Protein AF-A0A5N7Y8S0-F1 (afdb_monomer_lite)

Sequence (623 aa):
MPSRNTWGLLIFDREQRQLYRCTTSNFWELDDVSYTTVLGRYSPLTSDAEQQASLATLKASAEIEPLHPLGDLWLPEHLWQRYHDQLLPRTLSAPDAPYVLLGQPCLPDSLLALADPLAPLHSPILALSLDGRDCGLFMPFGDDNLAWRAGDQALVVRAAPTAETEAQYWYWQEGDNWRRLGTPWQRLDQEPHCLRGELLTVDATHAHLGLGLAQPRLSNDAWGELNSYSYSSLELASQHGEDGRPKTHEAAQPQLELLLPLDGGTGRSACPLQSAPLANGQRAIWRWLHDDRDGTRGAYSITLGDWQLEGQWTLDHRVSDCGHYLALVSFAETPQVARLAIAHLAQRRLTWADTELADIQLQGFIDGQVHLIHLLGLRRERHFGEPGWNNLPYQLDQHLPEDPASWHSFARCHDGLRRVYAQARIGLDGMAWQRVPIRLATQPPAAWWQGEFTLPAPDGQDRAWAFGFERDRLEVGNEWREFARNGYLLTASGIGLTHLATPMIWSSDGRYLALLRHVDRIEDNSLEDDQWRLLLLDVQDRSLRRFADDMGLWPRFESFGGDLCYSNLGVDLRQAQRRVIRLKDLLRTPATPLRNQAGRWLEEQELQRAQDWAALPTPRLDQ

Radius of gyration: 33.63 Å; chains: 1; bounding box: 94×48×92 Å

pLDDT: mean 88.63, std 9.49, range [39.34, 98.5]

Secondary structure (DSSP, 8-state):
--BTTB---EEEETTTTEEEEES----SEEEEE-SSEEEEE--TTT---EEEEEHHHHHHTEEEEEEEEETTEEEEHHHHHHHGGGGS-EE-S-TT-SS-EEEEEE--S-STTSSSTTHHHHS-EEEEEETTEEEEEEEETT---EEEBTTSSEEEEEEBSSTTSPPEEEEEETTS--EEPPPPP---TTSPPBPPPEEEEE-SSEEEEEEEB-EEEETTBSEEEEEEEESS-EEEEEEE-TT--EEEEEEPPPEEEEEEETT---HHHH--EEESPPTTS--EEEEEEEE-TTSSSEEEEEEETTEEPSS-EEEEEEE-TTSSEEEEEEP--TTS---EEEEETTTTEEEEBSS--EEEEEEEEETTEEEEEEEEEEEE---TTSTTSSPPTT--SEEPPSSGGGHHHHTS--TTEEEEEEEEEEEEETTEEEEPPPEE-SSPPPTT--S-EEEE-TTSS-EEEEE-PEEEEEEETTEEEEEEESEEEEETT-BEEEEE-S-EEE-TTSSEEEEEEEE-TTT-TT-SS-EEEEEEEETTTTEEEEEEEE--SSEEEEEESSEEEEEE--SSTT--EEEEEEHHHHTTSPEEEPEEETTEEE-GGGGGGHHHHHHSPPPPPP-

Foldseek 3Di:
DDDPPAAWDWDQDPVQQKIWTFPDRQAPAWDDDDPFKTWGAGDPVVGRDIDMDTPVVRRVRTDIWHWDDDQPDTHTPVLCVVQVVVQDKDFLDDPPAPKTKIWHWDDPNDLVPDPHSCVCSVWIKTQIDINNHGLLWIDIRPLSQKAAAPVYQKIWHFTDSDPPDGTFIWMGGHPDHIDTAAAFADAFQLAFDWDWFRFDYDYPWWTKTKTFTWFFAAPQRFKHFRDDTDSFWDFDFPDADPLQFTDTDTFGGWMKIWTGTPVRDYYQQRIWIWTDAALVRWIKIWHWDDADPVNRFTWTWIDTPPQTDPATFGPQWEQAPNRQKIWTWGDDDAQDAIWIWIQGRVVRDIATAPDGFFPWHWRHHYPQKTKIKGWFEKDFDDDPPPVCPVPATSFYPGGDDPRNSCRVVRPDDDPRIGTMMGMWMWHDDPHHTYTDDAAEDPAFRWFNNDAWYKYAQLVLPKIKTKHDWHWDWDDAPNDIDIGTWFIWIAMLQFEIDTGFGRGWDAANNRQKIKTWHWDQCVNVVVDPGIAIWIWIAGSVQQWIFTGPDGPEAGWHWDHHHQKTWIWHCHSPNVDTDIDIHGVVNSVVGDIDHFDDDLSHTYDPVCNSVRVSSNPDDRDDRDD

Structure (mmCIF, N/CA/C/O backbone):
data_AF-A0A5N7Y8S0-F1
#
_entry.id   AF-A0A5N7Y8S0-F1
#
loop_
_atom_site.group_PDB
_atom_site.id
_atom_site.type_symbol
_atom_site.label_atom_id
_atom_site.label_alt_id
_atom_site.label_comp_id
_atom_site.label_asym_id
_atom_site.label_entity_id
_atom_site.label_seq_id
_atom_site.pdbx_PDB_ins_code
_atom_site.Cartn_x
_atom_site.Cartn_y
_atom_site.Cartn_z
_atom_site.occupancy
_atom_site.B_iso_or_equiv
_atom_site.auth_seq_id
_atom_site.auth_comp_id
_atom_site.auth_asym_id
_atom_site.auth_atom_id
_atom_site.pdbx_PDB_model_num
ATOM 1 N N . MET A 1 1 ? 43.385 16.128 0.112 1.00 41.09 1 MET A N 1
ATOM 2 C CA . MET A 1 1 ? 42.455 17.254 0.354 1.00 41.09 1 MET A CA 1
ATOM 3 C C . MET A 1 1 ? 41.938 17.163 1.778 1.00 41.09 1 MET A C 1
ATOM 5 O O . MET A 1 1 ? 41.680 16.045 2.213 1.00 41.09 1 MET A O 1
ATOM 9 N N . PRO A 1 2 ? 41.798 18.286 2.493 1.00 42.00 2 PRO A N 1
ATOM 10 C CA . PRO A 1 2 ? 41.292 18.265 3.855 1.00 42.00 2 PRO A CA 1
ATOM 11 C C . PRO A 1 2 ? 39.817 17.851 3.884 1.00 42.00 2 PRO A C 1
ATOM 13 O O . PRO A 1 2 ? 38.981 18.460 3.219 1.00 42.00 2 PRO A O 1
ATOM 16 N N . SER A 1 3 ? 39.504 16.823 4.671 1.00 42.84 3 SER A N 1
ATOM 17 C CA . SER A 1 3 ? 38.145 16.524 5.129 1.00 42.84 3 SER A CA 1
ATOM 18 C C . SER A 1 3 ? 38.107 16.687 6.648 1.00 42.84 3 SER A C 1
ATOM 20 O O . SER A 1 3 ? 39.145 16.599 7.302 1.00 42.84 3 SER A O 1
ATOM 22 N N . ARG A 1 4 ? 36.925 16.926 7.231 1.00 49.56 4 ARG A N 1
ATOM 23 C CA . ARG A 1 4 ? 36.783 17.309 8.650 1.00 49.56 4 ARG A CA 1
ATOM 24 C C . ARG A 1 4 ? 37.369 16.303 9.661 1.00 49.56 4 ARG A C 1
ATOM 26 O O . ARG A 1 4 ? 37.557 16.692 10.806 1.00 49.56 4 ARG A O 1
ATOM 33 N N . ASN A 1 5 ? 37.703 15.073 9.248 1.00 46.50 5 ASN A N 1
ATOM 34 C CA . ASN A 1 5 ? 38.134 14.004 10.157 1.00 46.50 5 ASN A CA 1
ATOM 35 C C . ASN A 1 5 ? 39.527 13.399 9.860 1.00 46.50 5 ASN A C 1
ATOM 37 O O . ASN A 1 5 ? 40.071 12.739 10.739 1.00 46.50 5 ASN A O 1
ATOM 41 N N . THR A 1 6 ? 40.129 13.607 8.678 1.00 56.59 6 THR A N 1
ATOM 42 C CA . THR A 1 6 ? 41.474 13.087 8.322 1.00 56.59 6 THR A CA 1
ATOM 43 C C . THR A 1 6 ? 42.186 13.986 7.294 1.00 56.59 6 THR A C 1
ATOM 45 O O . THR A 1 6 ? 41.564 14.477 6.347 1.00 56.59 6 THR A O 1
ATOM 48 N N . TRP A 1 7 ? 43.498 14.193 7.479 1.00 70.00 7 TRP A N 1
ATOM 49 C CA . TRP A 1 7 ? 44.372 15.056 6.666 1.00 70.00 7 TRP A CA 1
ATOM 50 C C . TRP A 1 7 ? 45.613 14.246 6.274 1.00 70.00 7 TRP A C 1
ATOM 52 O O . TRP A 1 7 ? 46.176 13.554 7.120 1.00 70.00 7 TRP A O 1
ATOM 62 N N . GLY A 1 8 ? 46.038 14.315 5.013 1.00 75.56 8 GLY A N 1
ATOM 63 C CA . GLY A 1 8 ? 47.183 13.545 4.524 1.00 75.56 8 GLY A CA 1
ATOM 64 C C . GLY A 1 8 ? 47.834 14.180 3.301 1.00 75.56 8 GLY A C 1
ATOM 65 O O . GLY A 1 8 ? 47.179 14.907 2.544 1.00 75.56 8 GLY A O 1
ATOM 66 N N . LEU A 1 9 ? 49.126 13.902 3.125 1.00 84.81 9 LEU A N 1
ATOM 67 C CA . LEU A 1 9 ? 49.932 14.380 2.004 1.00 84.81 9 LEU A CA 1
ATOM 68 C C . LEU A 1 9 ? 49.861 13.396 0.826 1.00 84.81 9 LEU A C 1
ATOM 70 O O . LEU A 1 9 ? 50.101 12.199 0.982 1.00 84.81 9 LEU A O 1
ATOM 74 N N . LEU A 1 10 ? 49.564 13.925 -0.362 1.00 88.25 10 LEU A N 1
ATOM 75 C CA . LEU A 1 10 ? 49.645 13.201 -1.627 1.00 88.25 10 LEU A CA 1
ATOM 76 C C . LEU A 1 10 ? 50.777 13.788 -2.465 1.00 88.25 10 LEU A C 1
ATOM 78 O O . LEU A 1 10 ? 50.829 15.003 -2.651 1.00 88.25 10 LEU A O 1
ATOM 82 N N . ILE A 1 11 ? 51.647 12.935 -2.999 1.00 89.38 11 ILE A N 1
ATOM 83 C CA . ILE A 1 11 ? 52.687 13.343 -3.949 1.00 89.38 11 ILE A CA 1
ATOM 84 C C . ILE A 1 11 ? 52.372 12.687 -5.282 1.00 89.38 11 ILE A C 1
ATOM 86 O O . ILE A 1 11 ? 52.335 11.464 -5.383 1.00 89.38 11 ILE A O 1
ATOM 90 N N . PHE A 1 12 ? 52.149 13.498 -6.310 1.00 89.94 12 PHE A N 1
ATOM 91 C CA . PHE A 1 12 ? 51.978 12.999 -7.666 1.00 89.94 12 PHE A CA 1
ATOM 92 C C . PHE A 1 12 ? 53.302 13.100 -8.431 1.00 89.94 12 PHE A C 1
ATOM 94 O O . PHE A 1 12 ? 53.751 14.191 -8.782 1.00 89.94 12 PHE A O 1
ATOM 101 N N . ASP A 1 13 ? 53.918 11.950 -8.701 1.00 89.38 13 ASP A N 1
ATOM 102 C CA . ASP A 1 13 ? 55.085 11.843 -9.568 1.00 89.38 13 ASP A CA 1
ATOM 103 C C . ASP A 1 13 ? 54.631 11.760 -11.030 1.00 89.38 13 ASP A C 1
ATOM 105 O O . ASP A 1 13 ? 54.100 10.747 -11.497 1.00 89.38 13 ASP A O 1
ATOM 109 N N . ARG A 1 14 ? 54.818 12.866 -11.753 1.00 87.25 14 ARG A N 1
ATOM 110 C CA . ARG A 1 14 ? 54.380 13.008 -13.146 1.00 87.25 14 ARG A CA 1
ATOM 111 C C . ARG A 1 14 ? 55.198 12.167 -14.120 1.00 87.25 14 ARG A C 1
ATOM 113 O O . ARG A 1 14 ? 54.646 11.749 -15.136 1.00 87.25 14 ARG A O 1
ATOM 120 N N . GLU A 1 15 ? 56.482 11.953 -13.844 1.00 87.81 15 GLU A N 1
ATOM 121 C CA . GLU A 1 15 ? 57.369 11.185 -14.722 1.00 87.81 15 GLU A CA 1
ATOM 122 C C . GLU A 1 15 ? 57.071 9.694 -14.598 1.00 87.81 15 GLU A C 1
ATOM 124 O O . GLU A 1 15 ? 56.938 9.000 -15.604 1.00 87.81 15 GLU A O 1
ATOM 129 N N . GLN A 1 16 ? 56.890 9.225 -13.362 1.00 89.06 16 GLN A N 1
ATOM 130 C CA . GLN A 1 16 ? 56.614 7.820 -13.064 1.00 89.06 16 GLN A CA 1
ATOM 131 C C . GLN A 1 16 ? 55.127 7.463 -13.153 1.00 89.06 16 GLN A C 1
ATOM 133 O O . GLN A 1 16 ? 54.791 6.283 -13.119 1.00 89.06 16 GLN A O 1
ATOM 138 N N . ARG A 1 17 ? 54.239 8.463 -13.272 1.00 90.88 17 ARG A N 1
ATOM 139 C CA . ARG A 1 17 ? 52.773 8.306 -13.281 1.00 90.88 17 ARG A CA 1
ATOM 140 C C . ARG A 1 17 ? 52.272 7.550 -12.051 1.00 90.88 17 ARG A C 1
ATOM 142 O O . ARG A 1 17 ? 51.482 6.618 -12.148 1.00 90.88 17 ARG A O 1
ATOM 149 N N . GLN A 1 18 ? 52.747 7.971 -10.885 1.00 93.25 18 GLN A N 1
ATOM 150 C CA . GLN A 1 18 ? 52.438 7.341 -9.604 1.00 93.25 18 GLN A CA 1
ATOM 151 C C . GLN A 1 18 ? 51.953 8.377 -8.598 1.00 93.25 18 GLN A C 1
ATOM 153 O O . GLN A 1 18 ? 52.507 9.474 -8.490 1.00 93.25 18 GLN A O 1
ATOM 158 N N . LEU A 1 19 ? 50.929 8.009 -7.842 1.00 92.50 19 LEU A N 1
ATOM 159 C CA . LEU A 1 19 ? 50.434 8.751 -6.699 1.00 92.50 19 LEU A CA 1
ATOM 160 C C . LEU A 1 19 ? 50.967 8.095 -5.424 1.00 92.50 19 LEU A C 1
ATOM 162 O O . LEU A 1 19 ? 50.741 6.919 -5.170 1.00 92.50 19 LEU A O 1
ATOM 166 N N . TYR A 1 20 ? 51.668 8.863 -4.606 1.00 91.44 20 TYR A N 1
ATOM 167 C CA . TYR A 1 20 ? 52.192 8.416 -3.323 1.00 91.44 20 TYR A CA 1
ATOM 168 C C . TYR A 1 20 ? 51.284 8.953 -2.222 1.00 91.44 20 TYR A C 1
ATOM 170 O O . TYR A 1 20 ? 51.167 10.169 -2.037 1.00 91.44 20 TYR A O 1
ATOM 178 N N . ARG A 1 21 ? 50.640 8.044 -1.491 1.00 89.75 21 ARG A N 1
ATOM 179 C CA . ARG A 1 21 ? 49.818 8.345 -0.318 1.00 89.75 21 ARG A CA 1
ATOM 180 C C . ARG A 1 21 ? 50.703 8.280 0.912 1.00 89.75 21 ARG A C 1
ATOM 182 O O . ARG A 1 21 ? 50.970 7.209 1.457 1.00 89.75 21 ARG A O 1
ATOM 189 N N . CYS A 1 22 ? 51.225 9.430 1.316 1.00 87.62 22 CYS A N 1
ATOM 190 C CA . CYS A 1 22 ? 52.126 9.488 2.451 1.00 87.62 22 CYS A CA 1
ATOM 191 C C . CYS A 1 22 ? 51.355 9.230 3.749 1.00 87.62 22 CYS A C 1
ATOM 193 O O . CYS A 1 22 ? 50.285 9.786 3.982 1.00 87.62 22 CYS A O 1
ATOM 195 N N . THR A 1 23 ? 51.956 8.445 4.636 1.00 81.38 23 THR A N 1
ATOM 196 C CA . THR A 1 23 ? 51.421 8.137 5.972 1.00 81.38 23 THR A CA 1
ATOM 197 C C . THR A 1 23 ? 51.501 9.318 6.948 1.00 81.38 23 THR A C 1
ATOM 199 O O . THR A 1 23 ? 50.996 9.238 8.064 1.00 81.38 23 THR A O 1
ATOM 202 N N . THR A 1 24 ? 52.126 10.430 6.542 1.00 76.50 24 THR A N 1
ATOM 203 C CA . THR A 1 24 ? 52.254 11.639 7.360 1.00 76.50 24 THR A CA 1
ATOM 204 C C . THR A 1 24 ? 51.015 12.530 7.266 1.00 76.50 24 THR A C 1
ATOM 206 O O . THR A 1 24 ? 50.552 12.870 6.175 1.00 76.50 24 THR A O 1
ATOM 209 N N . SER A 1 25 ? 50.522 12.962 8.426 1.00 73.69 25 SER A N 1
ATOM 210 C CA . SER A 1 25 ? 49.447 13.952 8.584 1.00 73.69 25 SER A CA 1
ATOM 211 C C . SER A 1 25 ? 49.966 15.292 9.119 1.00 73.69 25 SER A C 1
ATOM 213 O O . SER A 1 25 ? 49.195 16.117 9.600 1.00 73.69 25 SER A O 1
ATOM 215 N N . ASN A 1 26 ? 51.286 15.486 9.102 1.00 76.88 26 ASN A N 1
ATOM 216 C CA . ASN A 1 26 ? 51.946 16.589 9.800 1.00 76.88 26 ASN A CA 1
ATOM 217 C C . ASN A 1 26 ? 51.873 17.916 9.042 1.00 76.88 26 ASN A C 1
ATOM 219 O O . ASN A 1 26 ? 52.050 18.961 9.653 1.00 76.88 26 ASN A O 1
ATOM 223 N N . PHE A 1 27 ? 51.615 17.874 7.736 1.00 81.19 27 PHE A N 1
ATOM 224 C CA . PHE A 1 27 ? 51.458 19.063 6.907 1.00 81.19 27 PHE A CA 1
ATOM 225 C C . PHE A 1 27 ? 49.988 19.474 6.854 1.00 81.19 27 PHE A C 1
ATOM 227 O O . PHE A 1 27 ? 49.159 18.713 6.350 1.00 81.19 27 PHE A O 1
ATOM 234 N N . TRP A 1 28 ? 49.669 20.672 7.347 1.00 79.19 28 TRP A N 1
ATOM 235 C CA . TRP A 1 28 ? 48.345 21.277 7.135 1.00 79.19 28 TRP A CA 1
ATOM 236 C C . TRP A 1 28 ? 48.340 22.255 5.952 1.00 79.19 28 TRP A C 1
ATOM 238 O O . TRP A 1 28 ? 47.339 22.342 5.244 1.00 79.19 28 TRP A O 1
ATOM 248 N N . GLU A 1 29 ? 49.467 22.930 5.720 1.00 84.38 29 GLU A N 1
ATOM 249 C CA . GLU A 1 29 ? 49.725 23.847 4.609 1.00 84.38 29 GLU A CA 1
ATOM 250 C C . GLU A 1 29 ? 51.078 23.500 3.969 1.00 84.38 29 GLU A C 1
ATOM 252 O O . GLU A 1 29 ? 51.996 23.038 4.656 1.00 84.38 29 GLU A O 1
ATOM 257 N N . LEU A 1 30 ? 51.175 23.678 2.648 1.00 88.00 30 LEU A N 1
ATOM 258 C CA . LEU A 1 30 ? 52.399 23.494 1.867 1.00 88.00 30 LEU A CA 1
ATOM 259 C C . LEU A 1 30 ? 52.872 24.858 1.366 1.00 88.00 30 LEU A C 1
ATOM 261 O O . LEU A 1 30 ? 52.133 25.526 0.646 1.00 88.00 30 LEU A O 1
ATOM 265 N N . ASP A 1 31 ? 54.100 25.225 1.722 1.00 88.88 31 ASP A N 1
ATOM 266 C CA . ASP A 1 31 ? 54.704 26.514 1.376 1.00 88.88 31 ASP A CA 1
ATOM 267 C C . ASP A 1 31 ? 55.481 26.428 0.051 1.00 88.88 31 ASP A C 1
ATOM 269 O O . ASP A 1 31 ? 55.377 27.317 -0.792 1.00 88.88 31 ASP A O 1
ATOM 273 N N . ASP A 1 32 ? 56.260 25.354 -0.147 1.00 89.88 32 ASP A N 1
ATOM 274 C CA . ASP A 1 32 ? 57.071 25.143 -1.354 1.00 89.88 32 ASP A CA 1
ATOM 275 C C . ASP A 1 32 ? 57.403 23.654 -1.581 1.00 89.88 32 ASP A C 1
ATOM 277 O O . ASP A 1 32 ? 57.478 22.852 -0.643 1.00 89.88 32 ASP A O 1
ATOM 281 N N . VAL A 1 33 ? 57.634 23.270 -2.839 1.00 88.06 33 VAL A N 1
ATOM 282 C CA . VAL A 1 33 ? 58.040 21.911 -3.228 1.00 88.06 33 VAL A CA 1
ATOM 283 C C . VAL A 1 33 ? 59.172 21.980 -4.251 1.00 88.06 33 VAL A C 1
ATOM 285 O 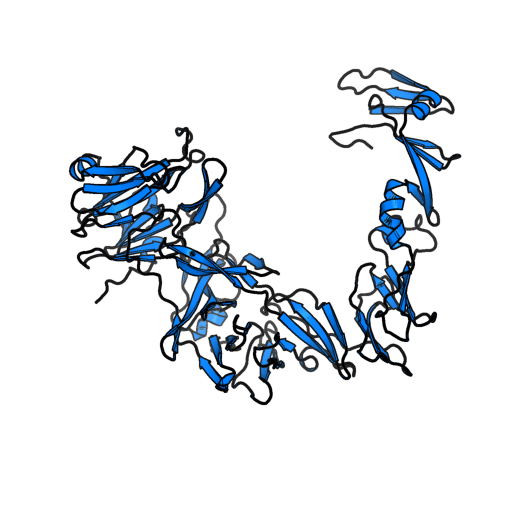O . VAL A 1 33 ? 59.003 22.481 -5.361 1.00 88.06 33 VAL A O 1
ATOM 288 N N . SER A 1 34 ? 60.321 21.400 -3.900 1.00 88.38 34 SER A N 1
ATOM 289 C CA . SER A 1 34 ? 61.485 21.258 -4.778 1.00 88.38 34 SER A CA 1
ATOM 290 C C . SER A 1 34 ? 61.642 19.816 -5.279 1.00 88.38 34 SER A C 1
ATOM 292 O O . SER A 1 34 ? 60.923 18.907 -4.863 1.00 88.38 34 SER A O 1
ATOM 294 N N . TYR A 1 35 ? 62.645 19.568 -6.129 1.00 83.94 35 TYR A N 1
ATOM 295 C CA . TYR A 1 35 ? 62.992 18.214 -6.586 1.00 83.94 35 TYR A CA 1
ATOM 296 C C . TYR A 1 35 ? 63.359 17.243 -5.450 1.00 83.94 35 TYR A C 1
ATOM 298 O O . TYR A 1 35 ? 63.339 16.030 -5.655 1.00 83.94 35 TYR A O 1
ATOM 306 N N . THR A 1 36 ? 63.725 17.742 -4.265 1.00 88.94 36 THR A N 1
ATOM 307 C CA . THR A 1 36 ? 64.207 16.908 -3.152 1.00 88.94 36 THR A CA 1
ATOM 308 C C . THR A 1 36 ? 63.466 17.129 -1.839 1.00 88.94 36 THR A C 1
ATOM 310 O O . THR A 1 36 ? 63.589 16.292 -0.942 1.00 88.94 36 THR A O 1
ATOM 313 N N . THR A 1 37 ? 62.687 18.204 -1.692 1.00 91.38 37 THR A N 1
ATOM 314 C CA . THR A 1 37 ? 62.096 18.602 -0.405 1.00 91.38 37 THR A CA 1
ATOM 315 C C . THR A 1 37 ? 60.676 19.133 -0.540 1.00 91.38 37 THR A C 1
ATOM 317 O O . THR A 1 37 ? 60.361 19.843 -1.489 1.00 91.38 37 THR A O 1
ATOM 320 N N . VAL A 1 38 ? 59.855 18.849 0.471 1.00 90.12 38 VAL A N 1
ATOM 321 C CA . VAL A 1 38 ? 58.549 19.475 0.705 1.00 90.12 38 VAL A CA 1
ATOM 322 C C . VAL A 1 38 ? 58.673 20.363 1.942 1.00 90.12 38 VAL A C 1
ATOM 324 O O . VAL A 1 38 ? 59.115 19.889 2.996 1.00 90.12 38 VAL A O 1
ATOM 327 N N . LEU A 1 39 ? 58.319 21.637 1.795 1.00 90.81 39 LEU A N 1
ATOM 328 C CA . LEU A 1 39 ? 58.272 22.643 2.853 1.00 90.81 39 LEU A CA 1
ATOM 329 C C . LEU A 1 39 ? 56.817 23.025 3.117 1.00 90.81 39 LEU A C 1
ATOM 331 O O . LEU A 1 39 ? 56.011 23.143 2.195 1.00 90.81 39 LEU A O 1
ATOM 335 N N . GLY A 1 40 ? 56.475 23.207 4.382 1.00 89.31 40 GLY A N 1
ATOM 336 C CA . GLY A 1 40 ? 55.135 23.583 4.804 1.00 89.31 40 GLY A CA 1
ATOM 337 C C . GLY A 1 40 ? 55.090 23.786 6.306 1.00 89.31 40 GLY A C 1
ATOM 338 O O . GLY A 1 40 ? 56.121 24.010 6.939 1.00 89.31 40 GLY A O 1
ATOM 339 N N . ARG A 1 41 ? 53.908 23.649 6.901 1.00 85.31 41 ARG A N 1
ATOM 340 C CA . ARG A 1 41 ? 53.702 23.926 8.330 1.00 85.31 41 ARG A CA 1
ATOM 341 C C . ARG A 1 41 ? 52.974 22.804 9.052 1.00 85.31 41 ARG A C 1
ATOM 343 O O . ARG A 1 41 ? 52.224 22.040 8.436 1.00 85.31 41 ARG A O 1
ATOM 350 N N . TYR A 1 42 ? 53.172 22.737 10.369 1.00 81.00 42 TYR A N 1
ATOM 351 C CA . TYR A 1 42 ? 52.375 21.913 11.285 1.00 81.00 42 TYR A CA 1
ATOM 352 C C . TYR A 1 42 ? 51.045 22.564 11.650 1.00 81.00 42 TYR A C 1
ATOM 354 O O . TYR A 1 42 ? 50.919 23.783 11.621 1.00 81.00 42 TYR A O 1
ATOM 362 N N . SER A 1 43 ? 50.039 21.736 11.964 1.00 70.75 43 SER A N 1
ATOM 363 C CA . SER A 1 43 ? 48.687 22.215 12.276 1.00 70.75 43 SER A CA 1
ATOM 364 C C . SER A 1 43 ? 48.724 23.348 13.311 1.00 70.75 43 SER A C 1
ATOM 366 O O . SER A 1 43 ? 49.281 23.146 14.400 1.00 70.75 43 SER A O 1
ATOM 368 N N . PRO A 1 44 ? 48.070 24.496 13.046 1.00 63.56 44 PRO A N 1
ATOM 369 C CA . PRO A 1 44 ? 48.110 25.660 13.928 1.00 63.56 44 PRO A CA 1
ATOM 370 C C . PRO A 1 44 ? 47.407 25.399 15.268 1.00 63.56 44 PRO A C 1
ATOM 372 O O . PRO A 1 44 ? 47.575 26.156 16.218 1.00 63.56 44 PRO A O 1
ATOM 375 N N . LEU A 1 45 ? 46.650 24.299 15.372 1.00 68.25 45 LEU A N 1
ATOM 376 C CA . LEU A 1 45 ? 46.048 23.828 16.621 1.00 68.25 45 LEU A CA 1
ATOM 377 C C . LEU A 1 45 ? 47.075 23.230 17.596 1.00 68.25 45 LEU A C 1
ATOM 379 O O . LEU A 1 45 ? 46.801 23.150 18.790 1.00 68.25 45 LEU A O 1
ATOM 383 N N . THR A 1 46 ? 48.237 22.799 17.100 1.00 67.69 46 THR A N 1
ATOM 384 C CA . THR A 1 46 ? 49.295 22.165 17.905 1.00 67.69 46 THR A CA 1
ATOM 385 C C . THR A 1 46 ? 50.618 22.922 17.857 1.00 67.69 46 THR A C 1
ATOM 387 O O . THR A 1 46 ? 51.277 23.054 18.883 1.00 67.69 46 THR A O 1
ATOM 390 N N . SER A 1 47 ? 51.026 23.411 16.685 1.00 66.00 47 SER A N 1
ATOM 391 C CA . SER A 1 47 ? 52.271 24.151 16.469 1.00 66.00 47 SER A CA 1
ATOM 392 C C . SER A 1 47 ? 52.245 24.698 15.043 1.00 66.00 47 SER A C 1
ATOM 394 O O . SER A 1 47 ? 52.268 23.895 14.127 1.00 66.00 47 SER A O 1
ATOM 396 N N . ASP A 1 48 ? 52.228 26.015 14.823 1.00 77.75 48 ASP A N 1
ATOM 397 C CA . ASP A 1 48 ? 52.347 26.609 13.469 1.00 77.75 48 ASP A CA 1
ATOM 398 C C . ASP A 1 48 ? 53.817 26.676 12.994 1.00 77.75 48 ASP A C 1
ATOM 400 O O . ASP A 1 48 ? 54.250 27.612 12.326 1.00 77.75 48 ASP A O 1
ATOM 404 N N . ALA A 1 49 ? 54.639 25.722 13.433 1.00 83.81 49 ALA A N 1
ATOM 405 C CA . ALA A 1 49 ? 56.058 25.697 13.110 1.00 83.81 49 ALA A CA 1
ATOM 406 C C . ALA A 1 49 ? 56.293 25.246 11.665 1.00 83.81 49 ALA A C 1
ATOM 408 O O . ALA A 1 49 ? 55.581 24.380 11.144 1.00 83.81 49 ALA A O 1
ATOM 409 N N . GLU A 1 50 ? 57.353 25.788 11.065 1.00 86.50 50 GLU A N 1
ATOM 410 C CA . GLU A 1 50 ? 57.880 25.320 9.787 1.00 86.50 50 GLU A CA 1
ATOM 411 C C . GLU A 1 50 ? 58.259 23.838 9.879 1.00 86.50 50 GLU A C 1
ATOM 413 O O . GLU A 1 50 ? 58.877 23.375 10.844 1.00 86.50 50 GLU A O 1
ATOM 418 N N . GLN A 1 51 ? 57.881 23.095 8.849 1.00 85.69 51 GLN A N 1
ATOM 419 C CA . GLN A 1 51 ? 58.120 21.676 8.705 1.00 85.69 51 GLN A CA 1
ATOM 420 C C . GLN A 1 51 ? 58.771 21.420 7.350 1.00 85.69 51 GLN A C 1
ATOM 422 O O . GLN A 1 51 ? 58.282 21.837 6.300 1.00 85.69 51 GLN A O 1
ATOM 427 N N . GLN A 1 52 ? 59.870 20.674 7.378 1.00 89.62 52 GLN A N 1
ATOM 428 C CA . GLN A 1 52 ? 60.595 20.258 6.187 1.00 89.62 52 GLN A CA 1
ATOM 429 C C . GLN A 1 52 ? 60.696 18.739 6.152 1.00 89.62 52 GLN A C 1
ATOM 431 O O . GLN A 1 52 ? 61.082 18.103 7.134 1.00 89.62 52 GLN A O 1
ATOM 436 N N . ALA A 1 53 ? 60.391 18.149 4.999 1.00 89.44 53 ALA A N 1
ATOM 437 C CA . ALA A 1 53 ? 60.546 16.720 4.776 1.00 89.44 53 ALA A CA 1
ATOM 438 C C . ALA A 1 53 ? 61.246 16.434 3.442 1.00 89.44 53 ALA A C 1
ATOM 440 O O . ALA A 1 53 ? 61.025 17.108 2.436 1.00 89.44 53 ALA A O 1
ATOM 441 N N . SER A 1 54 ? 62.100 15.410 3.437 1.00 91.88 54 SER A N 1
ATOM 442 C CA . SER A 1 54 ? 62.737 14.898 2.219 1.00 91.88 54 SER A CA 1
ATOM 443 C C . SER A 1 54 ? 61.714 14.154 1.364 1.00 91.88 54 SER A C 1
ATOM 445 O O . SER A 1 54 ? 61.030 13.255 1.860 1.00 91.88 54 SER A O 1
ATOM 447 N N . LEU A 1 55 ? 61.653 14.474 0.070 1.00 89.75 55 LEU A N 1
ATOM 448 C CA . LEU A 1 55 ? 60.776 13.808 -0.892 1.00 89.75 55 LEU A CA 1
ATOM 449 C C . LEU A 1 55 ? 61.083 12.306 -0.970 1.00 89.75 55 LEU A C 1
ATOM 451 O O . LEU A 1 55 ? 60.170 11.489 -1.002 1.00 89.75 55 LEU A O 1
ATOM 455 N N . ALA A 1 56 ? 62.365 11.928 -0.921 1.00 90.69 56 ALA A N 1
ATOM 456 C CA . ALA A 1 56 ? 62.779 10.526 -0.931 1.00 90.69 56 ALA A CA 1
ATOM 457 C C . ALA A 1 56 ? 62.270 9.771 0.308 1.00 90.69 56 ALA A C 1
ATOM 459 O O . ALA A 1 56 ? 61.766 8.657 0.186 1.00 90.69 56 ALA A O 1
ATOM 460 N N . THR A 1 57 ? 62.348 10.394 1.489 1.00 89.88 57 THR A N 1
ATOM 461 C CA . THR A 1 57 ? 61.835 9.810 2.736 1.00 89.88 57 THR A CA 1
ATOM 462 C C . THR A 1 57 ? 60.315 9.675 2.699 1.00 89.88 57 THR A C 1
ATOM 464 O O . THR A 1 57 ? 59.793 8.633 3.081 1.00 89.88 57 THR A O 1
ATOM 467 N N . LEU A 1 58 ? 59.613 10.698 2.199 1.00 89.75 58 LEU A N 1
ATOM 468 C CA . LEU A 1 58 ? 58.156 10.686 2.063 1.00 89.75 58 LEU A CA 1
ATOM 469 C C . LEU A 1 58 ? 57.667 9.624 1.070 1.00 89.75 58 LEU A C 1
ATOM 471 O O . LEU A 1 58 ? 56.679 8.954 1.351 1.00 89.75 58 LEU A O 1
ATOM 475 N N . LYS A 1 59 ? 58.356 9.448 -0.067 1.00 89.75 59 LYS A N 1
ATOM 476 C CA . LYS A 1 59 ? 58.041 8.404 -1.056 1.00 89.75 59 LYS A CA 1
ATOM 477 C C . LYS A 1 59 ? 58.315 6.999 -0.506 1.00 89.75 59 LYS A C 1
ATOM 479 O O . LYS A 1 59 ? 57.538 6.092 -0.775 1.00 89.75 59 LYS A O 1
ATOM 484 N N . ALA A 1 60 ? 59.386 6.816 0.272 1.00 89.12 60 ALA A N 1
ATOM 485 C CA . ALA A 1 60 ? 59.775 5.510 0.814 1.00 89.12 60 ALA A CA 1
ATOM 486 C C . ALA A 1 60 ? 58.795 4.950 1.862 1.00 89.12 60 ALA A C 1
ATOM 488 O O . ALA A 1 60 ? 58.713 3.735 2.020 1.00 89.12 60 ALA A O 1
ATOM 489 N N . SER A 1 61 ? 58.070 5.813 2.580 1.00 85.62 61 SER A N 1
ATOM 490 C CA . SER A 1 61 ? 57.073 5.419 3.590 1.00 85.62 61 SER A CA 1
ATOM 491 C C . SER A 1 61 ? 55.620 5.574 3.127 1.00 85.62 61 SER A C 1
ATOM 493 O O . SER A 1 61 ? 54.700 5.434 3.939 1.00 85.62 61 SER A O 1
ATOM 495 N N . ALA A 1 62 ? 55.408 5.905 1.852 1.00 90.00 62 ALA A N 1
ATOM 496 C CA . ALA A 1 62 ? 54.090 6.069 1.260 1.00 90.00 62 ALA A CA 1
ATOM 497 C C . ALA A 1 62 ? 53.562 4.755 0.682 1.00 90.00 62 ALA A C 1
ATOM 499 O O . ALA A 1 62 ? 54.317 3.922 0.181 1.00 90.00 62 ALA A O 1
ATOM 500 N N . GLU A 1 63 ? 52.241 4.615 0.686 1.00 91.31 63 GLU A N 1
ATOM 501 C CA . GLU A 1 63 ? 51.571 3.653 -0.178 1.00 91.31 63 GLU A CA 1
ATOM 502 C C . GLU A 1 63 ? 51.621 4.181 -1.617 1.00 91.31 63 GLU A C 1
ATOM 504 O O . GLU A 1 63 ? 51.266 5.333 -1.882 1.00 91.31 63 GLU A O 1
ATOM 509 N N . ILE A 1 64 ? 52.122 3.358 -2.536 1.00 93.31 64 ILE A N 1
ATOM 510 C CA . ILE A 1 64 ? 52.298 3.730 -3.940 1.00 93.31 64 ILE A CA 1
ATOM 511 C C . ILE A 1 64 ? 51.098 3.230 -4.724 1.00 93.31 64 ILE A C 1
ATOM 513 O O . ILE A 1 64 ? 50.798 2.039 -4.729 1.00 93.31 64 ILE A O 1
ATOM 517 N N . GLU A 1 65 ? 50.466 4.144 -5.442 1.00 93.62 65 GLU A N 1
ATOM 518 C CA . GLU A 1 65 ? 49.331 3.868 -6.296 1.00 93.62 65 GLU A CA 1
ATOM 519 C C . GLU A 1 65 ? 49.675 4.231 -7.752 1.00 93.62 65 GLU A C 1
ATOM 521 O O . GLU A 1 65 ? 49.960 5.398 -8.041 1.00 93.62 65 GLU A O 1
ATOM 526 N N . PRO A 1 66 ? 49.687 3.272 -8.694 1.00 93.69 66 PRO A N 1
ATOM 527 C CA . PRO A 1 66 ? 49.922 3.583 -10.099 1.00 93.69 66 PRO A CA 1
ATOM 528 C C . PRO A 1 66 ? 48.737 4.352 -10.701 1.00 93.69 66 PRO A C 1
ATOM 530 O O . PRO A 1 66 ? 47.589 4.190 -10.282 1.00 93.69 66 PRO A O 1
ATOM 533 N N . LEU A 1 67 ? 49.018 5.190 -11.700 1.00 94.19 67 LEU A N 1
ATOM 534 C CA . LEU A 1 67 ? 47.993 5.809 -12.534 1.00 94.19 67 LEU A CA 1
ATOM 535 C C . LEU A 1 67 ? 47.866 5.063 -13.865 1.00 94.19 67 LEU A C 1
ATOM 537 O O . LEU A 1 67 ? 48.859 4.837 -14.558 1.00 94.19 67 LEU A O 1
ATOM 541 N N . HIS A 1 68 ? 46.633 4.775 -14.261 1.00 92.69 68 HIS A N 1
ATOM 542 C CA . HIS A 1 68 ? 46.283 4.142 -15.528 1.00 92.69 68 HIS A CA 1
ATOM 543 C C . HIS A 1 68 ? 45.841 5.186 -16.551 1.00 92.69 68 HIS A C 1
ATOM 545 O O . HIS A 1 68 ? 45.056 6.076 -16.206 1.00 92.69 68 HIS A O 1
ATOM 551 N N . PRO A 1 69 ? 46.323 5.111 -17.801 1.00 91.81 69 PRO A N 1
ATOM 552 C CA . PRO A 1 69 ? 45.881 6.015 -18.850 1.00 91.81 69 PRO A CA 1
ATOM 553 C C . PRO A 1 69 ? 44.458 5.666 -19.305 1.00 91.81 69 PRO A C 1
ATOM 555 O O . PRO A 1 69 ? 44.149 4.503 -19.559 1.00 91.81 69 PRO A O 1
ATOM 558 N N . LEU A 1 70 ? 43.618 6.686 -19.477 1.00 91.12 70 LEU A N 1
ATOM 559 C CA . LEU A 1 70 ? 42.303 6.572 -20.103 1.00 91.12 70 LEU A CA 1
ATOM 560 C C . LEU A 1 70 ? 42.051 7.790 -20.995 1.00 91.12 70 LEU A C 1
ATOM 562 O O . LEU A 1 70 ? 41.764 8.877 -20.498 1.00 91.12 70 LEU A O 1
ATOM 566 N N . GLY A 1 71 ? 42.182 7.616 -22.312 1.00 88.31 71 GLY A N 1
ATOM 567 C CA . GLY A 1 71 ? 42.157 8.741 -23.250 1.00 88.31 71 GLY A CA 1
ATOM 568 C C . GLY A 1 71 ? 43.258 9.754 -22.918 1.00 88.31 71 GLY A C 1
ATOM 569 O O . GLY A 1 71 ? 44.443 9.417 -22.923 1.00 88.31 71 GLY A O 1
ATOM 570 N N . ASP A 1 72 ? 42.863 10.984 -22.596 1.00 92.88 72 ASP A N 1
ATOM 571 C CA . ASP A 1 72 ? 43.730 12.077 -22.144 1.00 92.88 72 ASP A CA 1
ATOM 572 C C . ASP A 1 72 ? 43.784 12.250 -20.608 1.00 92.88 72 ASP A C 1
ATOM 574 O O . ASP A 1 72 ? 44.466 13.152 -20.109 1.00 92.88 72 ASP A O 1
ATOM 578 N N . LEU A 1 73 ? 43.137 11.359 -19.846 1.00 91.81 73 LEU A N 1
ATOM 579 C CA . LEU A 1 73 ? 43.195 11.299 -18.383 1.00 91.81 73 LEU A CA 1
ATOM 580 C C . LEU A 1 73 ? 44.159 10.231 -17.858 1.00 91.81 73 LEU A C 1
ATOM 582 O O . LEU A 1 73 ? 44.518 9.268 -18.533 1.00 91.81 73 LEU A O 1
ATOM 586 N N . TRP A 1 74 ? 44.543 10.408 -16.592 1.00 91.75 74 TRP A N 1
ATOM 587 C CA . TRP A 1 74 ? 45.303 9.442 -15.801 1.00 91.75 74 TRP A CA 1
ATOM 588 C C . TRP A 1 74 ? 44.560 9.186 -14.491 1.00 91.75 74 TRP A C 1
ATOM 590 O O . TRP A 1 74 ? 44.426 10.095 -13.670 1.00 91.75 74 TRP A O 1
ATOM 600 N N . LEU A 1 75 ? 44.066 7.964 -14.305 1.00 92.12 75 LEU A N 1
ATOM 601 C CA . LEU A 1 75 ? 43.245 7.580 -13.159 1.00 92.12 75 LEU A CA 1
ATOM 602 C C . LEU A 1 75 ? 44.065 6.771 -12.151 1.00 92.12 75 LEU A C 1
ATOM 604 O O . LEU A 1 75 ? 44.721 5.815 -12.553 1.00 92.12 75 LEU A O 1
ATOM 608 N N . PRO A 1 76 ? 44.017 7.088 -10.849 1.00 91.69 76 PRO A N 1
ATOM 609 C CA . PRO A 1 76 ? 44.582 6.217 -9.822 1.00 91.69 76 PRO A CA 1
ATOM 610 C C . PRO A 1 76 ? 43.969 4.815 -9.848 1.00 91.69 76 PRO A C 1
ATOM 612 O O . PRO A 1 76 ? 42.779 4.679 -10.138 1.00 91.69 76 PRO A O 1
ATOM 615 N N . GLU A 1 77 ? 44.770 3.795 -9.526 1.00 91.38 77 GLU A N 1
ATOM 616 C CA . GLU A 1 77 ? 44.379 2.378 -9.455 1.00 91.38 77 GLU A CA 1
ATOM 617 C C . GLU A 1 77 ? 42.997 2.157 -8.828 1.00 91.38 77 GLU A C 1
ATOM 619 O O . GLU A 1 77 ? 42.177 1.470 -9.421 1.00 91.38 77 GLU A O 1
ATOM 624 N N . HIS A 1 78 ? 42.679 2.768 -7.684 1.00 88.31 78 HIS A N 1
ATOM 625 C CA . HIS A 1 78 ? 41.383 2.567 -7.023 1.00 88.31 78 HIS A CA 1
ATOM 626 C C . HIS A 1 78 ? 40.191 3.071 -7.856 1.00 88.31 78 HIS A C 1
ATOM 628 O O . HIS A 1 78 ? 39.107 2.492 -7.795 1.00 88.31 78 HIS A O 1
ATOM 634 N N . LEU A 1 79 ? 40.366 4.145 -8.638 1.00 90.06 79 LEU A N 1
ATOM 635 C CA . LEU A 1 79 ? 39.342 4.614 -9.577 1.00 90.06 79 LEU A CA 1
ATOM 636 C C . LEU A 1 79 ? 39.324 3.753 -10.838 1.00 90.06 79 LEU A C 1
ATOM 638 O O . LEU A 1 79 ? 38.247 3.438 -11.335 1.00 90.06 79 LEU A O 1
ATOM 642 N N . TRP A 1 80 ? 40.490 3.340 -11.333 1.00 91.25 80 TRP A N 1
ATOM 643 C CA . TRP A 1 80 ? 40.584 2.425 -12.466 1.00 91.25 80 TRP A CA 1
ATOM 644 C C . TRP A 1 80 ? 39.866 1.102 -12.174 1.00 91.25 80 TRP A C 1
ATOM 646 O O . TRP A 1 80 ? 38.946 0.737 -12.897 1.00 91.25 80 TRP A O 1
ATOM 656 N N . GLN A 1 81 ? 40.178 0.450 -11.053 1.00 90.88 81 GLN A N 1
ATOM 657 C CA . GLN A 1 81 ? 39.518 -0.778 -10.601 1.00 90.88 81 GLN A CA 1
ATOM 658 C C . GLN A 1 81 ? 38.002 -0.611 -10.472 1.00 90.88 81 GLN A C 1
ATOM 660 O O . GLN A 1 81 ? 37.255 -1.531 -10.787 1.00 90.88 81 GLN A O 1
ATOM 665 N N . ARG A 1 82 ? 37.525 0.573 -10.080 1.00 90.62 82 ARG A N 1
ATOM 666 C CA . ARG A 1 82 ? 36.089 0.856 -9.982 1.00 90.62 82 ARG A CA 1
ATOM 667 C C . ARG A 1 82 ? 35.378 0.926 -11.340 1.00 90.62 82 ARG A C 1
ATOM 669 O O . ARG A 1 82 ? 34.208 0.550 -11.412 1.00 90.62 82 ARG A O 1
ATOM 676 N N . TYR A 1 83 ? 36.036 1.435 -12.384 1.00 89.81 83 TYR A N 1
ATOM 677 C CA . TYR A 1 83 ? 35.385 1.735 -13.670 1.00 89.81 83 TYR A CA 1
ATOM 678 C C . TYR A 1 83 ? 35.801 0.824 -14.829 1.00 89.81 83 TYR A C 1
ATOM 680 O O . TYR A 1 83 ? 35.061 0.747 -15.803 1.00 89.81 83 TYR A O 1
ATOM 688 N N . HIS A 1 84 ? 36.939 0.128 -14.749 1.00 88.38 84 HIS A N 1
ATOM 689 C CA . HIS A 1 84 ? 37.515 -0.609 -15.881 1.00 88.38 84 HIS A CA 1
ATOM 690 C C . HIS A 1 84 ? 36.554 -1.634 -16.503 1.00 88.38 84 HIS A C 1
ATOM 692 O O . HIS A 1 84 ? 36.424 -1.669 -17.724 1.00 88.38 84 HIS A O 1
ATOM 698 N N . ASP A 1 85 ? 35.819 -2.395 -15.687 1.00 87.69 85 ASP A N 1
ATOM 699 C CA . ASP A 1 85 ? 34.833 -3.374 -16.164 1.00 87.69 85 ASP A CA 1
ATOM 700 C C . ASP A 1 85 ? 33.703 -2.726 -16.977 1.00 87.69 85 ASP A C 1
ATOM 702 O O . ASP A 1 85 ? 33.174 -3.327 -17.911 1.00 87.69 85 ASP A O 1
ATOM 706 N N . GLN A 1 86 ? 33.353 -1.477 -16.660 1.00 87.19 86 GLN A N 1
ATOM 707 C CA . GLN A 1 86 ? 32.301 -0.729 -17.354 1.00 87.19 86 GLN A CA 1
ATOM 708 C C . GLN A 1 86 ? 32.753 -0.221 -18.731 1.00 87.19 86 GLN A C 1
ATOM 710 O O . GLN A 1 86 ? 31.927 0.166 -19.555 1.00 87.19 86 GLN A O 1
ATOM 715 N N . LEU A 1 87 ? 34.066 -0.238 -18.986 1.00 87.19 87 LEU A N 1
ATOM 716 C CA . LEU A 1 87 ? 34.700 0.200 -20.230 1.00 87.19 87 LEU A CA 1
ATOM 717 C C . LEU A 1 87 ? 35.034 -0.964 -21.174 1.00 87.19 87 LEU A C 1
ATOM 719 O O . LEU A 1 87 ? 35.551 -0.738 -22.269 1.00 87.19 87 LEU A O 1
ATOM 723 N N . LEU A 1 88 ? 34.709 -2.201 -20.793 1.00 89.75 88 LEU A N 1
ATOM 724 C CA . LEU A 1 88 ? 34.841 -3.365 -21.663 1.00 89.75 88 LEU A CA 1
ATOM 725 C C . LEU A 1 88 ? 33.579 -3.562 -22.524 1.00 89.75 88 LEU A C 1
ATOM 727 O O . LEU A 1 88 ? 32.463 -3.353 -22.039 1.00 89.75 88 LEU A O 1
ATOM 731 N N . PRO A 1 89 ? 33.716 -4.002 -23.792 1.00 90.69 89 PRO A N 1
ATOM 732 C CA . PRO A 1 89 ? 32.571 -4.393 -24.608 1.00 90.69 89 PRO A CA 1
ATOM 733 C C . PRO A 1 89 ? 31.735 -5.481 -23.931 1.00 90.69 89 PRO A C 1
ATOM 735 O O . PRO A 1 89 ? 32.276 -6.455 -23.403 1.00 90.69 89 PRO A O 1
ATOM 738 N N . ARG A 1 90 ? 30.408 -5.348 -23.991 1.00 90.44 90 ARG A N 1
ATOM 739 C CA . ARG A 1 90 ? 29.466 -6.316 -23.414 1.00 90.44 90 ARG A CA 1
ATOM 740 C C . ARG A 1 90 ? 28.675 -7.020 -24.504 1.00 90.44 90 ARG A C 1
ATOM 742 O O . ARG A 1 90 ? 28.157 -6.382 -25.416 1.00 90.44 90 ARG A O 1
ATOM 749 N N . THR A 1 91 ? 28.550 -8.338 -24.377 1.00 90.44 91 THR A N 1
ATOM 750 C CA . THR A 1 91 ? 27.598 -9.113 -25.181 1.00 90.44 91 THR A CA 1
ATOM 751 C C . THR A 1 91 ? 26.236 -9.058 -24.505 1.00 90.44 91 THR A C 1
ATOM 753 O O . THR A 1 91 ? 26.115 -9.409 -23.335 1.00 90.44 91 THR A O 1
ATOM 756 N N . LEU A 1 92 ? 25.234 -8.591 -25.244 1.00 87.75 92 LEU A N 1
ATOM 757 C CA . LEU A 1 92 ? 23.868 -8.322 -24.782 1.00 87.75 92 LEU A CA 1
ATOM 758 C C . LEU A 1 92 ? 22.848 -9.275 -25.440 1.00 87.75 92 LEU A C 1
ATOM 760 O O . LEU A 1 92 ? 21.670 -8.964 -25.586 1.00 87.75 92 LEU A O 1
ATOM 764 N N . SER A 1 93 ? 23.321 -10.420 -25.929 1.00 80.44 93 SER A N 1
ATOM 765 C CA . SER A 1 93 ? 22.512 -11.387 -26.682 1.00 80.44 93 SER A CA 1
ATOM 766 C C . SER A 1 93 ? 21.961 -12.465 -25.762 1.00 80.44 93 SER A C 1
ATOM 768 O O . SER A 1 93 ? 22.607 -12.806 -24.769 1.00 80.44 93 SER A O 1
ATOM 770 N N . ALA A 1 94 ? 20.795 -13.025 -26.093 1.00 74.44 94 ALA A N 1
ATOM 771 C CA . ALA A 1 94 ? 20.340 -14.233 -25.416 1.00 74.44 94 ALA A CA 1
ATOM 772 C C . ALA A 1 94 ? 21.346 -15.381 -25.666 1.00 74.44 94 ALA A C 1
ATOM 774 O O . ALA A 1 94 ? 21.941 -15.425 -26.744 1.00 74.44 94 ALA A O 1
ATOM 775 N N . PRO A 1 95 ? 21.549 -16.308 -24.707 1.00 68.81 95 PRO A N 1
ATOM 776 C CA . PRO A 1 95 ? 22.561 -17.365 -24.823 1.00 68.81 95 PRO A CA 1
ATOM 777 C C . PRO A 1 95 ? 22.452 -18.225 -26.089 1.00 68.81 95 PRO A C 1
ATOM 779 O O . PRO A 1 95 ? 23.472 -18.677 -26.602 1.00 68.81 95 PRO A O 1
ATOM 782 N N . ASP A 1 96 ? 21.231 -18.413 -26.593 1.00 71.94 96 ASP A N 1
ATOM 783 C CA . ASP A 1 96 ? 20.930 -19.254 -27.755 1.00 71.94 96 ASP A CA 1
ATOM 784 C C . ASP A 1 96 ? 20.620 -18.442 -29.029 1.00 71.94 96 ASP A C 1
ATOM 786 O O . ASP A 1 96 ? 20.237 -19.021 -30.048 1.00 71.94 96 ASP A O 1
ATOM 790 N N . ALA A 1 97 ? 20.803 -17.114 -28.997 1.00 70.19 97 ALA A N 1
ATOM 791 C CA . ALA A 1 97 ? 20.506 -16.264 -30.143 1.00 70.19 97 ALA A CA 1
ATOM 792 C C . ALA A 1 97 ? 21.529 -16.453 -31.280 1.00 70.19 97 ALA A C 1
ATOM 794 O O . ALA A 1 97 ? 22.738 -16.432 -31.040 1.00 70.19 97 ALA A O 1
ATOM 795 N N . PRO A 1 98 ? 21.077 -16.575 -32.544 1.00 79.88 98 PRO A N 1
ATOM 796 C CA . PRO A 1 98 ? 21.943 -16.646 -33.715 1.00 79.88 98 PRO A CA 1
ATOM 797 C C . PRO A 1 98 ? 22.603 -15.299 -34.045 1.00 79.88 98 PRO A C 1
ATOM 799 O O . PRO A 1 98 ? 23.573 -15.276 -34.799 1.00 79.88 98 PRO A O 1
ATOM 802 N N . TYR A 1 99 ? 22.089 -14.199 -33.486 1.00 85.88 99 TYR A N 1
ATOM 803 C CA . TYR A 1 99 ? 22.591 -12.840 -33.667 1.00 85.88 99 TYR A CA 1
ATOM 804 C C . TYR A 1 99 ? 23.338 -12.363 -32.425 1.00 85.88 99 TYR A C 1
ATOM 806 O O . TYR A 1 99 ? 22.913 -12.622 -31.298 1.00 85.88 99 TYR A O 1
ATOM 814 N N . VAL A 1 100 ? 24.412 -11.600 -32.633 1.00 89.62 100 VAL A N 1
ATOM 815 C CA . VAL A 1 100 ? 25.233 -11.047 -31.555 1.00 89.62 100 VAL A CA 1
ATOM 816 C C . VAL A 1 100 ? 25.061 -9.531 -31.484 1.00 89.62 100 VAL A C 1
ATOM 818 O O . VAL A 1 100 ? 25.635 -8.780 -32.271 1.00 89.62 100 VAL A O 1
ATOM 821 N N . LEU A 1 101 ? 24.293 -9.072 -30.498 1.00 92.00 101 LEU A N 1
ATOM 822 C CA . LEU A 1 101 ? 24.262 -7.683 -30.053 1.00 92.00 101 LEU A CA 1
ATOM 823 C C . LEU A 1 101 ? 25.438 -7.405 -29.106 1.00 92.00 101 LEU A C 1
ATOM 825 O O . LEU A 1 101 ? 25.539 -7.990 -28.022 1.00 92.00 101 LEU A O 1
ATOM 829 N N . LEU A 1 102 ? 26.303 -6.479 -29.511 1.00 93.81 102 LEU A N 1
ATOM 830 C CA . LEU A 1 102 ? 27.440 -5.981 -28.743 1.00 93.81 102 LEU A CA 1
ATOM 831 C C . LEU A 1 102 ? 27.212 -4.518 -28.361 1.00 93.81 102 LEU A C 1
ATOM 833 O O . LEU A 1 102 ? 26.966 -3.680 -29.228 1.00 93.81 102 LEU A O 1
ATOM 837 N N . GLY A 1 103 ? 27.351 -4.210 -27.073 1.00 94.50 103 GLY A N 1
ATOM 838 C CA . GLY A 1 103 ? 27.443 -2.847 -26.561 1.00 94.50 103 GLY A CA 1
ATOM 839 C C . GLY A 1 103 ? 28.904 -2.444 -26.384 1.00 94.50 103 GLY A C 1
ATOM 840 O O . GLY A 1 103 ? 29.612 -3.034 -25.566 1.00 94.50 103 GLY A O 1
ATOM 841 N N . GLN A 1 104 ? 29.359 -1.447 -27.139 1.00 93.50 104 GLN A N 1
ATOM 842 C CA . GLN A 1 104 ? 30.701 -0.877 -27.038 1.00 93.50 104 GLN A CA 1
ATOM 843 C C . GLN A 1 104 ? 30.659 0.422 -26.226 1.00 93.50 104 GLN A C 1
ATOM 845 O O . GLN A 1 104 ? 29.973 1.356 -26.640 1.00 93.50 104 GLN A O 1
ATOM 850 N N . PRO A 1 105 ? 31.371 0.518 -25.092 1.00 92.19 105 PRO A N 1
ATOM 851 C CA . PRO A 1 105 ? 31.453 1.756 -24.325 1.00 92.19 105 PRO A CA 1
ATOM 852 C C . PRO A 1 105 ? 31.978 2.917 -25.169 1.00 92.19 105 PRO A C 1
ATOM 854 O O . PRO A 1 105 ? 33.033 2.824 -25.798 1.00 92.19 105 PRO A O 1
ATOM 857 N N . CYS A 1 106 ? 31.232 4.017 -25.177 1.00 89.12 106 CYS A N 1
ATOM 858 C CA . CYS A 1 106 ? 31.599 5.237 -25.875 1.00 89.12 106 CYS A CA 1
ATOM 859 C C . CYS A 1 106 ? 32.287 6.199 -24.916 1.00 89.12 106 CYS A C 1
ATOM 861 O O . CYS A 1 106 ? 31.712 6.603 -23.906 1.00 89.12 106 CYS A O 1
ATOM 863 N N . LEU A 1 107 ? 33.494 6.621 -25.280 1.00 88.44 107 LEU A N 1
ATOM 864 C CA . LEU A 1 107 ? 34.171 7.749 -24.657 1.00 88.44 107 LEU A CA 1
ATOM 865 C C . LEU A 1 107 ? 34.320 8.864 -25.695 1.00 88.44 107 LEU A C 1
ATOM 867 O O . LEU A 1 107 ? 34.555 8.563 -26.867 1.00 88.44 107 LEU A O 1
ATOM 871 N N . PRO A 1 108 ? 34.173 10.138 -25.298 1.00 87.75 108 PRO A N 1
ATOM 872 C CA . PRO A 1 108 ? 34.478 11.249 -26.186 1.00 87.75 108 PRO A CA 1
ATOM 873 C C . PRO A 1 108 ? 35.980 11.295 -26.490 1.00 87.75 108 PRO A C 1
ATOM 875 O O . PRO A 1 108 ? 36.797 10.784 -25.723 1.00 87.75 108 PRO A O 1
ATOM 878 N N . ASP A 1 109 ? 36.343 11.978 -27.575 1.00 88.62 109 ASP A N 1
ATOM 879 C CA . ASP A 1 109 ? 37.737 12.102 -28.025 1.00 88.62 109 ASP A CA 1
ATOM 880 C C . ASP A 1 109 ? 38.665 12.745 -26.976 1.00 88.62 109 ASP A C 1
ATOM 882 O O . ASP A 1 109 ? 39.866 12.478 -26.954 1.00 88.62 109 ASP A O 1
ATOM 886 N N . SER A 1 110 ? 38.118 13.598 -26.103 1.00 93.19 110 SER A N 1
ATOM 887 C CA . SER A 1 110 ? 38.831 14.231 -24.990 1.00 93.19 110 SER A CA 1
ATOM 888 C C . SER A 1 110 ? 37.919 14.317 -23.770 1.00 93.19 110 SER A C 1
ATOM 890 O O . SER A 1 110 ? 36.869 14.962 -23.808 1.00 93.19 110 SER A O 1
ATOM 892 N N . LEU A 1 111 ? 38.333 13.687 -22.672 1.00 92.56 111 LEU A N 1
ATOM 893 C CA . LEU A 1 111 ? 37.644 13.768 -21.386 1.00 92.56 111 LEU A CA 1
ATOM 894 C C . LEU A 1 111 ? 37.989 15.083 -20.675 1.00 92.56 111 LEU A C 1
ATOM 896 O O . LEU A 1 111 ? 37.132 15.659 -20.010 1.00 92.56 111 LEU A O 1
ATOM 900 N N . LEU A 1 112 ? 39.207 15.615 -20.860 1.00 93.31 112 LEU A N 1
ATOM 901 C CA . LEU A 1 112 ? 39.612 16.913 -20.297 1.00 93.31 112 LEU A CA 1
ATOM 902 C C . LEU A 1 112 ? 38.810 18.100 -20.846 1.00 93.31 112 LEU A C 1
ATOM 904 O O . LEU A 1 112 ? 38.739 19.135 -20.187 1.00 93.31 112 LEU A O 1
ATOM 908 N N . ALA A 1 113 ? 38.232 17.973 -22.043 1.00 94.12 113 ALA A N 1
ATOM 909 C CA . ALA A 1 113 ? 37.407 19.014 -22.650 1.00 94.12 113 ALA A CA 1
ATOM 910 C C . ALA A 1 113 ? 36.001 19.126 -22.025 1.00 94.12 113 ALA A C 1
ATOM 912 O O . ALA A 1 113 ? 35.292 20.099 -22.293 1.00 94.12 113 ALA A O 1
ATOM 913 N N . LEU A 1 114 ? 35.585 18.151 -21.210 1.00 91.12 114 LEU A N 1
ATOM 914 C CA . LEU A 1 114 ? 34.283 18.149 -20.546 1.00 91.12 114 LEU A CA 1
ATOM 915 C C . LEU A 1 114 ? 34.283 19.046 -19.304 1.00 91.12 114 LEU A C 1
ATOM 917 O O . LEU A 1 114 ? 35.290 19.191 -18.615 1.00 91.12 114 LEU A O 1
ATOM 921 N N . ALA A 1 115 ? 33.111 19.589 -18.965 1.00 93.25 115 ALA A N 1
ATOM 922 C CA . ALA A 1 115 ? 32.918 20.308 -17.703 1.00 93.25 115 ALA A CA 1
ATOM 923 C C . ALA A 1 115 ? 33.155 19.403 -16.477 1.00 93.25 115 ALA A C 1
ATOM 925 O O . ALA A 1 115 ? 33.687 19.858 -15.467 1.00 93.25 115 ALA A O 1
ATOM 926 N N . ASP A 1 116 ? 32.790 18.124 -16.593 1.00 92.56 116 ASP A N 1
ATOM 927 C CA . ASP A 1 116 ? 33.158 17.061 -15.661 1.00 92.56 116 ASP A CA 1
ATOM 928 C C . ASP A 1 116 ? 33.863 15.929 -16.436 1.00 92.56 116 ASP A C 1
ATOM 930 O O . ASP A 1 116 ? 33.194 15.151 -17.125 1.00 92.56 116 ASP A O 1
ATOM 934 N N . PRO A 1 117 ? 35.203 15.818 -16.336 1.00 92.38 117 PRO A N 1
ATOM 935 C CA . PRO A 1 117 ? 35.974 14.785 -17.026 1.00 92.38 117 PRO A CA 1
ATOM 936 C C . PRO A 1 117 ? 35.645 13.345 -16.610 1.00 92.38 117 PRO A C 1
ATOM 938 O O . PRO A 1 117 ? 35.988 12.413 -17.336 1.00 92.38 117 PRO A O 1
ATOM 941 N N . LEU A 1 118 ? 35.007 13.139 -15.451 1.00 91.75 118 LEU A N 1
ATOM 942 C CA . LEU A 1 118 ? 34.654 11.808 -14.944 1.00 91.75 118 LEU A CA 1
ATOM 943 C C . LEU A 1 118 ? 33.197 11.423 -15.232 1.00 91.75 118 LEU A C 1
ATOM 945 O O . LEU A 1 118 ? 32.842 10.257 -15.048 1.00 91.75 118 LEU A O 1
ATOM 949 N N . ALA A 1 119 ? 32.359 12.345 -15.719 1.00 90.19 119 ALA A N 1
ATOM 950 C CA . ALA A 1 119 ? 30.945 12.076 -15.989 1.00 90.19 119 ALA A CA 1
ATOM 951 C C . ALA A 1 119 ? 30.703 10.838 -16.886 1.00 90.19 119 ALA A C 1
ATOM 953 O O . ALA A 1 119 ? 29.869 10.009 -16.510 1.00 90.19 119 ALA A O 1
ATOM 954 N N . PRO A 1 120 ? 31.458 10.608 -17.985 1.00 90.00 120 PRO A N 1
ATOM 955 C CA . PRO A 1 120 ? 31.291 9.404 -18.811 1.00 90.00 120 PRO A CA 1
ATOM 956 C C . PRO A 1 120 ? 31.640 8.088 -18.103 1.00 90.00 120 PRO A C 1
ATOM 958 O O . PRO A 1 120 ? 31.236 7.025 -18.559 1.00 90.00 120 PRO A O 1
ATOM 961 N N . LEU A 1 121 ? 32.385 8.135 -16.994 1.00 89.94 121 LEU A N 1
ATOM 962 C CA . LEU A 1 121 ? 32.715 6.955 -16.183 1.00 89.94 121 LEU A CA 1
ATOM 963 C C . LEU A 1 121 ? 31.656 6.695 -15.111 1.00 89.94 121 LEU A C 1
ATOM 965 O O . LEU A 1 121 ? 31.436 5.556 -14.712 1.00 89.94 121 LEU A O 1
ATOM 969 N N . HIS A 1 122 ? 31.002 7.755 -14.633 1.00 88.56 122 HIS A N 1
ATOM 970 C CA . HIS A 1 122 ? 29.902 7.665 -13.677 1.00 88.56 122 HIS A CA 1
ATOM 971 C C . HIS A 1 122 ? 28.593 7.208 -14.323 1.00 88.56 122 HIS A C 1
ATOM 973 O O . HIS A 1 122 ? 27.763 6.585 -13.661 1.00 88.56 122 HIS A O 1
ATOM 979 N N . SER A 1 123 ? 28.381 7.538 -15.594 1.00 87.81 123 SER A N 1
ATOM 980 C CA . SER A 1 123 ? 27.201 7.139 -16.366 1.00 87.81 123 SER A CA 1
ATOM 981 C C . SER A 1 123 ? 27.624 6.758 -17.787 1.00 87.81 123 SER A C 1
ATOM 983 O O . SER A 1 123 ? 27.421 7.544 -18.715 1.00 87.81 123 SER A O 1
ATOM 985 N N . PRO A 1 124 ? 28.256 5.581 -17.963 1.00 89.56 124 PRO A N 1
ATOM 986 C CA . PRO A 1 124 ? 28.738 5.153 -19.267 1.00 89.56 124 PRO A CA 1
ATOM 987 C C . PRO A 1 124 ? 27.581 4.897 -20.229 1.00 89.56 124 PRO A C 1
ATOM 989 O O . PRO A 1 124 ? 26.474 4.535 -19.826 1.00 89.56 124 PRO A O 1
ATOM 992 N N . ILE A 1 125 ? 27.849 5.061 -21.520 1.00 92.19 125 ILE A N 1
ATOM 993 C CA . ILE A 1 125 ? 26.889 4.829 -22.601 1.00 92.19 125 ILE A CA 1
ATOM 994 C C . ILE A 1 125 ? 27.506 3.829 -23.577 1.00 92.19 125 ILE A C 1
ATOM 996 O O . ILE A 1 125 ? 28.690 3.911 -23.896 1.00 92.19 125 ILE A O 1
ATOM 1000 N N . LEU A 1 126 ? 26.704 2.876 -24.036 1.00 93.44 126 LEU A N 1
ATOM 1001 C CA . LEU A 1 126 ? 27.076 1.820 -24.967 1.00 93.44 126 LEU A CA 1
ATOM 1002 C C . LEU A 1 126 ? 26.544 2.147 -26.365 1.00 93.44 126 LEU A C 1
ATOM 1004 O O . LEU A 1 126 ? 25.332 2.268 -26.526 1.00 93.44 126 LEU A O 1
ATOM 1008 N N . ALA A 1 127 ? 27.409 2.224 -27.377 1.00 94.50 127 ALA A N 1
ATOM 1009 C CA . ALA A 1 127 ? 26.995 2.128 -28.777 1.00 94.50 127 ALA A CA 1
ATOM 1010 C C . ALA A 1 127 ? 26.675 0.672 -29.115 1.00 94.50 127 ALA A C 1
ATOM 1012 O O . ALA A 1 127 ? 27.468 -0.235 -28.847 1.00 94.50 127 ALA A O 1
ATOM 1013 N N . LEU A 1 128 ? 25.506 0.449 -29.700 1.00 94.75 128 LEU A N 1
ATOM 1014 C CA . LEU A 1 128 ? 25.019 -0.877 -30.039 1.00 94.75 128 LEU A CA 1
ATOM 1015 C C . LEU A 1 128 ? 25.432 -1.254 -31.461 1.00 94.75 128 LEU A C 1
ATOM 1017 O O . LEU A 1 128 ? 25.222 -0.498 -32.409 1.00 94.75 128 LEU A O 1
ATOM 1021 N N . SER A 1 129 ? 25.955 -2.467 -31.611 1.00 94.38 129 SER A N 1
ATOM 1022 C CA . SER A 1 129 ? 26.211 -3.091 -32.908 1.00 94.38 129 SER A CA 1
ATOM 1023 C C . SER A 1 129 ? 25.616 -4.494 -32.949 1.00 94.38 129 SER A C 1
ATOM 1025 O O . SER A 1 129 ? 25.693 -5.231 -31.967 1.00 94.38 129 SER A O 1
ATOM 1027 N N . LEU A 1 130 ? 25.015 -4.860 -34.077 1.00 92.75 130 LEU A N 1
ATOM 1028 C CA . LEU A 1 130 ? 24.399 -6.162 -34.312 1.00 92.75 130 LEU A CA 1
ATOM 1029 C C . LEU A 1 130 ? 25.185 -6.892 -35.402 1.00 92.75 130 LEU A C 1
ATOM 1031 O O . LEU A 1 130 ? 25.327 -6.374 -36.511 1.00 92.75 130 LEU A O 1
ATOM 1035 N N . ASP A 1 131 ? 25.748 -8.055 -35.075 1.00 90.88 131 ASP A N 1
ATOM 1036 C CA . ASP A 1 131 ? 26.664 -8.818 -35.941 1.00 90.88 131 ASP A CA 1
ATOM 1037 C C . ASP A 1 131 ? 27.806 -7.959 -36.512 1.00 90.88 131 ASP A C 1
ATOM 1039 O O . ASP A 1 131 ? 28.186 -8.046 -37.684 1.00 90.88 131 ASP A O 1
ATOM 1043 N N . GLY A 1 132 ? 28.338 -7.064 -35.676 1.00 90.44 132 GLY A N 1
ATOM 1044 C CA . GLY A 1 132 ? 29.416 -6.142 -36.038 1.00 90.44 132 GLY A CA 1
ATOM 1045 C C . GLY A 1 132 ? 28.995 -4.964 -36.923 1.00 90.44 132 GLY A C 1
ATOM 1046 O O . GLY A 1 132 ? 29.857 -4.183 -37.326 1.00 90.44 132 GLY A O 1
ATOM 1047 N N . ARG A 1 133 ? 27.701 -4.800 -37.228 1.00 91.75 133 ARG A N 1
ATOM 1048 C CA . ARG A 1 133 ? 27.170 -3.613 -37.914 1.00 91.75 133 ARG A CA 1
ATOM 1049 C C . ARG A 1 133 ? 26.652 -2.608 -36.897 1.00 91.75 133 ARG A C 1
ATOM 1051 O O . ARG A 1 133 ? 25.896 -2.978 -36.007 1.00 91.75 133 ARG A O 1
ATOM 1058 N N . ASP A 1 134 ? 27.036 -1.347 -37.052 1.00 92.44 134 ASP A N 1
ATOM 1059 C CA . ASP A 1 134 ? 26.536 -0.253 -36.218 1.00 92.44 134 ASP A CA 1
ATOM 1060 C C . ASP A 1 134 ? 25.013 -0.101 -36.364 1.00 92.44 134 ASP A C 1
ATOM 1062 O O . ASP A 1 134 ? 24.481 -0.066 -37.478 1.00 92.44 134 ASP A O 1
ATOM 1066 N N . CYS A 1 135 ? 24.317 -0.029 -35.229 1.00 92.50 135 CYS A N 1
ATOM 1067 C CA . CYS A 1 135 ? 22.876 0.186 -35.175 1.00 92.50 135 CYS A CA 1
ATOM 1068 C C . CYS A 1 135 ? 22.510 1.679 -35.164 1.00 92.50 135 CYS A C 1
ATOM 1070 O O . CYS A 1 135 ? 21.343 2.007 -35.376 1.00 92.50 135 CYS A O 1
ATOM 1072 N N . GLY A 1 136 ? 23.464 2.577 -34.883 1.00 93.12 136 GLY A N 1
ATOM 1073 C CA . GLY A 1 136 ? 23.194 3.998 -34.640 1.00 93.12 136 GLY A CA 1
ATOM 1074 C C . GLY A 1 136 ? 22.372 4.239 -33.368 1.00 93.12 136 GLY A C 1
ATOM 1075 O O . GLY A 1 136 ? 21.637 5.222 -33.281 1.00 93.12 136 GLY A O 1
ATOM 1076 N N . LEU A 1 137 ? 22.446 3.310 -32.411 1.00 95.06 137 LEU A N 1
ATOM 1077 C CA . LEU A 1 137 ? 21.683 3.322 -31.166 1.00 95.06 137 LEU A CA 1
ATOM 1078 C C . LEU A 1 137 ? 22.625 3.274 -29.966 1.00 95.06 137 LEU A C 1
ATOM 1080 O O . LEU A 1 137 ? 23.612 2.542 -29.964 1.00 95.06 137 LEU A O 1
ATOM 1084 N N . PHE A 1 138 ? 22.270 4.027 -28.933 1.00 94.38 138 PHE A N 1
ATOM 1085 C CA . PHE A 1 138 ? 23.028 4.197 -27.705 1.00 94.38 138 PHE A CA 1
ATOM 1086 C C . PHE A 1 138 ? 22.180 3.796 -26.499 1.00 94.38 138 PHE A C 1
ATOM 1088 O O . PHE A 1 138 ? 21.014 4.182 -26.394 1.00 94.38 138 PHE A O 1
ATOM 1095 N N . MET A 1 139 ? 22.759 3.042 -25.572 1.00 93.31 139 MET A N 1
ATOM 1096 C CA . MET A 1 139 ? 22.078 2.528 -24.384 1.00 93.31 139 MET A CA 1
ATOM 1097 C C . MET A 1 139 ? 22.890 2.865 -23.130 1.00 93.31 139 MET A C 1
ATOM 1099 O O . MET A 1 139 ? 24.103 2.653 -23.138 1.00 93.31 139 MET A O 1
ATOM 1103 N N . PRO A 1 140 ? 22.283 3.383 -22.049 1.00 90.38 140 PRO A N 1
ATOM 1104 C CA . PRO A 1 140 ? 23.000 3.580 -20.795 1.00 90.38 140 PRO A CA 1
ATOM 1105 C C . PRO A 1 140 ? 23.581 2.261 -20.270 1.00 90.38 140 PRO A C 1
ATOM 1107 O O . PRO A 1 140 ? 22.952 1.206 -20.351 1.00 90.38 140 PRO A O 1
ATOM 1110 N N . PHE A 1 141 ? 24.786 2.311 -19.712 1.00 86.75 141 PHE A N 1
ATOM 1111 C CA . PHE A 1 141 ? 25.404 1.148 -19.092 1.00 86.75 141 PHE A CA 1
ATOM 1112 C C . PHE A 1 141 ? 24.595 0.706 -17.866 1.00 86.75 141 PHE A C 1
ATOM 1114 O O . PHE A 1 141 ? 24.296 1.512 -16.987 1.00 86.75 141 PHE A O 1
ATOM 1121 N N . GLY A 1 142 ? 24.258 -0.583 -17.806 1.00 83.25 142 GLY A N 1
ATOM 1122 C CA . GLY A 1 142 ? 23.408 -1.149 -16.753 1.00 83.25 142 GLY A CA 1
ATOM 1123 C C . GLY A 1 142 ? 21.905 -0.978 -16.996 1.00 83.25 142 GLY A C 1
ATOM 1124 O O . GLY A 1 142 ? 21.117 -1.445 -16.178 1.00 83.25 142 GLY A O 1
ATOM 1125 N N . ASP A 1 143 ? 21.493 -0.339 -18.099 1.00 84.38 143 ASP A N 1
ATOM 1126 C CA . ASP A 1 143 ? 20.112 -0.425 -18.578 1.00 84.38 143 ASP A CA 1
ATOM 1127 C C . ASP A 1 143 ? 19.950 -1.747 -19.343 1.00 84.38 143 ASP A C 1
ATOM 1129 O O . ASP A 1 143 ? 20.284 -1.844 -20.520 1.00 84.38 143 ASP A O 1
ATOM 1133 N N . ASP A 1 144 ? 19.470 -2.782 -18.656 1.00 80.56 144 ASP A N 1
ATOM 1134 C CA . ASP A 1 144 ? 19.258 -4.112 -19.237 1.00 80.56 144 ASP A CA 1
ATOM 1135 C C . ASP A 1 144 ? 17.857 -4.243 -19.893 1.00 80.56 144 ASP A C 1
ATOM 1137 O O . ASP A 1 144 ? 17.338 -5.344 -20.059 1.00 80.56 144 ASP A O 1
ATOM 1141 N N . ASN A 1 145 ? 17.223 -3.128 -20.302 1.00 90.19 145 ASN A N 1
ATOM 1142 C CA . ASN A 1 145 ? 15.926 -3.122 -21.002 1.00 90.19 145 ASN A CA 1
ATOM 1143 C C . ASN A 1 145 ? 16.044 -3.560 -22.473 1.00 90.19 145 ASN A C 1
ATOM 1145 O O . ASN A 1 145 ? 15.871 -2.770 -23.411 1.00 90.19 145 ASN A O 1
ATOM 1149 N N . LEU A 1 146 ? 16.302 -4.849 -22.671 1.00 92.88 146 LEU A N 1
ATOM 1150 C CA . LEU A 1 146 ? 16.327 -5.519 -23.966 1.00 92.88 146 LEU A CA 1
ATOM 1151 C C . LEU A 1 146 ? 15.692 -6.909 -23.855 1.00 92.88 146 LEU A C 1
ATOM 1153 O O . LEU A 1 146 ? 15.844 -7.585 -22.844 1.00 92.88 146 LEU A O 1
ATOM 1157 N N . ALA A 1 147 ? 15.013 -7.361 -24.906 1.00 92.38 147 ALA A N 1
ATOM 1158 C CA . ALA A 1 147 ? 14.463 -8.710 -24.955 1.00 92.38 147 ALA A CA 1
ATOM 1159 C C . ALA A 1 147 ? 14.471 -9.277 -26.375 1.00 92.38 147 ALA A C 1
ATOM 1161 O O . ALA A 1 147 ? 14.023 -8.642 -27.334 1.00 92.38 147 ALA A O 1
ATOM 1162 N N . TRP A 1 148 ? 14.953 -10.512 -26.478 1.00 90.75 148 TRP A N 1
ATOM 1163 C CA . TRP A 1 148 ? 14.926 -11.318 -27.693 1.00 90.75 148 TRP A CA 1
ATOM 1164 C C . TRP A 1 148 ? 13.627 -12.123 -27.777 1.00 90.75 148 TRP A C 1
ATOM 1166 O O . TRP A 1 148 ? 13.093 -12.577 -26.760 1.00 90.75 148 TRP A O 1
ATOM 1176 N N . ARG A 1 149 ? 13.099 -12.303 -28.991 1.00 89.81 149 ARG A N 1
ATOM 1177 C CA . ARG A 1 149 ? 11.931 -13.163 -29.228 1.00 89.81 149 ARG A CA 1
ATOM 1178 C C . ARG A 1 149 ? 12.360 -14.626 -29.302 1.00 89.81 149 ARG A C 1
ATOM 1180 O O . ARG A 1 149 ? 13.159 -14.968 -30.160 1.00 89.81 149 ARG A O 1
ATOM 1187 N N . ALA A 1 150 ? 11.726 -15.504 -28.522 1.00 78.94 150 ALA A N 1
ATOM 1188 C CA . ALA A 1 150 ? 12.009 -16.944 -28.534 1.00 78.94 150 ALA A CA 1
ATOM 1189 C C . ALA A 1 150 ? 11.988 -17.554 -29.958 1.00 78.94 150 ALA A C 1
ATOM 1191 O O . ALA A 1 150 ? 11.013 -17.387 -30.696 1.00 78.94 150 ALA A O 1
ATOM 1192 N N . GLY A 1 151 ? 13.057 -18.268 -30.336 1.00 72.81 151 GLY A N 1
ATOM 1193 C CA . GLY A 1 151 ? 13.265 -18.805 -31.695 1.00 72.81 151 GLY A CA 1
ATOM 1194 C C . GLY A 1 151 ? 13.975 -17.846 -32.669 1.00 72.81 151 GLY A C 1
ATOM 1195 O O . GLY A 1 151 ? 14.169 -18.199 -33.827 1.00 72.81 151 GLY A O 1
ATOM 1196 N N . ASP A 1 152 ? 14.325 -16.652 -32.182 1.00 68.44 152 ASP A N 1
ATOM 1197 C CA . ASP A 1 152 ? 15.283 -15.642 -32.646 1.00 68.44 152 ASP A CA 1
ATOM 1198 C C . ASP A 1 152 ? 15.327 -15.246 -34.125 1.00 68.44 152 ASP A C 1
ATOM 1200 O O . ASP A 1 152 ? 16.254 -15.542 -34.874 1.00 68.44 152 ASP A O 1
ATOM 1204 N N . GLN A 1 153 ? 14.387 -14.372 -34.482 1.00 79.81 153 GLN A N 1
ATOM 1205 C CA . GLN A 1 153 ? 14.519 -13.467 -35.629 1.00 79.81 153 GLN A CA 1
ATOM 1206 C C . GLN A 1 153 ? 14.163 -12.020 -35.261 1.00 79.81 153 GLN A C 1
ATOM 1208 O O . GLN A 1 153 ? 13.873 -11.239 -36.158 1.00 79.81 153 GLN A O 1
ATOM 1213 N N . ALA A 1 154 ? 14.080 -11.655 -33.974 1.00 90.19 154 ALA A N 1
ATOM 1214 C CA . ALA A 1 154 ? 13.672 -10.308 -33.572 1.00 90.19 154 ALA A CA 1
ATOM 1215 C C . ALA A 1 154 ? 14.147 -9.903 -32.168 1.00 90.19 154 ALA A C 1
ATOM 1217 O O . ALA A 1 154 ? 14.275 -10.747 -31.281 1.00 90.19 154 ALA A O 1
ATOM 1218 N N . LEU A 1 155 ? 14.331 -8.596 -31.973 1.00 92.31 155 LEU A N 1
ATOM 1219 C CA . LEU A 1 155 ? 14.826 -7.960 -30.753 1.00 92.31 155 LEU A CA 1
ATOM 1220 C C . LEU A 1 155 ? 14.066 -6.655 -30.496 1.00 92.31 155 LEU A C 1
ATOM 1222 O O . LEU A 1 155 ? 13.820 -5.880 -31.422 1.00 92.31 155 LEU A O 1
ATOM 1226 N N . VAL A 1 156 ? 13.753 -6.383 -29.231 1.00 94.88 156 VAL A N 1
ATOM 1227 C CA . VAL A 1 156 ? 13.374 -5.045 -28.764 1.00 94.88 156 VAL A CA 1
ATOM 1228 C C . VAL A 1 156 ? 14.430 -4.547 -27.787 1.00 94.88 156 VAL A C 1
ATOM 1230 O O . VAL A 1 156 ? 14.851 -5.287 -26.903 1.00 94.88 156 VAL A O 1
ATOM 1233 N N . VAL A 1 157 ? 14.849 -3.292 -27.932 1.00 94.69 157 VAL A N 1
ATOM 1234 C CA . VAL A 1 157 ? 15.786 -2.629 -27.015 1.00 94.69 157 VAL A CA 1
ATOM 1235 C C . VAL A 1 157 ? 15.317 -1.217 -26.706 1.00 94.69 157 VAL A C 1
ATOM 1237 O O . VAL A 1 157 ? 14.757 -0.529 -27.566 1.00 94.69 157 VAL A O 1
ATOM 1240 N N . ARG A 1 158 ? 15.557 -0.763 -25.478 1.00 94.25 158 ARG A N 1
ATOM 1241 C CA . ARG A 1 158 ? 15.392 0.637 -25.103 1.00 94.25 158 ARG A CA 1
ATOM 1242 C C . ARG A 1 158 ? 16.701 1.392 -25.333 1.00 94.25 158 ARG A C 1
ATOM 1244 O O . ARG A 1 158 ? 17.667 1.210 -24.605 1.00 94.25 158 ARG A O 1
ATOM 1251 N N . ALA A 1 159 ? 16.724 2.254 -26.342 1.00 94.94 159 ALA A N 1
ATOM 1252 C CA . ALA A 1 159 ? 17.925 2.973 -26.755 1.00 94.94 159 ALA A CA 1
ATOM 1253 C C . ALA A 1 159 ? 17.600 4.360 -27.329 1.00 94.94 159 ALA A C 1
ATOM 1255 O O . ALA A 1 159 ? 16.460 4.667 -27.693 1.00 94.94 159 ALA A O 1
ATOM 1256 N N . ALA A 1 160 ? 18.612 5.212 -27.409 1.00 94.25 160 ALA A N 1
ATOM 1257 C CA . ALA A 1 160 ? 18.537 6.559 -27.953 1.00 94.25 160 ALA A CA 1
ATOM 1258 C C . ALA A 1 160 ? 19.376 6.666 -29.239 1.00 94.25 160 ALA A C 1
ATOM 1260 O O . ALA A 1 160 ? 20.421 6.029 -29.330 1.00 94.25 160 ALA A O 1
ATOM 1261 N N . PRO A 1 161 ? 18.974 7.467 -30.239 1.00 92.44 161 PRO A N 1
ATOM 1262 C CA . PRO A 1 161 ? 19.786 7.694 -31.440 1.00 92.44 161 PRO A CA 1
ATOM 1263 C C . PRO A 1 161 ? 21.053 8.518 -31.160 1.00 92.44 161 PRO A C 1
ATOM 1265 O O . PRO A 1 161 ? 21.970 8.543 -31.974 1.00 92.44 161 PRO A O 1
ATOM 1268 N N . THR A 1 162 ? 21.110 9.212 -30.021 1.00 87.06 162 THR A N 1
ATOM 1269 C CA . THR A 1 162 ? 22.294 9.931 -29.537 1.00 87.06 162 THR A CA 1
ATOM 1270 C C . THR A 1 162 ? 22.380 9.825 -28.017 1.00 87.06 162 THR A C 1
ATOM 1272 O O . THR A 1 162 ? 21.362 9.654 -27.350 1.00 87.06 162 THR A O 1
ATOM 1275 N N . ALA A 1 163 ? 23.576 10.007 -27.455 1.00 76.19 163 ALA A N 1
ATOM 1276 C CA . ALA A 1 163 ? 23.812 10.013 -26.008 1.00 76.19 163 ALA A CA 1
ATOM 1277 C C . ALA A 1 163 ? 23.006 11.076 -25.223 1.00 76.19 163 ALA A C 1
ATOM 1279 O O . ALA A 1 163 ? 22.826 10.944 -24.017 1.00 76.19 163 ALA A O 1
ATOM 1280 N N . GLU A 1 164 ? 22.522 12.123 -25.897 1.00 78.38 164 GLU A N 1
ATOM 1281 C CA . GLU A 1 164 ? 21.840 13.272 -25.282 1.00 78.38 164 GLU A CA 1
ATOM 1282 C C . GLU A 1 164 ? 20.306 13.194 -25.367 1.00 78.38 164 GLU A C 1
ATOM 1284 O O . GLU A 1 164 ? 19.608 14.033 -24.798 1.00 78.38 164 GLU A O 1
ATOM 1289 N N . THR A 1 165 ? 19.761 12.219 -26.101 1.00 85.44 165 THR A N 1
ATOM 1290 C CA . THR A 1 165 ? 18.312 12.095 -26.320 1.00 85.44 165 THR A CA 1
ATOM 1291 C C . THR A 1 165 ? 17.676 11.075 -25.382 1.00 85.44 165 THR A C 1
ATOM 1293 O O . THR A 1 165 ? 18.316 10.137 -24.911 1.00 85.44 165 THR A O 1
ATOM 1296 N N . GLU A 1 166 ? 16.384 11.250 -25.093 1.00 86.88 166 GLU A N 1
ATOM 1297 C CA . GLU A 1 166 ? 15.649 10.292 -24.268 1.00 86.88 166 GLU A CA 1
ATOM 1298 C C . GLU A 1 166 ? 15.531 8.939 -24.986 1.00 86.88 166 GLU A C 1
ATOM 1300 O O . GLU A 1 166 ? 15.118 8.865 -26.145 1.00 86.88 166 GLU A O 1
ATOM 1305 N N . ALA A 1 167 ? 15.871 7.857 -24.283 1.00 90.88 167 ALA A N 1
ATOM 1306 C CA . ALA A 1 167 ? 15.793 6.511 -24.834 1.00 90.88 167 ALA A CA 1
ATOM 1307 C C . ALA A 1 167 ? 14.340 6.065 -25.072 1.00 90.88 167 ALA A C 1
ATOM 1309 O O . ALA A 1 167 ? 13.476 6.175 -24.193 1.00 90.88 167 ALA A O 1
ATOM 1310 N N . GLN A 1 168 ? 14.108 5.503 -26.257 1.00 92.44 168 GLN A N 1
ATOM 1311 C CA . GLN A 1 168 ? 12.827 5.002 -26.759 1.00 92.44 168 GLN A CA 1
ATOM 1312 C C . GLN A 1 168 ? 12.940 3.505 -27.072 1.00 92.44 168 GLN A C 1
ATOM 1314 O O . GLN A 1 168 ? 14.038 2.954 -27.097 1.00 92.44 168 GLN A O 1
ATOM 1319 N N . TYR A 1 169 ? 11.814 2.832 -27.305 1.00 94.56 169 TYR A N 1
ATOM 1320 C CA . TYR A 1 169 ? 11.828 1.422 -27.695 1.00 94.56 169 TYR A CA 1
ATOM 1321 C C . TYR A 1 169 ? 12.047 1.277 -29.202 1.00 94.56 169 TYR A C 1
ATOM 1323 O O . TYR A 1 169 ? 11.354 1.900 -30.011 1.00 94.56 169 TYR A O 1
ATOM 1331 N N . TRP A 1 170 ? 13.003 0.432 -29.567 1.00 95.38 170 TRP A N 1
ATOM 1332 C CA . TRP A 1 170 ? 13.363 0.106 -30.939 1.00 95.38 170 TRP A CA 1
ATOM 1333 C C . TRP A 1 170 ? 13.177 -1.380 -31.176 1.00 95.38 170 TRP A C 1
ATOM 1335 O O . TRP A 1 170 ? 13.531 -2.195 -30.329 1.00 95.38 170 TRP A O 1
ATOM 1345 N N . TYR A 1 171 ? 12.628 -1.715 -32.336 1.00 95.62 171 TYR A N 1
ATOM 1346 C CA . TYR A 1 171 ? 12.414 -3.077 -32.786 1.00 95.62 171 TYR A CA 1
ATOM 1347 C C . TYR A 1 171 ? 13.294 -3.376 -33.987 1.00 95.62 171 TYR A C 1
ATOM 1349 O O . TYR A 1 171 ? 13.362 -2.586 -34.934 1.00 95.62 171 TYR A O 1
ATOM 1357 N N . TRP A 1 172 ? 13.911 -4.544 -33.952 1.00 93.94 172 TRP A N 1
ATOM 1358 C CA . TRP A 1 172 ? 14.639 -5.130 -35.058 1.00 93.94 172 TRP A CA 1
ATOM 1359 C C . TRP A 1 172 ? 14.081 -6.518 -35.361 1.00 93.94 172 TRP A C 1
ATOM 1361 O O . TRP A 1 172 ? 13.714 -7.258 -34.447 1.00 93.94 172 TRP A O 1
ATOM 1371 N N . GLN A 1 173 ? 14.033 -6.867 -36.643 1.00 91.44 173 GLN A N 1
ATOM 1372 C CA . GLN A 1 173 ? 13.673 -8.192 -37.126 1.00 91.44 173 GLN A CA 1
ATOM 1373 C C . GLN A 1 173 ? 14.597 -8.578 -38.284 1.00 91.44 173 GLN A C 1
ATOM 1375 O O . GLN A 1 173 ? 14.997 -7.719 -39.068 1.00 91.44 173 GLN A O 1
ATOM 1380 N N . GLU A 1 174 ? 14.923 -9.865 -38.412 1.00 88.25 174 GLU A N 1
ATOM 1381 C CA . GLU A 1 174 ? 15.693 -10.379 -39.544 1.00 88.25 174 GLU A CA 1
ATOM 1382 C C . GLU A 1 174 ? 15.048 -9.966 -40.877 1.00 88.25 174 GLU A C 1
ATOM 1384 O O . GLU A 1 174 ? 13.857 -10.179 -41.106 1.00 88.25 174 GLU A O 1
ATOM 1389 N N . GLY A 1 175 ? 15.857 -9.392 -41.771 1.00 84.88 175 GLY A N 1
ATOM 1390 C CA . GLY A 1 175 ? 15.417 -8.912 -43.083 1.00 84.88 175 GLY A CA 1
ATOM 1391 C C . GLY A 1 175 ? 14.898 -7.472 -43.093 1.00 84.88 175 GLY A C 1
ATOM 1392 O O . GLY A 1 175 ? 14.864 -6.869 -44.165 1.00 84.88 175 GLY A O 1
ATOM 1393 N N . ASP A 1 176 ? 14.597 -6.900 -41.925 1.00 82.94 176 ASP A N 1
ATOM 1394 C CA . ASP A 1 176 ? 14.145 -5.520 -41.756 1.00 82.94 176 ASP A CA 1
ATOM 1395 C C . ASP A 1 176 ? 15.212 -4.647 -41.070 1.00 82.94 176 ASP A C 1
ATOM 1397 O O . ASP A 1 176 ? 16.158 -5.119 -40.435 1.00 82.94 176 ASP A O 1
ATOM 1401 N N . ASN A 1 177 ? 15.063 -3.328 -41.203 1.00 85.25 177 ASN A N 1
ATOM 1402 C CA . ASN A 1 177 ? 15.887 -2.363 -40.476 1.00 85.25 177 ASN A CA 1
ATOM 1403 C C . ASN A 1 177 ? 15.299 -2.059 -39.094 1.00 85.25 177 ASN A C 1
ATOM 1405 O O . ASN A 1 177 ? 14.105 -2.238 -38.850 1.00 85.25 177 ASN A O 1
ATOM 1409 N N . TRP A 1 178 ? 16.142 -1.512 -38.215 1.00 92.38 178 TRP A N 1
ATOM 1410 C CA . TRP A 1 178 ? 15.705 -0.919 -36.955 1.00 92.38 178 TRP A CA 1
ATOM 1411 C C . TRP A 1 178 ? 14.575 0.081 -37.186 1.00 92.38 178 TRP A C 1
ATOM 1413 O O . TRP A 1 178 ? 14.707 1.029 -37.965 1.00 92.38 178 TRP A O 1
ATOM 1423 N N . ARG A 1 179 ? 13.471 -0.108 -36.466 1.00 93.56 179 ARG A N 1
ATOM 1424 C CA . ARG A 1 179 ? 12.360 0.840 -36.440 1.00 93.56 179 ARG A CA 1
ATOM 1425 C C . ARG A 1 179 ? 12.036 1.234 -35.015 1.00 93.56 179 ARG A C 1
ATOM 1427 O O . ARG A 1 179 ? 12.085 0.420 -34.096 1.00 93.56 179 ARG A O 1
ATOM 1434 N N . ARG A 1 180 ? 11.658 2.491 -34.842 1.00 94.75 180 ARG A N 1
ATOM 1435 C CA . ARG A 1 180 ? 11.163 2.983 -33.564 1.00 94.75 180 ARG A CA 1
ATOM 1436 C C . ARG A 1 180 ? 9.731 2.490 -33.338 1.00 94.75 180 ARG A C 1
ATOM 1438 O O . ARG A 1 180 ? 8.900 2.615 -34.238 1.00 94.75 180 ARG A O 1
ATOM 1445 N N . LEU A 1 181 ? 9.446 1.977 -32.145 1.00 95.06 181 LEU A N 1
ATOM 1446 C CA . LEU A 1 181 ? 8.091 1.632 -31.713 1.00 95.06 181 LEU A CA 1
ATOM 1447 C C . LEU A 1 181 ? 7.303 2.877 -31.278 1.00 95.06 181 LEU A C 1
ATOM 1449 O O . LEU A 1 181 ? 7.869 3.946 -31.033 1.00 95.06 181 LEU A O 1
ATOM 1453 N N . GLY A 1 182 ? 5.978 2.749 -31.197 1.00 92.69 182 GLY A N 1
ATOM 1454 C CA . GLY A 1 182 ? 5.121 3.821 -30.697 1.00 92.69 182 GLY A CA 1
ATOM 1455 C C . GLY A 1 182 ? 5.436 4.192 -29.246 1.00 92.69 182 GLY A C 1
ATOM 1456 O O . GLY A 1 182 ? 6.099 3.455 -28.512 1.00 92.69 182 GLY A O 1
ATOM 1457 N N . THR A 1 183 ? 4.963 5.361 -28.813 1.00 91.44 183 THR A N 1
ATOM 1458 C CA . THR A 1 183 ? 5.086 5.755 -27.408 1.00 91.44 183 THR A CA 1
ATOM 1459 C C . THR A 1 183 ? 4.240 4.799 -26.563 1.00 91.44 183 THR A C 1
ATOM 1461 O O . THR A 1 183 ? 3.063 4.612 -26.881 1.00 91.44 183 THR A O 1
ATOM 1464 N N . PRO A 1 184 ? 4.800 4.190 -25.502 1.00 92.06 184 PRO A N 1
ATOM 1465 C CA . PRO A 1 184 ? 4.050 3.271 -24.654 1.00 92.06 184 PRO A CA 1
ATOM 1466 C C . PRO A 1 184 ? 2.905 3.981 -23.926 1.00 92.06 184 PRO A C 1
ATOM 1468 O O . PRO A 1 184 ? 2.848 5.211 -23.849 1.00 92.06 184 PRO A O 1
ATOM 1471 N N . TRP A 1 185 ? 2.004 3.187 -23.347 1.00 93.00 185 TRP A N 1
ATOM 1472 C CA . TRP A 1 185 ? 1.035 3.669 -22.365 1.00 93.00 185 TRP A CA 1
ATOM 1473 C C . TRP A 1 185 ? 1.727 4.495 -21.268 1.00 93.00 185 TRP A C 1
ATOM 1475 O O . TRP A 1 185 ? 2.804 4.134 -20.789 1.00 93.00 185 TRP A O 1
ATOM 1485 N N . GLN A 1 186 ? 1.093 5.597 -20.862 1.00 91.44 186 GLN A N 1
ATOM 1486 C CA . GLN A 1 186 ? 1.554 6.451 -19.769 1.00 91.44 186 GLN A CA 1
ATOM 1487 C C . GLN A 1 186 ? 0.480 6.547 -18.685 1.00 91.44 186 GLN A C 1
ATOM 1489 O O . GLN A 1 186 ? -0.711 6.668 -18.990 1.00 91.44 186 GLN A O 1
ATOM 1494 N N . ARG A 1 187 ? 0.931 6.501 -17.428 1.00 92.62 187 ARG A N 1
ATOM 1495 C CA . ARG A 1 187 ? 0.110 6.630 -16.219 1.00 92.62 187 ARG A CA 1
ATOM 1496 C C . ARG A 1 187 ? -0.408 8.061 -16.067 1.00 92.62 187 ARG A C 1
ATOM 1498 O O . ARG A 1 187 ? 0.368 9.003 -16.216 1.00 92.62 187 ARG A O 1
ATOM 1505 N N . LEU A 1 188 ? -1.678 8.209 -15.700 1.00 93.94 188 LEU A N 1
ATOM 1506 C CA . LEU A 1 188 ? -2.274 9.489 -15.305 1.00 93.94 188 LEU A CA 1
ATOM 1507 C C . LEU A 1 188 ? -2.162 9.726 -13.792 1.00 93.94 188 LEU A C 1
ATOM 1509 O O . LEU A 1 188 ? -1.923 8.802 -13.018 1.00 93.94 188 LEU A O 1
ATOM 1513 N N . ASP A 1 189 ? -2.333 10.972 -13.354 1.00 90.31 189 ASP A N 1
ATOM 1514 C CA . ASP A 1 189 ? -1.990 11.402 -11.992 1.00 90.31 189 ASP A CA 1
ATOM 1515 C C . ASP A 1 189 ? -2.684 10.625 -10.872 1.00 90.31 189 ASP A C 1
ATOM 1517 O O . ASP A 1 189 ? -2.036 10.320 -9.870 1.00 90.31 189 ASP A O 1
ATOM 1521 N N . GLN A 1 190 ? -3.956 10.271 -11.054 1.00 88.75 190 GLN A N 1
ATOM 1522 C CA . GLN A 1 190 ? -4.786 9.593 -10.053 1.00 88.75 190 GLN A CA 1
ATOM 1523 C C . GLN A 1 190 ? -4.908 8.078 -10.316 1.00 88.75 190 GLN A C 1
ATOM 1525 O O . GLN A 1 190 ? -5.776 7.412 -9.755 1.00 88.75 190 GLN A O 1
ATOM 1530 N N . GLU A 1 191 ? -4.065 7.519 -11.188 1.00 93.06 191 GLU A N 1
ATOM 1531 C CA . GLU A 1 191 ? -3.925 6.070 -11.365 1.00 93.06 191 GLU A CA 1
ATOM 1532 C C . GLU A 1 191 ? -2.848 5.505 -10.427 1.00 93.06 191 GLU A C 1
ATOM 1534 O O . GLU A 1 191 ? -1.924 6.245 -10.057 1.00 93.06 191 GLU A O 1
ATOM 1539 N N . PRO A 1 192 ? -2.919 4.201 -10.071 1.00 93.00 192 PRO A N 1
ATOM 1540 C CA . PRO A 1 192 ? -1.926 3.560 -9.215 1.00 93.00 192 PRO A CA 1
ATOM 1541 C C . PRO A 1 192 ? -0.499 3.878 -9.659 1.00 93.00 192 PRO A C 1
ATOM 1543 O O . PRO A 1 192 ? -0.163 3.751 -10.839 1.00 93.00 192 PRO A O 1
ATOM 1546 N N . HIS A 1 193 ? 0.342 4.304 -8.716 1.00 93.00 193 HIS A N 1
ATOM 1547 C CA . HIS A 1 193 ? 1.746 4.568 -9.008 1.00 93.00 193 HIS A CA 1
ATOM 1548 C C . HIS A 1 193 ? 2.426 3.292 -9.499 1.00 93.00 193 HIS A C 1
ATOM 1550 O O . HIS A 1 193 ? 2.142 2.201 -9.016 1.00 93.00 193 HIS A O 1
ATOM 1556 N N . CYS A 1 194 ? 3.345 3.423 -10.444 1.00 91.75 194 CYS A N 1
ATOM 1557 C CA . CYS A 1 194 ? 4.156 2.319 -10.928 1.00 91.75 194 CYS A CA 1
ATOM 1558 C C . CYS A 1 194 ? 5.527 2.848 -11.333 1.00 91.75 194 CYS A C 1
ATOM 1560 O O . CYS A 1 194 ? 5.667 4.013 -11.719 1.00 91.75 194 CYS A O 1
ATOM 1562 N N . LEU A 1 195 ? 6.541 1.991 -11.242 1.00 83.62 195 LEU A N 1
ATOM 1563 C CA . LEU A 1 195 ? 7.834 2.291 -11.847 1.00 83.62 195 LEU A CA 1
ATOM 1564 C C . LEU A 1 195 ? 7.732 2.169 -13.371 1.00 83.62 195 LEU A C 1
ATOM 1566 O O . LEU A 1 195 ? 6.732 1.699 -13.922 1.00 83.62 195 LEU A O 1
ATOM 1570 N N . ARG A 1 196 ? 8.774 2.630 -14.064 1.00 81.62 196 ARG A N 1
ATOM 1571 C CA . ARG A 1 196 ? 8.904 2.420 -15.507 1.00 81.62 196 ARG A CA 1
ATOM 1572 C C . ARG A 1 196 ? 8.882 0.920 -15.805 1.00 81.62 196 ARG A C 1
ATOM 1574 O O . ARG A 1 196 ? 9.469 0.146 -15.058 1.00 81.62 196 ARG A O 1
ATOM 1581 N N . GLY A 1 197 ? 8.226 0.550 -16.903 1.00 82.94 197 GLY A N 1
ATOM 1582 C CA . GLY A 1 197 ? 8.123 -0.845 -17.300 1.00 82.94 197 GLY A CA 1
ATOM 1583 C C . GLY A 1 197 ? 9.464 -1.447 -17.703 1.00 82.94 197 GLY A C 1
ATOM 1584 O O . GLY A 1 197 ? 10.168 -0.845 -18.513 1.00 82.94 197 GLY A O 1
ATOM 1585 N N . GLU A 1 198 ? 9.778 -2.615 -17.149 1.00 90.69 198 GLU A N 1
ATOM 1586 C CA . GLU A 1 198 ? 10.931 -3.437 -17.529 1.00 90.69 198 GLU A CA 1
ATOM 1587 C C . GLU A 1 198 ? 10.563 -4.305 -18.731 1.00 90.69 198 GLU A C 1
ATOM 1589 O O . GLU A 1 198 ? 9.512 -4.944 -18.732 1.00 90.69 198 GLU A O 1
ATOM 1594 N N . LEU A 1 199 ? 11.393 -4.338 -19.768 1.00 93.56 199 LEU A N 1
ATOM 1595 C CA . LEU A 1 199 ? 11.135 -5.178 -20.933 1.00 93.56 199 LEU A CA 1
ATOM 1596 C C . LEU A 1 199 ? 11.378 -6.662 -20.598 1.00 93.56 199 LEU A C 1
ATOM 1598 O O . LEU A 1 199 ? 12.513 -7.077 -20.409 1.00 93.56 199 LEU A O 1
ATOM 1602 N N . LEU A 1 200 ? 10.308 -7.462 -20.558 1.00 92.94 200 LEU A N 1
ATOM 1603 C CA . LEU A 1 200 ? 10.356 -8.863 -20.124 1.00 92.94 200 LEU A CA 1
ATOM 1604 C C . LEU A 1 200 ? 10.573 -9.830 -21.289 1.00 92.94 200 LEU A C 1
ATOM 1606 O O . LEU A 1 200 ? 11.438 -10.699 -21.243 1.00 92.94 200 LEU A O 1
ATOM 1610 N N . THR A 1 201 ? 9.729 -9.728 -22.318 1.00 93.12 201 THR A N 1
ATOM 1611 C CA . THR A 1 201 ? 9.711 -10.656 -23.458 1.00 93.12 201 THR A CA 1
ATOM 1612 C C . THR A 1 201 ? 9.193 -9.969 -24.719 1.00 93.12 201 THR A C 1
ATOM 1614 O O . THR A 1 201 ? 8.604 -8.886 -24.666 1.00 93.12 201 THR A O 1
ATOM 1617 N N . VAL A 1 202 ? 9.401 -10.609 -25.869 1.00 93.88 202 VAL A N 1
ATOM 1618 C CA . VAL A 1 202 ? 8.854 -10.184 -27.161 1.00 93.88 202 VAL A CA 1
ATOM 1619 C C . VAL A 1 202 ? 8.156 -11.376 -27.798 1.00 93.88 202 VAL A C 1
ATOM 1621 O O . VAL A 1 202 ? 8.751 -12.450 -27.901 1.00 93.88 202 VAL A O 1
ATOM 1624 N N . ASP A 1 203 ? 6.911 -11.191 -28.235 1.00 92.94 203 ASP A N 1
ATOM 1625 C CA . ASP A 1 203 ? 6.162 -12.190 -28.996 1.00 92.94 203 ASP A CA 1
ATOM 1626 C C . ASP A 1 203 ? 6.061 -11.809 -30.489 1.00 92.94 203 ASP A C 1
ATOM 1628 O O . ASP A 1 203 ? 6.834 -11.002 -31.010 1.00 92.94 203 ASP A O 1
ATOM 1632 N N . ALA A 1 204 ? 5.166 -12.451 -31.242 1.00 91.69 204 ALA A N 1
ATOM 1633 C CA . ALA A 1 204 ? 4.993 -12.170 -32.669 1.00 91.69 204 ALA A CA 1
ATOM 1634 C C . ALA A 1 204 ? 4.427 -10.766 -32.968 1.00 91.69 204 ALA A C 1
ATOM 1636 O O . ALA A 1 204 ? 4.539 -10.287 -34.094 1.00 91.69 204 ALA A O 1
ATOM 1637 N N . THR A 1 205 ? 3.800 -10.127 -31.985 1.00 93.75 205 THR A N 1
ATOM 1638 C CA . THR A 1 205 ? 2.933 -8.953 -32.140 1.00 93.75 205 THR A CA 1
ATOM 1639 C C . THR A 1 205 ? 3.216 -7.833 -31.142 1.00 93.75 205 THR A C 1
ATOM 1641 O O . THR A 1 205 ? 2.977 -6.673 -31.476 1.00 93.75 205 THR A O 1
ATOM 1644 N N . HIS A 1 206 ? 3.750 -8.143 -29.959 1.00 95.94 206 HIS A N 1
ATOM 1645 C CA . HIS A 1 206 ? 3.956 -7.195 -28.870 1.00 95.94 206 HIS A CA 1
ATOM 1646 C C . HIS A 1 206 ? 5.317 -7.370 -28.190 1.00 95.94 206 HIS A C 1
ATOM 1648 O O . HIS A 1 206 ? 5.871 -8.467 -28.086 1.00 95.94 206 HIS A O 1
ATOM 1654 N N . ALA A 1 207 ? 5.824 -6.258 -27.671 1.00 95.69 207 ALA A N 1
ATOM 1655 C CA . ALA A 1 207 ? 6.813 -6.233 -26.607 1.00 95.69 207 ALA A CA 1
ATOM 1656 C C . ALA A 1 207 ? 6.082 -6.182 -25.254 1.00 95.69 207 ALA A C 1
ATOM 1658 O O . ALA A 1 207 ? 5.181 -5.360 -25.071 1.00 95.69 207 ALA A O 1
ATOM 1659 N N . HIS A 1 208 ? 6.460 -7.048 -24.316 1.00 96.06 208 HIS A N 1
ATOM 1660 C CA . HIS A 1 208 ? 5.838 -7.155 -22.996 1.00 96.06 208 HIS A CA 1
ATOM 1661 C C . HIS A 1 208 ? 6.670 -6.397 -21.969 1.00 96.06 208 HIS A C 1
ATOM 1663 O O . HIS A 1 208 ? 7.813 -6.776 -21.713 1.00 96.06 208 HIS A O 1
ATOM 1669 N N . LEU A 1 209 ? 6.098 -5.355 -21.363 1.00 95.69 209 LEU A N 1
ATOM 1670 C CA . LEU A 1 209 ? 6.772 -4.567 -20.332 1.00 95.69 209 LEU A CA 1
ATOM 1671 C C . LEU A 1 209 ? 6.123 -4.773 -18.961 1.00 95.69 209 LEU A C 1
ATOM 1673 O O . LEU A 1 209 ? 4.949 -4.460 -18.787 1.00 95.69 209 LEU A O 1
ATOM 1677 N N . GLY A 1 210 ? 6.877 -5.270 -17.986 1.00 94.62 210 GLY A N 1
ATOM 1678 C CA . GLY A 1 210 ? 6.423 -5.506 -16.618 1.00 94.62 210 GLY A CA 1
ATOM 1679 C C . GLY A 1 210 ? 6.330 -4.215 -15.813 1.00 94.62 210 GLY A C 1
ATOM 1680 O O . GLY A 1 210 ? 7.282 -3.449 -15.748 1.00 94.62 210 GLY A O 1
ATOM 1681 N N . LEU A 1 211 ? 5.186 -3.983 -15.181 1.00 93.69 211 LEU A N 1
ATOM 1682 C CA . LEU A 1 211 ? 4.862 -2.831 -14.349 1.00 93.69 211 LEU A CA 1
ATOM 1683 C C . LEU A 1 211 ? 4.503 -3.313 -12.938 1.00 93.69 211 LEU A C 1
ATOM 1685 O O . LEU A 1 211 ? 3.420 -3.858 -12.712 1.00 93.69 211 LEU A O 1
ATOM 1689 N N . GLY A 1 212 ? 5.383 -3.049 -11.973 1.00 92.88 212 GLY A N 1
ATOM 1690 C CA . GLY A 1 212 ? 5.074 -3.216 -10.555 1.00 92.88 212 GLY A CA 1
ATOM 1691 C C . GLY A 1 212 ? 4.248 -2.037 -10.043 1.00 92.88 212 GLY A C 1
ATOM 1692 O O . GLY A 1 212 ? 4.737 -0.901 -10.012 1.00 92.88 212 GLY A O 1
ATOM 1693 N N . LEU A 1 213 ? 3.003 -2.291 -9.634 1.00 93.88 213 LEU A N 1
ATOM 1694 C CA . LEU A 1 213 ? 2.145 -1.271 -9.035 1.00 93.88 213 LEU A CA 1
ATOM 1695 C C . LEU A 1 213 ? 2.538 -1.045 -7.575 1.00 93.88 213 LEU A C 1
ATOM 1697 O O . LEU A 1 213 ? 2.770 -1.985 -6.814 1.00 93.88 213 LEU A O 1
ATOM 1701 N N . ALA A 1 214 ? 2.616 0.217 -7.180 1.00 93.69 214 ALA A N 1
ATOM 1702 C CA . ALA A 1 214 ? 2.888 0.608 -5.814 1.00 93.69 214 ALA A CA 1
ATOM 1703 C C . ALA A 1 214 ? 1.639 0.402 -4.952 1.00 93.69 214 ALA A C 1
ATOM 1705 O O . ALA A 1 214 ? 0.508 0.627 -5.387 1.00 93.69 214 ALA A O 1
ATOM 1706 N N . GLN A 1 215 ? 1.853 0.001 -3.706 1.00 93.06 215 GLN A N 1
ATOM 1707 C CA . GLN A 1 215 ? 0.784 -0.289 -2.760 1.00 93.06 215 GLN A CA 1
ATOM 1708 C C . GLN A 1 215 ? 0.680 0.848 -1.731 1.00 93.06 215 GLN A C 1
ATOM 1710 O O . GLN A 1 215 ? 1.707 1.237 -1.166 1.00 93.06 215 GLN A O 1
ATOM 1715 N N . PRO A 1 216 ? -0.518 1.401 -1.476 1.00 93.50 216 PRO A N 1
ATOM 1716 C CA . PRO A 1 216 ? -0.680 2.562 -0.607 1.00 93.50 216 PRO A CA 1
ATOM 1717 C C . PRO A 1 216 ? -0.398 2.223 0.861 1.00 93.50 216 PRO A C 1
ATOM 1719 O O . PRO A 1 216 ? -0.826 1.178 1.366 1.00 93.50 216 PRO A O 1
ATOM 1722 N N . ARG A 1 217 ? 0.292 3.129 1.566 1.00 91.56 217 ARG A N 1
ATOM 1723 C CA . ARG A 1 217 ? 0.571 3.029 3.004 1.00 91.56 217 ARG A CA 1
ATOM 1724 C C . ARG A 1 217 ? 0.074 4.260 3.751 1.00 91.56 217 ARG A C 1
ATOM 1726 O O . ARG A 1 217 ? 0.213 5.391 3.288 1.00 91.56 217 ARG A O 1
ATOM 1733 N N . LEU A 1 218 ? -0.497 4.013 4.925 1.00 89.62 218 LEU A N 1
ATOM 1734 C CA . LEU A 1 218 ? -0.976 5.058 5.820 1.00 89.62 218 LEU A CA 1
ATOM 1735 C C . LEU A 1 218 ? 0.099 5.428 6.839 1.00 89.62 218 LEU A C 1
ATOM 1737 O O . LEU A 1 218 ? 0.914 4.589 7.222 1.00 89.62 218 LEU A O 1
ATOM 1741 N N . SER A 1 219 ? 0.062 6.674 7.306 1.00 85.69 219 SER A N 1
ATOM 1742 C CA . SER A 1 219 ? 1.022 7.204 8.280 1.00 85.69 219 SER A CA 1
ATOM 1743 C C . SER A 1 219 ? 1.053 6.448 9.615 1.00 85.69 219 SER A C 1
ATOM 1745 O O . SER A 1 219 ? 2.100 6.424 10.248 1.00 85.69 219 SER A O 1
ATOM 1747 N N . ASN A 1 220 ? -0.065 5.839 10.036 1.00 80.38 220 ASN A N 1
ATOM 1748 C CA . ASN A 1 220 ? -0.177 5.072 11.285 1.00 80.38 220 ASN A CA 1
ATOM 1749 C C . ASN A 1 220 ? -0.615 3.621 11.022 1.00 80.38 220 ASN A C 1
ATOM 1751 O O . ASN A 1 220 ? -1.465 3.089 11.736 1.00 80.38 220 ASN A O 1
ATOM 1755 N N . ASP A 1 221 ? -0.089 3.017 9.949 1.00 81.25 221 ASP A N 1
ATOM 1756 C CA . ASP A 1 221 ? -0.365 1.659 9.448 1.00 81.25 221 ASP A CA 1
ATOM 1757 C C . ASP A 1 221 ? -1.832 1.384 9.055 1.00 81.25 221 ASP A C 1
ATOM 1759 O O . ASP A 1 221 ? -2.118 1.126 7.885 1.00 81.25 221 ASP A O 1
ATOM 1763 N N . ALA A 1 222 ? -2.771 1.467 10.000 1.00 84.50 222 ALA A N 1
ATOM 1764 C CA . ALA A 1 222 ? -4.196 1.193 9.805 1.00 84.50 222 ALA A CA 1
ATOM 1765 C C . ALA A 1 222 ? -5.051 2.452 9.577 1.00 84.50 222 ALA A C 1
ATOM 1767 O O . ALA A 1 222 ? -6.193 2.340 9.134 1.00 84.50 222 ALA A O 1
ATOM 1768 N N . TRP A 1 223 ? -4.539 3.650 9.864 1.00 86.94 223 TRP A N 1
ATOM 1769 C CA . TRP A 1 223 ? -5.262 4.911 9.662 1.00 86.94 223 TRP A CA 1
ATOM 1770 C C . TRP A 1 223 ? -4.301 6.089 9.453 1.00 86.94 223 TRP A C 1
ATOM 1772 O O . TRP A 1 223 ? -3.100 5.985 9.704 1.00 86.94 223 TRP A O 1
ATOM 1782 N N . GLY A 1 224 ? -4.823 7.230 9.004 1.00 88.00 224 GLY A N 1
ATOM 1783 C CA . GLY A 1 224 ? -4.067 8.478 8.879 1.00 88.00 224 GLY A CA 1
ATOM 1784 C C . GLY A 1 224 ? -3.936 8.955 7.440 1.00 88.00 224 GLY A C 1
ATOM 1785 O O . GLY A 1 224 ? -4.837 8.765 6.629 1.00 88.00 224 GLY A O 1
ATOM 1786 N N . GLU A 1 225 ? -2.838 9.631 7.126 1.00 88.69 225 GLU A N 1
ATOM 1787 C CA . GLU A 1 225 ? -2.631 10.220 5.801 1.00 88.69 225 GLU A CA 1
ATOM 1788 C C . GLU A 1 225 ? -2.025 9.196 4.840 1.00 88.69 225 GLU A C 1
ATOM 1790 O O . GLU A 1 225 ? -1.144 8.424 5.220 1.00 88.69 225 GLU A O 1
ATOM 1795 N N . LEU A 1 226 ? -2.471 9.218 3.582 1.00 88.50 226 LEU A N 1
ATOM 1796 C CA . LEU A 1 226 ? -1.807 8.505 2.494 1.00 88.50 226 LEU A CA 1
ATOM 1797 C C . LEU A 1 226 ? -0.608 9.336 2.026 1.00 88.50 226 LEU A C 1
ATOM 1799 O O . LEU A 1 226 ? -0.752 10.236 1.198 1.00 88.50 226 LEU A O 1
ATOM 1803 N N . ASN A 1 227 ? 0.562 9.069 2.602 1.00 82.75 227 ASN A N 1
ATOM 1804 C CA . ASN A 1 227 ? 1.778 9.855 2.369 1.00 82.75 227 ASN A CA 1
ATOM 1805 C C . ASN A 1 227 ? 2.934 9.044 1.764 1.00 82.75 227 ASN A C 1
ATOM 1807 O O . ASN A 1 227 ? 3.971 9.614 1.431 1.00 82.75 227 ASN A O 1
ATOM 1811 N N . SER A 1 228 ? 2.773 7.726 1.624 1.00 90.31 228 SER A N 1
ATOM 1812 C CA . SER A 1 228 ? 3.811 6.844 1.100 1.00 90.31 228 SER A CA 1
ATOM 1813 C C . SER A 1 228 ? 3.222 5.648 0.355 1.00 90.31 228 SER A C 1
ATOM 1815 O O . SER A 1 228 ? 2.075 5.250 0.562 1.00 90.31 228 SER A O 1
ATOM 1817 N N . TYR A 1 229 ? 4.037 5.074 -0.529 1.00 93.25 229 TYR A N 1
ATOM 1818 C CA . TYR A 1 229 ? 3.708 3.878 -1.296 1.00 93.25 229 TYR A CA 1
ATOM 1819 C C . TYR A 1 229 ? 4.863 2.880 -1.209 1.00 93.25 229 TYR A C 1
ATOM 1821 O O . TYR A 1 229 ? 6.030 3.272 -1.242 1.00 93.25 229 TYR A O 1
ATOM 1829 N N . SER A 1 230 ? 4.534 1.593 -1.105 1.00 92.56 230 SER A N 1
ATOM 1830 C CA . SER A 1 230 ? 5.506 0.500 -1.167 1.00 92.56 230 SER A CA 1
ATOM 1831 C C . SER A 1 230 ? 5.637 -0.022 -2.595 1.00 92.56 230 SER A C 1
ATOM 1833 O O . SER A 1 230 ? 4.628 -0.321 -3.229 1.00 92.56 230 SER A O 1
ATOM 1835 N N . TYR A 1 231 ? 6.870 -0.185 -3.073 1.00 91.69 231 TYR A N 1
ATOM 1836 C CA . TYR A 1 231 ? 7.193 -0.859 -4.341 1.00 91.69 231 TYR A CA 1
ATOM 1837 C C . TYR A 1 231 ? 7.676 -2.299 -4.116 1.00 91.69 231 TYR A C 1
ATOM 1839 O O . TYR A 1 231 ? 8.398 -2.859 -4.933 1.00 91.69 231 TYR A O 1
ATOM 1847 N N . SER A 1 232 ? 7.289 -2.882 -2.986 1.00 91.38 232 SER A N 1
ATOM 1848 C CA . SER A 1 232 ? 7.503 -4.280 -2.634 1.00 91.38 232 SER A CA 1
ATOM 1849 C C . SER A 1 232 ? 6.198 -4.875 -2.116 1.00 91.38 232 SER A C 1
ATOM 1851 O O . SER A 1 232 ? 5.158 -4.204 -2.067 1.00 91.38 232 SER A O 1
ATOM 1853 N N . SER A 1 233 ? 6.255 -6.129 -1.688 1.00 91.75 233 SER A N 1
ATOM 1854 C CA . SER A 1 233 ? 5.198 -6.730 -0.893 1.00 91.75 233 SER A CA 1
ATOM 1855 C C . SER A 1 233 ? 4.878 -5.930 0.377 1.00 91.75 233 SER A C 1
ATOM 1857 O O . SER A 1 233 ? 5.681 -5.120 0.858 1.00 91.75 233 SER A O 1
ATOM 1859 N N . LEU A 1 234 ? 3.665 -6.137 0.892 1.00 92.38 234 LEU A N 1
ATOM 1860 C CA . LEU A 1 234 ? 3.183 -5.570 2.149 1.00 92.38 234 LEU A CA 1
ATOM 1861 C C . LEU A 1 234 ? 2.831 -6.693 3.120 1.00 92.38 234 LEU A C 1
ATOM 1863 O O . LEU A 1 234 ? 2.076 -7.595 2.773 1.00 92.38 234 LEU A O 1
ATOM 1867 N N . GLU A 1 235 ? 3.299 -6.601 4.361 1.00 91.62 235 GLU A N 1
ATOM 1868 C CA . GLU A 1 235 ? 2.775 -7.437 5.440 1.00 91.62 235 GLU A CA 1
ATOM 1869 C C . GLU A 1 235 ? 1.433 -6.876 5.913 1.00 91.62 235 GLU A C 1
ATOM 1871 O O . GLU A 1 235 ? 1.357 -5.754 6.417 1.00 91.62 235 GLU A O 1
ATOM 1876 N N . LEU A 1 236 ? 0.363 -7.655 5.759 1.00 91.19 236 LEU A N 1
ATOM 1877 C CA . LEU A 1 236 ? -0.982 -7.264 6.170 1.00 91.19 236 LEU A CA 1
ATOM 1878 C C . LEU A 1 236 ? -1.517 -8.255 7.206 1.00 91.19 236 LEU A C 1
ATOM 1880 O O . LEU A 1 236 ? -1.380 -9.468 7.061 1.00 91.19 236 LEU A O 1
ATOM 1884 N N . ALA A 1 237 ? -2.140 -7.737 8.264 1.00 87.94 237 ALA A N 1
ATOM 1885 C CA . ALA A 1 237 ? -2.758 -8.557 9.302 1.00 87.94 237 ALA A CA 1
ATOM 1886 C C . ALA A 1 237 ? -4.171 -8.990 8.881 1.00 87.94 237 ALA A C 1
ATOM 1888 O O . ALA A 1 237 ? -5.102 -8.180 8.880 1.00 87.94 237 ALA A O 1
ATOM 1889 N N . SER A 1 238 ? -4.346 -10.265 8.539 1.00 81.94 238 SER A N 1
ATOM 1890 C CA . SER A 1 238 ? -5.627 -10.832 8.097 1.00 81.94 238 SER A CA 1
ATOM 1891 C C . SER A 1 238 ? -6.431 -11.430 9.254 1.00 81.94 238 SER A C 1
ATOM 1893 O O . SER A 1 238 ? -7.659 -11.320 9.301 1.00 81.94 238 SER A O 1
ATOM 1895 N N . GLN A 1 239 ? -5.744 -12.022 10.231 1.00 84.19 239 GLN A N 1
ATOM 1896 C CA . GLN A 1 239 ? -6.337 -12.740 11.358 1.00 84.19 239 GLN A CA 1
ATOM 1897 C C . GLN A 1 239 ? -5.547 -12.495 12.647 1.00 84.19 239 GLN A C 1
ATOM 1899 O O . GLN A 1 239 ? -4.498 -11.854 12.649 1.00 84.19 239 GLN A O 1
ATOM 1904 N N . HIS A 1 240 ? -6.030 -13.049 13.757 1.00 81.81 240 HIS A N 1
ATOM 1905 C CA . HIS A 1 240 ? -5.298 -13.094 15.021 1.00 81.81 240 HIS A CA 1
ATOM 1906 C C . HIS A 1 240 ? -5.222 -14.534 15.533 1.00 81.81 240 HIS A C 1
ATOM 1908 O O . HIS A 1 240 ? -6.132 -15.331 15.304 1.00 81.81 240 HIS A O 1
ATOM 1914 N N . GLY A 1 241 ? -4.121 -14.881 16.201 1.00 81.06 241 GLY A N 1
ATOM 1915 C CA . GLY A 1 241 ? -3.970 -16.160 16.897 1.00 81.06 241 GLY A CA 1
ATOM 1916 C C . GLY A 1 241 ? -4.852 -16.266 18.145 1.00 81.06 241 GLY A C 1
ATOM 1917 O O . GLY A 1 241 ? -5.487 -15.297 18.555 1.00 81.06 241 GLY A O 1
ATOM 1918 N N . GLU A 1 242 ? -4.858 -17.435 18.790 1.00 76.81 242 GLU A N 1
ATOM 1919 C CA . GLU A 1 242 ? -5.554 -17.639 20.075 1.00 76.81 242 GLU A CA 1
ATOM 1920 C C . GLU A 1 242 ? -4.955 -16.791 21.208 1.00 76.81 242 GLU A C 1
ATOM 1922 O O . GLU A 1 242 ? -5.660 -16.366 22.119 1.00 76.81 242 GLU A O 1
ATOM 1927 N N . ASP A 1 243 ? -3.661 -16.476 21.124 1.00 73.19 243 ASP A N 1
ATOM 1928 C CA . ASP A 1 243 ? -2.979 -15.517 22.000 1.00 73.19 243 ASP A CA 1
ATOM 1929 C C . ASP A 1 243 ? -3.271 -14.047 21.622 1.00 73.19 243 ASP A C 1
ATOM 1931 O O . ASP A 1 243 ? -2.832 -13.113 22.297 1.00 73.19 243 ASP A O 1
ATOM 1935 N N . GLY A 1 244 ? -4.011 -13.846 20.529 1.00 74.56 244 GLY A N 1
ATOM 1936 C CA . GLY A 1 244 ? -4.401 -12.597 19.886 1.00 74.56 244 GLY A CA 1
ATOM 1937 C C . GLY A 1 244 ? -3.271 -11.745 19.315 1.00 74.56 244 GLY A C 1
ATOM 1938 O O . GLY A 1 244 ? -3.493 -10.558 19.049 1.00 74.56 244 GLY A O 1
ATOM 1939 N N . ARG A 1 245 ? -2.098 -12.340 19.051 1.00 80.88 245 ARG A N 1
ATOM 1940 C CA . ARG A 1 245 ? -1.107 -11.747 18.137 1.00 80.88 245 ARG A CA 1
ATOM 1941 C C . ARG A 1 245 ? -1.678 -11.679 16.719 1.00 80.88 245 ARG A C 1
ATOM 1943 O O . ARG A 1 245 ? -2.395 -12.603 16.323 1.00 80.88 245 ARG A O 1
ATOM 1950 N N . PRO A 1 246 ? -1.391 -10.619 15.946 1.00 82.69 246 PRO A N 1
ATOM 1951 C CA . PRO A 1 246 ? -1.774 -10.586 14.542 1.00 82.69 246 PRO A CA 1
ATOM 1952 C C . PRO A 1 246 ? -1.051 -11.705 13.784 1.00 82.69 246 PRO A C 1
ATOM 1954 O O . PRO A 1 246 ? 0.150 -11.909 13.955 1.00 82.69 246 PRO A O 1
ATOM 1957 N N . LYS A 1 247 ? -1.790 -12.424 12.943 1.00 87.69 247 LYS A N 1
ATOM 1958 C CA . LYS A 1 247 ? -1.223 -13.259 11.888 1.00 87.69 247 LYS A CA 1
ATOM 1959 C C . LYS A 1 247 ? -1.081 -12.376 10.662 1.00 87.69 247 LYS A C 1
ATOM 1961 O O . LYS A 1 247 ? -2.081 -11.917 10.105 1.00 87.69 247 LYS A O 1
ATOM 1966 N N . THR A 1 248 ? 0.161 -12.084 10.314 1.00 89.12 248 THR A N 1
ATOM 1967 C CA . THR A 1 248 ? 0.490 -11.313 9.125 1.00 89.12 248 THR A CA 1
ATOM 1968 C C . THR A 1 248 ? 0.770 -12.253 7.970 1.00 89.12 248 THR A C 1
ATOM 1970 O O . THR A 1 248 ? 1.371 -13.314 8.139 1.00 89.12 248 THR A O 1
ATOM 1973 N N . HIS A 1 249 ? 0.304 -11.855 6.798 1.00 91.81 249 HIS A N 1
ATOM 1974 C CA . HIS A 1 249 ? 0.551 -12.539 5.544 1.00 91.81 249 HIS A CA 1
ATOM 1975 C C . HIS A 1 249 ? 1.071 -11.517 4.537 1.00 91.81 249 HIS A C 1
ATOM 1977 O O . HIS A 1 249 ? 0.707 -10.338 4.566 1.00 91.81 249 HIS A O 1
ATOM 1983 N N . GLU A 1 250 ? 1.971 -11.969 3.675 1.00 93.31 250 GLU A N 1
ATOM 1984 C CA . GLU A 1 250 ? 2.606 -11.121 2.680 1.00 93.31 250 GLU A CA 1
ATOM 1985 C C . GLU A 1 250 ? 1.678 -10.964 1.469 1.00 93.31 250 GLU A C 1
ATOM 1987 O O . GLU A 1 250 ? 1.406 -11.913 0.735 1.00 93.31 250 GLU A O 1
ATOM 1992 N N . ALA A 1 251 ? 1.178 -9.749 1.258 1.00 93.12 251 ALA A N 1
ATOM 1993 C CA . ALA A 1 251 ? 0.492 -9.368 0.037 1.00 93.12 251 ALA A CA 1
ATOM 1994 C C . ALA A 1 251 ? 1.533 -8.999 -1.025 1.00 93.12 251 ALA A C 1
ATOM 1996 O O . ALA A 1 251 ? 2.229 -7.983 -0.913 1.00 93.12 251 ALA A O 1
ATOM 1997 N N . ALA A 1 252 ? 1.638 -9.844 -2.052 1.00 91.56 252 ALA A N 1
ATOM 1998 C CA . ALA A 1 252 ? 2.54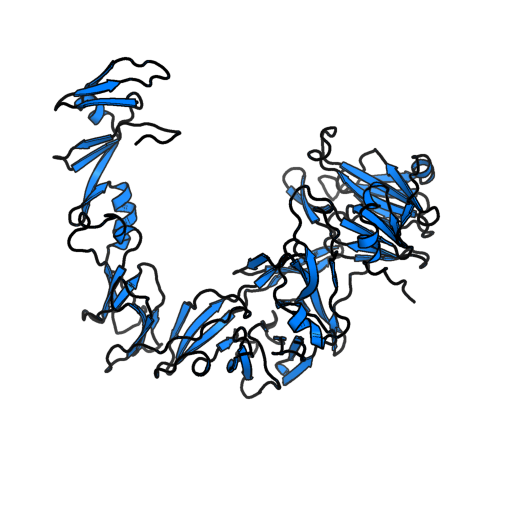8 -9.635 -3.169 1.00 91.56 252 ALA A CA 1
ATOM 1999 C C . ALA A 1 252 ? 2.267 -8.306 -3.885 1.00 91.56 252 ALA A C 1
ATOM 2001 O O . ALA A 1 252 ? 1.114 -7.892 -4.032 1.00 91.56 252 ALA A O 1
ATOM 2002 N N . GLN A 1 253 ? 3.330 -7.664 -4.373 1.00 92.81 253 GLN A N 1
ATOM 2003 C CA . GLN A 1 253 ? 3.201 -6.464 -5.190 1.00 92.81 253 GLN A CA 1
ATOM 2004 C C . GLN A 1 253 ? 2.366 -6.772 -6.450 1.00 92.81 253 GLN A C 1
ATOM 2006 O O . GLN A 1 253 ? 2.724 -7.698 -7.187 1.00 92.81 253 GLN A O 1
ATOM 2011 N N . PRO A 1 254 ? 1.296 -6.009 -6.746 1.00 92.44 254 PRO A N 1
ATOM 2012 C CA . PRO A 1 254 ? 0.486 -6.232 -7.935 1.00 92.44 254 PRO A CA 1
ATOM 2013 C C . PRO A 1 254 ? 1.308 -5.980 -9.197 1.00 92.44 254 PRO A C 1
ATOM 2015 O O . PRO A 1 254 ? 1.972 -4.951 -9.320 1.00 92.44 254 PRO A O 1
ATOM 2018 N N . GLN A 1 255 ? 1.236 -6.916 -10.140 1.00 91.94 255 GLN A N 1
ATOM 2019 C CA . GLN A 1 255 ? 1.952 -6.845 -11.410 1.00 91.94 255 GLN A CA 1
ATOM 2020 C C . GLN A 1 255 ? 0.967 -6.631 -12.561 1.00 91.94 255 GLN A C 1
ATOM 2022 O O . GLN A 1 255 ? -0.036 -7.344 -12.672 1.00 91.94 255 GLN A O 1
ATOM 2027 N N . LEU A 1 256 ? 1.294 -5.683 -13.435 1.00 95.12 256 LEU A N 1
ATOM 2028 C CA . LEU A 1 256 ? 0.706 -5.531 -14.762 1.00 95.12 256 LEU A CA 1
ATOM 2029 C C . LEU A 1 256 ? 1.780 -5.759 -15.818 1.00 95.12 256 LEU A C 1
ATOM 2031 O O . LEU A 1 256 ? 2.942 -5.449 -15.606 1.00 95.12 256 LEU A O 1
ATOM 2035 N N . GLU A 1 257 ? 1.390 -6.239 -16.986 1.00 96.12 257 GLU A N 1
ATOM 2036 C CA . GLU A 1 257 ? 2.225 -6.196 -18.178 1.00 96.12 257 GLU A CA 1
ATOM 2037 C C . GLU A 1 257 ? 1.572 -5.277 -19.202 1.00 96.12 257 GLU A C 1
ATOM 2039 O O . GLU A 1 257 ? 0.397 -5.429 -19.537 1.00 96.12 257 GLU A O 1
ATOM 2044 N N . LEU A 1 258 ? 2.338 -4.320 -19.701 1.00 96.50 258 LEU A N 1
ATOM 2045 C CA . LEU A 1 258 ? 1.992 -3.488 -20.836 1.00 96.50 258 LEU A CA 1
ATOM 2046 C C . LEU A 1 258 ? 2.353 -4.213 -22.129 1.00 96.50 258 LEU A C 1
ATOM 2048 O O . LEU A 1 258 ? 3.491 -4.640 -22.306 1.00 96.50 258 LEU A O 1
ATOM 2052 N N . LEU A 1 259 ? 1.392 -4.303 -23.042 1.00 96.75 259 LEU A N 1
ATOM 2053 C CA . LEU A 1 259 ? 1.580 -4.883 -24.365 1.00 96.75 259 LEU A CA 1
ATOM 2054 C C . LEU A 1 259 ? 1.815 -3.754 -25.369 1.00 96.75 259 LEU A C 1
ATOM 2056 O O . LEU A 1 259 ? 0.866 -3.110 -25.814 1.00 96.75 259 LEU A O 1
ATOM 2060 N N . LEU A 1 260 ? 3.079 -3.487 -25.703 1.00 96.38 260 LEU A N 1
ATOM 2061 C CA . LEU A 1 260 ? 3.460 -2.475 -26.689 1.00 96.38 260 LEU A CA 1
ATOM 2062 C C . LEU A 1 260 ? 3.446 -3.094 -28.095 1.00 96.38 260 LEU A C 1
ATOM 2064 O O . LEU A 1 260 ? 4.252 -3.992 -28.352 1.00 96.38 260 LEU A O 1
ATOM 2068 N N . PRO A 1 261 ? 2.580 -2.639 -29.017 1.00 96.31 261 PRO A N 1
ATOM 2069 C CA . PRO A 1 261 ? 2.499 -3.217 -30.353 1.00 96.31 261 PRO A CA 1
ATOM 2070 C C . PRO A 1 261 ? 3.784 -3.026 -31.157 1.00 96.31 261 PRO A C 1
ATOM 2072 O O . PRO A 1 261 ? 4.362 -1.936 -31.203 1.00 96.31 261 PRO A O 1
ATOM 2075 N N . LEU A 1 262 ? 4.203 -4.079 -31.858 1.00 94.31 262 LEU A N 1
ATOM 2076 C CA . LEU A 1 262 ? 5.361 -4.019 -32.749 1.00 94.31 262 LEU A CA 1
ATOM 2077 C C . LEU A 1 262 ? 5.042 -3.271 -34.052 1.00 94.31 262 LEU A C 1
ATOM 2079 O O . LEU A 1 262 ? 5.953 -2.778 -34.708 1.00 94.31 262 LEU A O 1
ATOM 2083 N N . ASP A 1 263 ? 3.768 -3.157 -34.431 1.00 89.75 263 ASP A N 1
ATOM 2084 C CA . ASP A 1 263 ? 3.306 -2.536 -35.681 1.00 89.75 263 ASP A CA 1
ATOM 2085 C C . ASP A 1 263 ? 3.303 -0.994 -35.678 1.00 89.75 263 ASP A C 1
ATOM 2087 O O . ASP A 1 263 ? 3.061 -0.379 -36.719 1.00 89.75 263 ASP A O 1
ATOM 2091 N N . GLY A 1 264 ? 3.628 -0.366 -34.544 1.00 82.31 264 GLY A N 1
ATOM 2092 C CA . GLY A 1 264 ? 3.744 1.087 -34.409 1.00 82.31 264 GLY A CA 1
ATOM 2093 C C . GLY A 1 264 ? 2.540 1.778 -33.764 1.00 82.31 264 GLY A C 1
ATOM 2094 O O . GLY A 1 264 ? 2.512 3.011 -33.729 1.00 82.31 264 GLY A O 1
ATOM 2095 N N . GLY A 1 265 ? 1.572 1.026 -33.226 1.00 90.44 265 GLY A N 1
ATOM 2096 C CA . GLY A 1 265 ? 0.527 1.578 -32.360 1.00 90.44 265 GLY A CA 1
ATOM 2097 C C . GLY A 1 265 ? 1.101 2.413 -31.204 1.00 90.44 265 GLY A C 1
ATOM 2098 O O . GLY A 1 265 ? 2.135 2.074 -30.633 1.00 90.44 265 GLY A O 1
ATOM 2099 N N . THR A 1 266 ? 0.448 3.530 -30.867 1.00 91.62 266 THR A N 1
ATOM 2100 C CA . THR A 1 266 ? 0.946 4.494 -29.872 1.00 91.62 266 THR A CA 1
ATOM 2101 C C . THR A 1 266 ? -0.105 4.847 -28.823 1.00 91.62 266 THR A C 1
ATOM 2103 O O . THR A 1 266 ? -1.299 4.937 -29.118 1.00 91.62 266 THR A O 1
ATOM 2106 N N . GLY A 1 267 ? 0.354 5.088 -27.597 1.00 90.88 267 GLY A N 1
ATOM 2107 C CA . GLY A 1 267 ? -0.456 5.571 -26.489 1.00 90.88 267 GLY A CA 1
ATOM 2108 C C . GLY A 1 267 ? -1.400 4.527 -25.894 1.00 90.88 267 GLY A C 1
ATOM 2109 O O . GLY A 1 267 ? -1.317 3.326 -26.154 1.00 90.88 267 GLY A O 1
ATOM 2110 N N . ARG A 1 268 ? -2.314 5.009 -25.047 1.00 92.81 268 ARG A N 1
ATOM 2111 C CA . ARG A 1 268 ? -3.159 4.174 -24.177 1.00 92.81 268 ARG A CA 1
ATOM 2112 C C . ARG A 1 268 ? -4.157 3.305 -24.951 1.00 92.81 268 ARG A C 1
ATOM 2114 O O . ARG A 1 268 ? -4.436 2.189 -24.532 1.00 92.81 268 ARG A O 1
ATOM 2121 N N . SER A 1 269 ? -4.662 3.789 -26.085 1.00 93.44 269 SER A N 1
ATOM 2122 C CA . SER A 1 269 ? -5.625 3.066 -26.927 1.00 93.44 269 SER A CA 1
ATOM 2123 C C . SER A 1 269 ? -5.012 1.879 -27.670 1.00 93.44 269 SER A C 1
ATOM 2125 O O . SER A 1 269 ? -5.706 0.897 -27.926 1.00 93.44 269 SER A O 1
ATOM 2127 N N . ALA A 1 270 ? -3.725 1.964 -28.012 1.00 94.25 270 ALA A N 1
ATOM 2128 C CA . ALA A 1 270 ? -3.022 0.931 -28.762 1.00 94.25 270 ALA A CA 1
ATOM 2129 C C . ALA A 1 270 ? -2.331 -0.102 -27.868 1.00 94.25 270 ALA A C 1
ATOM 2131 O O . ALA A 1 270 ? -1.999 -1.174 -28.357 1.00 94.25 270 ALA A O 1
ATOM 2132 N N . CYS A 1 271 ? -2.119 0.200 -26.583 1.00 95.50 271 CYS A N 1
ATOM 2133 C CA . CYS A 1 271 ? -1.368 -0.667 -25.681 1.00 95.50 271 CYS A CA 1
ATOM 2134 C C . CYS A 1 271 ? -2.271 -1.236 -24.569 1.00 95.50 271 CYS A C 1
ATOM 2136 O O . CYS A 1 271 ? -2.490 -0.564 -23.554 1.00 95.50 271 CYS A O 1
ATOM 2138 N N . PRO A 1 272 ? -2.809 -2.459 -24.729 1.00 96.62 272 PRO A N 1
ATOM 2139 C CA . PRO A 1 272 ? -3.506 -3.153 -23.656 1.00 96.62 272 PRO A CA 1
ATOM 2140 C C . PRO A 1 272 ? -2.586 -3.428 -22.463 1.00 96.62 272 PRO A C 1
ATOM 2142 O O . PRO A 1 272 ? -1.370 -3.560 -22.606 1.00 96.62 272 PRO A O 1
ATOM 2145 N N . LEU A 1 273 ? -3.192 -3.579 -21.291 1.00 97.25 273 LEU A N 1
ATOM 2146 C CA . LEU A 1 273 ? -2.514 -4.013 -20.071 1.00 97.25 273 LEU A CA 1
ATOM 2147 C C . LEU A 1 273 ? -3.063 -5.379 -19.665 1.00 97.25 273 LEU A C 1
ATOM 2149 O O . LEU A 1 273 ? -4.254 -5.631 -19.846 1.00 97.25 273 LEU A O 1
ATOM 2153 N N . GLN A 1 274 ? -2.241 -6.252 -19.093 1.00 96.75 274 GLN A N 1
ATOM 2154 C CA . GLN A 1 274 ? -2.693 -7.545 -18.584 1.00 96.75 274 GLN A CA 1
ATOM 2155 C C . GLN A 1 274 ? -2.212 -7.824 -17.161 1.00 96.75 274 GLN A C 1
ATOM 2157 O O . GLN A 1 274 ? -1.116 -7.424 -16.788 1.00 96.75 274 GLN A O 1
ATOM 2162 N N . SER A 1 275 ? -3.020 -8.518 -16.360 1.00 95.44 275 SER A N 1
ATOM 2163 C CA . SER A 1 275 ? -2.657 -8.891 -14.985 1.00 95.44 275 SER A CA 1
ATOM 2164 C C . SER A 1 275 ? -1.584 -9.971 -14.958 1.00 95.44 275 SER A C 1
ATOM 2166 O O . SER A 1 275 ? -1.370 -10.675 -15.949 1.00 95.44 275 SER A O 1
ATOM 2168 N N . ALA A 1 276 ? -1.015 -10.205 -13.773 1.00 91.31 276 ALA A N 1
ATOM 2169 C CA . ALA A 1 276 ? -0.435 -11.497 -13.412 1.00 91.31 276 ALA A CA 1
ATOM 2170 C C . ALA A 1 276 ? -1.376 -12.673 -13.781 1.00 91.31 276 ALA A C 1
ATOM 2172 O O . ALA A 1 276 ? -2.606 -12.498 -13.806 1.00 91.31 276 ALA A O 1
ATOM 2173 N N . PRO A 1 277 ? -0.826 -13.866 -14.082 1.00 92.31 277 PRO A N 1
ATOM 2174 C CA . PRO A 1 277 ? -1.638 -15.032 -14.394 1.00 92.31 277 PRO A CA 1
ATOM 2175 C C . PRO A 1 277 ? -2.480 -15.442 -13.184 1.00 92.31 277 PRO A C 1
ATOM 2177 O O . PRO A 1 277 ? -2.031 -15.432 -12.040 1.00 92.31 277 PRO A O 1
ATOM 2180 N N . LEU A 1 278 ? -3.720 -15.814 -13.465 1.00 92.94 278 LEU A N 1
ATOM 2181 C CA . LEU A 1 278 ? -4.676 -16.337 -12.501 1.00 92.94 278 LEU A CA 1
ATOM 2182 C C . LEU A 1 278 ? -4.462 -17.851 -12.338 1.00 92.94 278 LEU A C 1
ATOM 2184 O O . LEU A 1 278 ? -3.704 -18.464 -13.091 1.00 92.94 278 LEU A O 1
ATOM 2188 N N . ALA A 1 279 ? -5.162 -18.493 -11.399 1.00 92.50 279 ALA A N 1
ATOM 2189 C CA . ALA A 1 279 ? -4.962 -19.919 -11.094 1.00 92.50 279 ALA A CA 1
ATOM 2190 C C . ALA A 1 279 ? -5.181 -20.864 -12.296 1.00 92.50 279 ALA A C 1
ATOM 2192 O O . ALA A 1 279 ? -4.634 -21.961 -12.339 1.00 92.50 279 ALA A O 1
ATOM 2193 N N . ASN A 1 280 ? -5.977 -20.448 -13.285 1.00 90.81 280 ASN A N 1
ATOM 2194 C CA . ASN A 1 280 ? -6.227 -21.197 -14.520 1.00 90.81 280 ASN A CA 1
ATOM 2195 C C . ASN A 1 280 ? -5.275 -20.822 -15.678 1.00 90.81 280 ASN A C 1
ATOM 2197 O O . ASN A 1 280 ? -5.511 -21.231 -16.813 1.00 90.81 280 ASN A O 1
ATOM 2201 N N . GLY A 1 281 ? -4.247 -20.007 -15.417 1.00 92.94 281 GLY A N 1
ATOM 2202 C CA . GLY A 1 281 ? -3.289 -19.506 -16.405 1.00 92.94 281 GLY A CA 1
ATOM 2203 C C . GLY A 1 281 ? -3.792 -18.347 -17.272 1.00 92.94 281 GLY A C 1
ATOM 2204 O O . GLY A 1 281 ? -3.009 -17.778 -18.030 1.00 92.94 281 GLY A O 1
ATOM 2205 N N . GLN A 1 282 ? -5.070 -17.963 -17.173 1.00 93.19 282 GLN A N 1
ATOM 2206 C CA . GLN A 1 282 ? -5.595 -16.795 -17.883 1.00 93.19 282 GLN A CA 1
ATOM 2207 C C . GLN A 1 282 ? -5.094 -15.496 -17.249 1.00 93.19 282 GLN A C 1
ATOM 2209 O O . GLN A 1 282 ? -4.731 -15.453 -16.075 1.00 93.19 282 GLN A O 1
ATOM 2214 N N . ARG A 1 283 ? -5.137 -14.412 -18.022 1.00 95.31 283 ARG A N 1
ATOM 2215 C CA . ARG A 1 283 ? -4.864 -13.051 -17.554 1.00 95.31 283 ARG A CA 1
ATOM 2216 C C . ARG A 1 283 ? -6.077 -12.173 -17.827 1.00 95.31 283 ARG A C 1
ATOM 2218 O O . ARG A 1 283 ? -6.740 -12.338 -18.854 1.00 95.31 283 ARG A O 1
ATOM 2225 N N . ALA A 1 284 ? -6.376 -11.259 -16.909 1.00 97.00 284 ALA A N 1
ATOM 2226 C CA . ALA A 1 284 ? -7.299 -10.169 -17.202 1.00 97.00 284 ALA A CA 1
ATOM 2227 C C . ALA A 1 284 ? -6.605 -9.200 -18.158 1.00 97.00 284 ALA A C 1
ATOM 2229 O O . ALA A 1 284 ? -5.424 -8.923 -17.974 1.00 97.00 284 ALA A O 1
ATOM 2230 N N . ILE A 1 285 ? -7.321 -8.706 -19.167 1.00 98.06 285 ILE A N 1
ATOM 2231 C CA . ILE A 1 285 ? -6.799 -7.740 -20.139 1.00 98.06 285 ILE A CA 1
ATOM 2232 C C . ILE A 1 285 ? -7.636 -6.469 -20.062 1.00 98.06 285 ILE A C 1
ATOM 2234 O O . ILE A 1 285 ? -8.831 -6.497 -20.363 1.00 98.06 285 ILE A O 1
ATOM 2238 N N . TRP A 1 286 ? -6.989 -5.367 -19.706 1.00 98.44 286 TRP A N 1
ATOM 2239 C CA . TRP A 1 286 ? -7.526 -4.017 -19.706 1.00 98.44 286 TRP A CA 1
ATOM 2240 C C . TRP A 1 286 ? -7.306 -3.388 -21.077 1.00 98.44 286 TRP A C 1
ATOM 2242 O O . TRP A 1 286 ? -6.176 -3.295 -21.563 1.00 98.44 286 TRP A O 1
ATOM 2252 N N . ARG A 1 287 ? -8.388 -2.906 -21.689 1.00 98.06 287 ARG A N 1
ATOM 2253 C CA . ARG A 1 287 ? -8.334 -2.063 -22.889 1.00 98.06 287 ARG A CA 1
ATOM 2254 C C . ARG A 1 287 ? -8.917 -0.705 -22.569 1.00 98.06 287 ARG A C 1
ATOM 2256 O O . ARG A 1 287 ? -10.049 -0.619 -22.086 1.00 98.06 287 ARG A O 1
ATOM 2263 N N . TRP A 1 288 ? -8.121 0.327 -22.819 1.00 98.06 288 TRP A N 1
ATOM 2264 C CA . TRP A 1 288 ? -8.501 1.713 -22.587 1.00 98.06 288 TRP A CA 1
ATOM 2265 C C . TRP A 1 288 ? -9.739 2.083 -23.412 1.00 98.06 288 TRP A C 1
ATOM 2267 O O . TRP A 1 288 ? -9.859 1.684 -24.571 1.00 98.06 288 TRP A O 1
ATOM 2277 N N . LEU A 1 289 ? -10.655 2.831 -22.799 1.00 97.44 289 LEU A N 1
ATOM 2278 C CA . LEU A 1 289 ? -11.891 3.301 -23.424 1.00 97.44 289 LEU A CA 1
ATOM 2279 C C . LEU A 1 289 ? -11.866 4.816 -23.622 1.00 97.44 289 LEU A C 1
ATOM 2281 O O . LEU A 1 289 ? -12.063 5.299 -24.733 1.00 97.44 289 LEU A O 1
ATOM 2285 N N . HIS A 1 290 ? -11.652 5.549 -22.534 1.00 96.50 290 HIS A N 1
ATOM 2286 C CA . HIS A 1 290 ? -11.541 7.003 -22.501 1.00 96.50 290 HIS A CA 1
ATOM 2287 C C . HIS A 1 290 ? -10.865 7.430 -21.193 1.00 96.50 290 HIS A C 1
ATOM 2289 O O . HIS A 1 290 ? -10.737 6.626 -20.269 1.00 96.50 290 HIS A O 1
ATOM 2295 N N . ASP A 1 291 ? -10.453 8.689 -21.101 1.00 95.69 291 ASP A N 1
ATOM 2296 C CA . ASP A 1 291 ? -10.046 9.295 -19.832 1.00 95.69 291 ASP A CA 1
ATOM 2297 C C . ASP A 1 291 ? -11.243 9.988 -19.161 1.00 95.69 291 ASP A C 1
ATOM 2299 O O . ASP A 1 291 ? -12.289 10.195 -19.790 1.00 95.69 291 ASP A O 1
ATOM 2303 N N . ASP A 1 292 ? -11.114 10.292 -17.872 1.00 92.12 292 ASP A N 1
ATOM 2304 C CA . ASP A 1 292 ? -12.081 11.104 -17.141 1.00 92.12 292 ASP A CA 1
ATOM 2305 C C . ASP A 1 292 ? -12.070 12.568 -17.624 1.00 92.12 292 ASP A C 1
ATOM 2307 O O . ASP A 1 292 ? -11.179 13.004 -18.358 1.00 92.12 292 ASP A O 1
ATOM 2311 N N . ARG A 1 293 ? -13.086 13.346 -17.238 1.00 89.81 293 ARG A N 1
ATOM 2312 C CA . ARG A 1 293 ? -13.274 14.746 -17.669 1.00 89.81 293 ARG A CA 1
ATOM 2313 C C . ARG A 1 293 ? -12.073 15.641 -17.379 1.00 89.81 293 ARG A C 1
ATOM 2315 O O . ARG A 1 293 ? -11.875 16.629 -18.082 1.00 89.81 293 ARG A O 1
ATOM 2322 N N . ASP A 1 294 ? -11.316 15.316 -16.338 1.00 87.38 294 ASP A N 1
ATOM 2323 C CA . ASP A 1 294 ? -10.141 16.062 -15.900 1.00 87.38 294 ASP A CA 1
ATOM 2324 C C . ASP A 1 294 ? -8.831 15.537 -16.512 1.00 87.38 294 ASP A C 1
ATOM 2326 O O . ASP A 1 294 ? -7.784 16.150 -16.313 1.00 87.38 294 ASP A O 1
ATOM 2330 N N . GLY A 1 295 ? -8.866 14.417 -17.241 1.00 91.38 295 GLY A N 1
ATOM 2331 C CA . GLY A 1 295 ? -7.679 13.772 -17.802 1.00 91.38 295 GLY A CA 1
ATOM 2332 C C . GLY A 1 295 ? -6.742 13.185 -16.741 1.00 91.38 295 GLY A C 1
ATOM 2333 O O . GLY A 1 295 ? -5.543 13.069 -16.974 1.00 91.38 295 GLY A O 1
ATOM 2334 N N . THR A 1 296 ? -7.263 12.838 -15.562 1.00 90.88 296 THR A N 1
ATOM 2335 C CA . THR A 1 296 ? -6.479 12.351 -14.416 1.00 90.88 296 THR A CA 1
ATOM 2336 C C . THR A 1 296 ? -6.579 10.844 -14.188 1.00 90.88 296 THR A C 1
ATOM 2338 O O . THR A 1 296 ? -5.732 10.294 -13.477 1.00 90.88 296 THR A O 1
ATOM 2341 N N . ARG A 1 297 ? -7.571 10.162 -14.783 1.00 92.56 297 ARG A N 1
ATOM 2342 C CA . ARG A 1 297 ? -7.773 8.697 -14.699 1.00 92.56 297 ARG A CA 1
ATOM 2343 C C . ARG A 1 297 ? -8.331 8.125 -15.996 1.00 92.56 297 ARG A C 1
ATOM 2345 O O . ARG A 1 297 ? -9.128 8.781 -16.653 1.00 92.56 297 ARG A O 1
ATOM 2352 N N . GLY A 1 298 ? -7.979 6.882 -16.325 1.00 95.38 298 GLY A N 1
ATOM 2353 C CA . GLY A 1 298 ? -8.580 6.136 -17.432 1.00 95.38 298 GLY A CA 1
ATOM 2354 C C . GLY A 1 298 ? -9.726 5.224 -17.023 1.00 95.38 298 GLY A C 1
ATOM 2355 O O . GLY A 1 298 ? -9.681 4.581 -15.973 1.00 95.38 298 GLY A O 1
ATOM 2356 N N . ALA A 1 299 ? -10.701 5.099 -17.918 1.00 97.50 299 ALA A N 1
ATOM 2357 C CA . ALA A 1 299 ? -11.705 4.049 -17.921 1.00 97.50 299 ALA A CA 1
ATOM 2358 C C . ALA A 1 299 ? -11.262 2.893 -18.825 1.00 97.50 299 ALA A C 1
ATOM 2360 O O . ALA A 1 299 ? -10.842 3.099 -19.969 1.00 97.50 299 ALA A O 1
ATOM 2361 N N . TYR A 1 300 ? -11.407 1.665 -18.333 1.00 98.44 300 TYR A N 1
ATOM 2362 C CA . TYR A 1 300 ? -10.995 0.458 -19.040 1.00 98.44 300 TYR A CA 1
ATOM 2363 C C . TYR A 1 300 ? -12.128 -0.561 -19.127 1.00 98.44 300 TYR A C 1
ATOM 2365 O O . TYR A 1 300 ? -12.924 -0.726 -18.204 1.00 98.44 300 TYR A O 1
ATOM 2373 N N . SER A 1 301 ? -12.159 -1.297 -20.233 1.00 98.38 301 SER A N 1
ATOM 2374 C CA . SER A 1 301 ? -12.890 -2.561 -20.334 1.00 98.38 301 SER A CA 1
ATOM 2375 C C . SER A 1 301 ? -11.974 -3.709 -19.919 1.00 98.38 301 SER A C 1
ATOM 2377 O O . SER A 1 301 ? -10.774 -3.651 -20.188 1.00 98.38 301 SER A O 1
ATOM 2379 N N . ILE A 1 302 ? -12.526 -4.751 -19.290 1.00 98.50 302 ILE A N 1
ATOM 2380 C CA . ILE A 1 302 ? -11.757 -5.933 -18.877 1.00 98.50 302 ILE A CA 1
ATOM 2381 C C . ILE A 1 302 ? -12.311 -7.193 -19.542 1.00 98.50 302 ILE A C 1
ATOM 2383 O O . ILE A 1 302 ? -13.506 -7.477 -19.451 1.00 98.50 302 ILE A O 1
ATOM 2387 N N . THR A 1 303 ? -11.424 -7.979 -20.154 1.00 97.81 303 THR A N 1
ATOM 2388 C CA . THR A 1 303 ? -11.710 -9.343 -20.634 1.00 97.81 303 THR A CA 1
ATOM 2389 C C . THR A 1 303 ? -10.900 -10.379 -19.862 1.00 97.81 303 THR A C 1
ATOM 2391 O O . THR A 1 303 ? -9.691 -10.217 -19.715 1.00 97.81 303 THR A O 1
ATOM 2394 N N . LEU A 1 304 ? -11.543 -11.469 -19.445 1.00 95.25 304 LEU A N 1
ATOM 2395 C CA . LEU A 1 304 ? -10.944 -12.661 -18.841 1.00 95.25 304 LEU A CA 1
ATOM 2396 C C . LEU A 1 304 ? -11.191 -13.862 -19.762 1.00 95.25 304 LEU A C 1
ATOM 2398 O O . LEU A 1 304 ? -12.261 -14.470 -19.733 1.00 95.25 304 LEU A O 1
ATOM 2402 N N . GLY A 1 305 ? -10.227 -14.179 -20.629 1.00 90.94 305 GLY A N 1
ATOM 2403 C CA . GLY A 1 305 ? -10.459 -15.127 -21.722 1.00 90.94 305 GLY A CA 1
ATOM 2404 C C . GLY A 1 305 ? -11.553 -14.615 -22.665 1.00 90.94 305 GLY A C 1
ATOM 2405 O O . GLY A 1 305 ? -11.415 -13.546 -23.253 1.00 90.94 305 GLY A O 1
ATOM 2406 N N . ASP A 1 306 ? -12.650 -15.358 -22.786 1.00 92.50 306 ASP A N 1
ATOM 2407 C CA . ASP A 1 306 ? -13.850 -14.990 -23.550 1.00 92.50 306 ASP A CA 1
ATOM 2408 C C . ASP A 1 306 ? -14.894 -14.219 -22.716 1.00 92.50 306 ASP A C 1
ATOM 2410 O O . ASP A 1 306 ? -15.929 -13.796 -23.233 1.00 92.50 306 ASP A O 1
ATOM 2414 N N . TRP A 1 307 ? -14.665 -14.052 -21.412 1.00 96.00 307 TRP A N 1
ATOM 2415 C CA . TRP A 1 307 ? -15.588 -13.360 -20.523 1.00 96.00 307 TRP A CA 1
ATOM 2416 C C . TRP A 1 307 ? -15.308 -11.856 -20.493 1.00 96.00 307 TRP A C 1
ATOM 2418 O O . TRP A 1 307 ? -14.334 -11.403 -19.896 1.00 96.00 307 TRP A O 1
ATOM 2428 N N . GLN A 1 308 ? -16.193 -11.072 -21.106 1.00 96.81 308 GLN A N 1
ATOM 2429 C CA . GLN A 1 308 ? -16.221 -9.621 -20.939 1.00 96.81 308 GLN A CA 1
ATOM 2430 C C . GLN A 1 308 ? -16.853 -9.271 -19.586 1.00 96.81 308 GLN A C 1
ATOM 2432 O O . GLN A 1 308 ? -18.006 -9.629 -19.334 1.00 96.81 308 GLN A O 1
ATOM 2437 N N . LEU A 1 309 ? -16.118 -8.560 -18.728 1.00 97.38 309 LEU A N 1
ATOM 2438 C CA . LEU A 1 309 ? -16.682 -8.026 -17.490 1.00 97.38 309 LEU A CA 1
ATOM 2439 C C . LEU A 1 309 ? -17.585 -6.831 -17.799 1.00 97.38 309 LEU A C 1
ATOM 2441 O O . LEU A 1 309 ? -17.209 -5.940 -18.565 1.00 97.38 309 LEU A O 1
ATOM 2445 N N . GLU A 1 310 ? -18.772 -6.822 -17.195 1.00 95.94 310 GLU A N 1
ATOM 2446 C CA . GLU A 1 310 ? -19.735 -5.728 -17.310 1.00 95.94 310 GLU A CA 1
ATOM 2447 C C . GLU A 1 310 ? -19.244 -4.492 -16.547 1.00 95.94 310 GLU A C 1
ATOM 2449 O O . GLU A 1 310 ? -18.814 -4.601 -15.402 1.00 95.94 310 GLU A O 1
ATOM 2454 N N . GLY A 1 311 ? -19.336 -3.317 -17.170 1.00 95.56 311 GLY A N 1
ATOM 2455 C CA . GLY A 1 311 ? -18.946 -2.043 -16.570 1.00 95.56 311 GLY A CA 1
ATOM 2456 C C . GLY A 1 311 ? -17.595 -1.516 -17.051 1.00 95.56 311 GLY A C 1
ATOM 2457 O O . GLY A 1 311 ? -16.966 -2.060 -17.960 1.00 95.56 311 GLY A O 1
ATOM 2458 N N . GLN A 1 312 ? -17.183 -0.408 -16.443 1.00 97.75 312 GLN A N 1
ATOM 2459 C CA . GLN A 1 312 ? -15.901 0.245 -16.677 1.00 97.75 312 GLN A CA 1
ATOM 2460 C C . GLN A 1 312 ? -15.059 0.163 -15.407 1.00 97.75 312 GLN A C 1
ATOM 2462 O O . GLN A 1 312 ? -15.582 0.237 -14.294 1.00 97.75 312 GLN A O 1
ATOM 2467 N N . TRP A 1 313 ? -13.752 0.024 -15.576 1.00 97.94 313 TRP A N 1
ATOM 2468 C CA . TRP A 1 313 ? -12.835 -0.341 -14.502 1.00 97.94 313 TRP A CA 1
ATOM 2469 C C . TRP A 1 313 ? -11.638 0.595 -14.452 1.00 97.94 313 TRP A C 1
ATOM 2471 O O . TRP A 1 313 ? -11.234 1.142 -15.480 1.00 97.94 313 TRP A O 1
ATOM 2481 N N . THR A 1 314 ? -11.067 0.762 -13.262 1.00 96.69 314 THR A N 1
ATOM 2482 C CA . THR A 1 314 ? -9.759 1.402 -13.095 1.00 96.69 314 THR A CA 1
ATOM 2483 C C . THR A 1 314 ? -8.639 0.359 -13.235 1.00 96.69 314 THR A C 1
ATOM 2485 O O . THR A 1 314 ? -8.887 -0.834 -13.444 1.00 96.69 314 THR A O 1
ATOM 2488 N N . LEU A 1 315 ? -7.387 0.806 -13.114 1.00 96.25 315 LEU A N 1
ATOM 2489 C CA . LEU A 1 315 ? -6.229 -0.087 -13.025 1.00 96.25 315 LEU A CA 1
ATOM 2490 C C . LEU A 1 315 ? -5.994 -0.656 -11.619 1.00 96.25 315 LEU A C 1
ATOM 2492 O O . LEU A 1 315 ? -5.164 -1.555 -11.471 1.00 96.25 315 LEU A O 1
ATOM 2496 N N . ASP A 1 316 ? -6.683 -0.158 -10.588 1.00 95.62 316 ASP A N 1
ATOM 2497 C CA . ASP A 1 316 ? -6.482 -0.655 -9.228 1.00 95.62 316 ASP A CA 1
ATOM 2498 C C . ASP A 1 316 ? -7.204 -1.994 -9.030 1.00 95.62 316 ASP A C 1
ATOM 2500 O O . ASP A 1 316 ? -8.437 -2.080 -9.033 1.00 95.62 316 ASP A O 1
ATOM 2504 N N . HIS A 1 317 ? -6.413 -3.059 -8.904 1.00 96.56 317 HIS A N 1
ATOM 2505 C CA . HIS A 1 317 ? -6.894 -4.435 -8.846 1.00 96.56 317 HIS A CA 1
ATOM 2506 C C . HIS A 1 317 ? -6.004 -5.309 -7.959 1.00 96.56 317 HIS A C 1
ATOM 2508 O O . HIS A 1 317 ? -4.810 -5.047 -7.815 1.00 96.56 317 HIS A O 1
ATOM 2514 N N . ARG A 1 318 ? -6.548 -6.385 -7.386 1.00 96.31 318 ARG A N 1
ATOM 2515 C CA . ARG A 1 318 ? -5.759 -7.391 -6.653 1.00 96.31 318 ARG A CA 1
ATOM 2516 C C . ARG A 1 318 ? -6.171 -8.795 -7.073 1.00 96.31 318 ARG A C 1
ATOM 2518 O O . ARG A 1 318 ? -7.348 -9.143 -7.000 1.00 96.31 318 ARG A O 1
ATOM 2525 N N . VAL A 1 319 ? -5.202 -9.599 -7.499 1.00 95.50 319 VAL A N 1
ATOM 2526 C CA . VAL A 1 319 ? -5.378 -11.049 -7.650 1.00 95.50 319 VAL A CA 1
ATOM 2527 C C . VAL A 1 319 ? -5.275 -11.668 -6.258 1.00 95.50 319 VAL A C 1
ATOM 2529 O O . VAL A 1 319 ? -4.353 -11.336 -5.517 1.00 95.50 319 VAL A O 1
ATOM 2532 N N . SER A 1 320 ? -6.225 -12.527 -5.887 1.00 95.38 320 SER A N 1
ATOM 2533 C CA . SER A 1 320 ? -6.159 -13.260 -4.616 1.00 95.38 320 SER A CA 1
ATOM 2534 C C . SER A 1 320 ? -4.931 -14.166 -4.562 1.00 95.38 320 SER A C 1
ATOM 2536 O O . SER A 1 320 ? -4.573 -14.748 -5.583 1.00 95.38 320 SER A O 1
ATOM 2538 N N . ASP A 1 321 ? -4.386 -14.395 -3.375 1.00 93.44 321 ASP A N 1
ATOM 2539 C CA . ASP A 1 321 ? -3.355 -15.405 -3.091 1.00 93.44 321 ASP A CA 1
ATOM 2540 C C . ASP A 1 321 ? -3.626 -16.803 -3.690 1.00 93.44 321 ASP A C 1
ATOM 2542 O O . ASP A 1 321 ? -2.714 -17.449 -4.201 1.00 93.44 321 ASP A O 1
ATOM 2546 N N . CYS A 1 322 ? -4.881 -17.260 -3.713 1.00 93.38 322 CYS A N 1
ATOM 2547 C CA . CYS A 1 322 ? -5.276 -18.523 -4.349 1.00 93.38 322 CYS A CA 1
ATOM 2548 C C . CYS A 1 322 ? -5.474 -18.437 -5.877 1.00 93.38 322 CYS A C 1
ATOM 2550 O O . CYS A 1 322 ? -5.823 -19.429 -6.510 1.00 93.38 322 CYS A O 1
ATOM 2552 N N . GLY A 1 323 ? -5.325 -17.254 -6.479 1.00 94.25 323 GLY A N 1
ATOM 2553 C CA . GLY A 1 323 ? -5.493 -16.986 -7.913 1.00 94.25 323 GLY A CA 1
ATOM 2554 C C . GLY A 1 323 ? -6.914 -17.157 -8.477 1.00 94.25 323 GLY A C 1
ATOM 2555 O O . GLY A 1 323 ? -7.099 -17.022 -9.687 1.00 94.25 323 GLY A O 1
ATOM 2556 N N . HIS A 1 324 ? -7.916 -17.469 -7.647 1.00 94.69 324 HIS A N 1
ATOM 2557 C CA . HIS A 1 324 ? -9.297 -17.744 -8.076 1.00 94.69 324 HIS A CA 1
ATOM 2558 C C . HIS A 1 324 ? -10.229 -16.529 -8.065 1.00 94.69 324 HIS A C 1
ATOM 2560 O O . HIS A 1 324 ? -11.340 -16.608 -8.607 1.00 94.69 324 HIS A O 1
ATOM 2566 N N . TYR A 1 325 ? -9.788 -15.418 -7.477 1.00 95.56 325 TYR A N 1
ATOM 2567 C CA . TYR A 1 325 ? -10.554 -14.184 -7.393 1.00 95.56 325 TYR A CA 1
ATOM 2568 C C . TYR A 1 325 ? -9.731 -12.988 -7.873 1.00 95.56 325 TYR A C 1
ATOM 2570 O O . TYR A 1 325 ? -8.516 -12.920 -7.678 1.00 95.56 325 TYR A O 1
ATOM 2578 N N . LEU A 1 326 ? -10.423 -12.025 -8.475 1.00 97.06 326 LEU A N 1
ATOM 2579 C CA . LEU A 1 326 ? -9.874 -10.734 -8.876 1.00 97.06 326 LEU A CA 1
ATOM 2580 C C . LEU A 1 326 ? -10.733 -9.627 -8.260 1.00 97.06 326 LEU A C 1
ATOM 2582 O O . LEU A 1 326 ? -11.916 -9.511 -8.582 1.00 97.06 326 LEU A O 1
ATOM 2586 N N . ALA A 1 327 ? -10.145 -8.841 -7.359 1.00 97.56 327 ALA A N 1
ATOM 2587 C CA . ALA A 1 327 ? -10.763 -7.642 -6.804 1.00 97.56 327 ALA A CA 1
ATOM 2588 C C . ALA A 1 327 ? -10.509 -6.455 -7.743 1.00 97.56 327 ALA A C 1
ATOM 2590 O O . ALA A 1 327 ? -9.382 -6.279 -8.209 1.00 97.56 327 ALA A O 1
ATOM 2591 N N . LEU A 1 328 ? -11.545 -5.666 -8.021 1.00 97.56 328 LEU A N 1
ATOM 2592 C CA . LEU A 1 328 ? -11.544 -4.572 -8.990 1.00 97.56 328 LEU A CA 1
ATOM 2593 C C . LEU A 1 328 ? -12.252 -3.347 -8.415 1.00 97.56 328 LEU A C 1
ATOM 2595 O O . LEU A 1 328 ? -13.302 -3.477 -7.784 1.00 97.56 328 LEU A O 1
ATOM 2599 N N . VAL A 1 329 ? -11.724 -2.159 -8.699 1.00 96.88 329 VAL A N 1
ATOM 2600 C CA . VAL A 1 329 ? -12.419 -0.893 -8.436 1.00 96.88 329 VAL A CA 1
ATOM 2601 C C . VAL A 1 329 ? -13.096 -0.419 -9.722 1.00 96.88 329 VAL A C 1
ATOM 2603 O O . VAL A 1 329 ? -12.458 -0.303 -10.774 1.00 96.88 329 VAL A O 1
ATOM 2606 N N . SER A 1 330 ? -14.403 -0.158 -9.663 1.00 96.12 330 SER A N 1
ATOM 2607 C CA . SER A 1 330 ? -15.128 0.377 -10.815 1.00 96.12 330 SER A CA 1
ATOM 2608 C C . SER A 1 330 ? -14.689 1.803 -11.126 1.00 96.12 330 SER A C 1
ATOM 2610 O O . SER A 1 330 ? -14.464 2.618 -10.230 1.00 96.12 330 SER A O 1
ATOM 2612 N N . PHE A 1 331 ? -14.612 2.122 -12.411 1.00 95.00 331 PHE A N 1
ATOM 2613 C CA . PHE A 1 331 ? -14.447 3.496 -12.853 1.00 95.00 331 PHE A CA 1
ATOM 2614 C C . PHE A 1 331 ? -15.728 4.284 -12.555 1.00 95.00 331 PHE A C 1
ATOM 2616 O O . PHE A 1 331 ? -16.832 3.794 -12.794 1.00 95.00 331 PHE A O 1
ATOM 2623 N N . ALA A 1 332 ? -15.578 5.491 -12.015 1.00 89.44 332 ALA A N 1
ATOM 2624 C CA . ALA A 1 332 ? -16.689 6.382 -11.716 1.00 89.44 332 ALA A CA 1
ATOM 2625 C C . ALA A 1 332 ? -16.252 7.851 -11.793 1.00 89.44 332 ALA A C 1
ATOM 2627 O O . ALA A 1 332 ? -15.166 8.227 -11.333 1.00 89.44 332 ALA A O 1
ATOM 2628 N N . GLU A 1 333 ? -17.143 8.679 -12.329 1.00 84.25 333 GLU A N 1
ATOM 2629 C CA . GLU A 1 333 ? -17.046 10.138 -12.347 1.00 84.25 333 GLU A CA 1
ATOM 2630 C C . GLU A 1 333 ? -18.257 10.738 -11.643 1.00 84.25 333 GLU A C 1
ATOM 2632 O O . GLU A 1 333 ? -19.340 10.156 -11.706 1.00 84.25 333 GLU A O 1
ATOM 2637 N N . THR A 1 334 ? -18.120 11.931 -11.055 1.00 77.00 334 THR A N 1
ATOM 2638 C CA . THR A 1 334 ? -19.249 12.650 -10.443 1.00 77.00 334 THR A CA 1
ATOM 2639 C C . THR A 1 334 ? -20.449 12.699 -11.402 1.00 77.00 334 THR A C 1
ATOM 2641 O O . THR A 1 334 ? -20.300 13.176 -12.535 1.00 77.00 334 THR A O 1
ATOM 2644 N N . PRO A 1 335 ? -21.652 12.253 -10.981 1.00 81.00 335 PRO A N 1
ATOM 2645 C CA . PRO A 1 335 ? -22.080 11.931 -9.606 1.00 81.00 335 PRO A CA 1
ATOM 2646 C C . PRO A 1 335 ? -22.011 10.438 -9.209 1.00 81.00 335 PRO A C 1
ATOM 2648 O O . PRO A 1 335 ? -22.575 10.049 -8.194 1.00 81.00 335 PRO A O 1
ATOM 2651 N N . GLN A 1 336 ? -21.396 9.568 -10.009 1.00 84.62 336 GLN A N 1
ATOM 2652 C CA . GLN A 1 336 ? -21.262 8.142 -9.697 1.00 84.62 336 GLN A CA 1
ATOM 2653 C C . GLN A 1 336 ? -20.161 7.885 -8.661 1.00 84.62 336 GLN A C 1
ATOM 2655 O O . GLN A 1 336 ? -19.178 8.622 -8.571 1.00 84.62 336 GLN A O 1
ATOM 2660 N N . VAL A 1 337 ? -20.306 6.790 -7.912 1.00 86.56 337 VAL A N 1
ATOM 2661 C CA . VAL A 1 337 ? -19.370 6.376 -6.859 1.00 86.56 337 VAL A CA 1
ATOM 2662 C C . VAL A 1 337 ? -18.635 5.118 -7.290 1.00 86.56 337 VAL A C 1
ATOM 2664 O O . VAL A 1 337 ? -19.249 4.161 -7.762 1.00 86.56 337 VAL A O 1
ATOM 2667 N N . ALA A 1 338 ? -17.313 5.121 -7.124 1.00 91.00 338 ALA A N 1
ATOM 2668 C CA . ALA A 1 338 ? -16.497 3.940 -7.360 1.00 91.00 338 ALA A CA 1
ATOM 2669 C C . ALA A 1 338 ? -16.837 2.862 -6.324 1.00 91.00 338 ALA A C 1
ATOM 2671 O O . ALA A 1 338 ? -16.966 3.145 -5.134 1.00 91.00 338 ALA A O 1
ATOM 2672 N N . ARG A 1 339 ? -16.981 1.617 -6.773 1.00 93.69 339 ARG A N 1
ATOM 2673 C CA . ARG A 1 339 ? -17.359 0.482 -5.930 1.00 93.69 339 ARG A CA 1
ATOM 2674 C C . ARG A 1 339 ? -16.370 -0.657 -6.107 1.00 93.69 339 ARG A C 1
ATOM 2676 O O . ARG A 1 339 ? -15.778 -0.829 -7.171 1.00 93.69 339 ARG A O 1
ATOM 2683 N N . LEU A 1 340 ? -16.231 -1.455 -5.055 1.00 97.19 340 LEU A N 1
ATOM 2684 C CA . LEU A 1 340 ? -15.466 -2.693 -5.096 1.00 97.19 340 LEU A CA 1
ATOM 2685 C C . LEU A 1 340 ? -16.311 -3.809 -5.722 1.00 97.19 340 LEU A C 1
ATOM 2687 O O . LEU A 1 340 ? -17.424 -4.083 -5.264 1.00 97.19 340 LEU A O 1
ATOM 2691 N N . ALA A 1 341 ? -15.751 -4.488 -6.717 1.00 96.94 341 ALA A N 1
ATOM 2692 C CA . ALA A 1 341 ? -16.283 -5.725 -7.267 1.00 96.94 341 ALA A CA 1
ATOM 2693 C C . ALA A 1 341 ? -15.268 -6.862 -7.133 1.00 96.94 341 ALA A C 1
ATOM 2695 O O . ALA A 1 341 ? -14.058 -6.654 -7.198 1.00 96.94 341 ALA A O 1
ATOM 2696 N N . ILE A 1 342 ? -15.773 -8.079 -6.964 1.00 97.50 342 ILE A N 1
ATOM 2697 C CA . ILE A 1 342 ? -14.987 -9.302 -6.895 1.00 97.50 342 ILE A CA 1
ATOM 2698 C C . ILE A 1 342 ? -15.457 -10.222 -8.019 1.00 97.50 342 ILE A C 1
ATOM 2700 O O . ILE A 1 342 ? -16.604 -10.685 -8.033 1.00 97.50 342 ILE A O 1
ATOM 2704 N N . ALA A 1 343 ? -14.567 -10.494 -8.969 1.00 96.62 343 ALA A N 1
ATOM 2705 C CA . ALA A 1 343 ? -14.780 -11.487 -10.009 1.00 96.62 343 ALA A CA 1
ATOM 2706 C C . ALA A 1 343 ? -14.317 -12.859 -9.504 1.00 96.62 343 ALA A C 1
ATOM 2708 O O . ALA A 1 343 ? -13.149 -13.046 -9.169 1.00 96.62 343 ALA A O 1
ATOM 2709 N N . HIS A 1 344 ? -15.235 -13.824 -9.464 1.00 94.69 344 HIS A N 1
ATOM 2710 C CA . HIS A 1 344 ? -14.937 -15.223 -9.182 1.00 94.69 344 HIS A CA 1
ATOM 2711 C C . HIS A 1 344 ? -14.815 -15.997 -10.493 1.00 94.69 344 HIS A C 1
ATOM 2713 O O . HIS A 1 344 ? -15.800 -16.202 -11.212 1.00 94.69 344 HIS A O 1
ATOM 2719 N N . LEU A 1 345 ? -13.593 -16.429 -10.797 1.00 90.56 345 LEU A N 1
ATOM 2720 C CA . LEU A 1 345 ? -13.227 -16.916 -12.123 1.00 90.56 345 LEU A CA 1
ATOM 2721 C C . LEU A 1 345 ? -13.925 -18.229 -12.474 1.00 90.56 345 LEU A C 1
ATOM 2723 O O . LEU A 1 345 ? -14.513 -18.349 -13.545 1.00 90.56 345 LEU A O 1
ATOM 2727 N N . ALA A 1 346 ? -13.906 -19.199 -11.556 1.00 90.00 346 ALA A N 1
ATOM 2728 C CA . ALA A 1 346 ? -14.451 -20.533 -11.807 1.00 90.00 346 ALA A CA 1
ATOM 2729 C C . ALA A 1 346 ? -15.965 -20.512 -12.076 1.00 90.00 346 ALA A C 1
ATOM 2731 O O . ALA A 1 346 ? -16.470 -21.324 -12.845 1.00 90.00 346 ALA A O 1
ATOM 2732 N N . GLN A 1 347 ? -16.690 -19.568 -11.467 1.00 91.81 347 GLN A N 1
ATOM 2733 C CA . GLN A 1 347 ? -18.135 -19.412 -11.664 1.00 91.81 347 GLN A CA 1
ATOM 2734 C C . GLN A 1 347 ? -18.494 -18.354 -12.714 1.00 91.81 347 GLN A C 1
ATOM 2736 O O . GLN A 1 347 ? -19.681 -18.161 -12.961 1.00 91.81 347 GLN A O 1
ATOM 2741 N N . ARG A 1 348 ? -17.511 -17.645 -13.294 1.00 94.00 348 ARG A N 1
ATOM 2742 C CA . ARG A 1 348 ? -17.728 -16.481 -14.178 1.00 94.00 348 ARG A CA 1
ATOM 2743 C C . ARG A 1 348 ? -18.748 -15.501 -13.589 1.00 94.00 348 ARG A C 1
ATOM 2745 O O . ARG A 1 348 ? -19.684 -15.064 -14.256 1.00 94.00 348 ARG A O 1
ATOM 2752 N N . ARG A 1 349 ? -18.588 -15.207 -12.296 1.00 93.88 349 ARG A N 1
ATOM 2753 C CA . ARG A 1 349 ? -19.529 -14.396 -11.518 1.00 93.88 349 ARG A CA 1
ATOM 2754 C C . ARG A 1 349 ? -18.845 -13.133 -11.028 1.00 93.88 349 ARG A C 1
ATOM 2756 O O . ARG A 1 349 ? -17.819 -13.213 -10.362 1.00 93.88 349 ARG A O 1
ATOM 2763 N N . LEU A 1 350 ? -19.445 -11.986 -11.314 1.00 95.94 350 LEU A N 1
ATOM 2764 C CA . LEU A 1 350 ? -19.041 -10.692 -10.776 1.00 95.94 350 LEU A CA 1
ATOM 2765 C C . LEU A 1 350 ? -19.979 -10.329 -9.619 1.00 95.94 350 LEU A C 1
ATOM 2767 O O . LEU A 1 350 ? -21.195 -10.337 -9.796 1.00 95.94 350 LEU A O 1
ATOM 2771 N N . THR A 1 351 ? -19.429 -10.063 -8.435 1.00 95.69 351 THR A N 1
ATOM 2772 C CA . THR A 1 351 ? -20.208 -9.699 -7.238 1.00 95.69 351 THR A CA 1
ATOM 2773 C C . THR A 1 351 ? -19.725 -8.359 -6.708 1.00 95.69 351 THR A C 1
ATOM 2775 O O . THR A 1 351 ? -18.524 -8.154 -6.570 1.00 95.69 351 THR A O 1
ATOM 2778 N N . TRP A 1 352 ? -20.645 -7.452 -6.403 1.00 95.31 352 TRP A N 1
ATOM 2779 C CA . TRP A 1 352 ? -20.321 -6.162 -5.797 1.00 95.31 352 TRP A CA 1
ATOM 2780 C C . TRP A 1 352 ? -20.242 -6.298 -4.280 1.00 95.31 352 TRP A C 1
ATOM 2782 O O . TRP A 1 352 ? -21.006 -7.063 -3.696 1.00 95.31 352 TRP A O 1
ATOM 2792 N N . ALA A 1 353 ? -19.335 -5.559 -3.646 1.00 94.56 353 ALA A N 1
ATOM 2793 C CA . ALA A 1 353 ? -19.349 -5.434 -2.197 1.00 94.56 353 ALA A CA 1
ATOM 2794 C C . ALA A 1 353 ? -20.586 -4.640 -1.743 1.00 94.56 353 ALA A C 1
ATOM 2796 O O . ALA A 1 353 ? -20.985 -3.660 -2.387 1.00 94.56 353 ALA A O 1
ATOM 2797 N N . ASP A 1 354 ? -21.162 -5.046 -0.612 1.00 88.81 354 ASP A N 1
ATOM 2798 C CA . ASP A 1 354 ? -22.371 -4.425 -0.046 1.00 88.81 354 ASP A CA 1
ATOM 2799 C C . ASP A 1 354 ? -22.075 -3.096 0.668 1.00 88.81 354 ASP A C 1
ATOM 2801 O O . ASP A 1 354 ? -22.984 -2.372 1.061 1.00 88.81 354 ASP A O 1
ATOM 2805 N N . THR A 1 355 ? -20.798 -2.777 0.878 1.00 83.94 355 THR A N 1
ATOM 2806 C CA . THR A 1 355 ? -20.362 -1.576 1.596 1.00 83.94 355 THR A CA 1
ATOM 2807 C C . THR A 1 355 ? -19.896 -0.506 0.617 1.00 83.94 355 THR A C 1
ATOM 2809 O O . THR A 1 355 ? -18.975 -0.735 -0.166 1.00 83.94 355 THR A O 1
ATOM 2812 N N . GLU A 1 356 ? -20.499 0.679 0.696 1.00 87.44 356 GLU A N 1
ATOM 2813 C CA . GLU A 1 356 ? -20.015 1.867 -0.004 1.00 87.44 356 GLU A CA 1
ATOM 2814 C C . GLU A 1 356 ? -18.868 2.504 0.784 1.00 87.44 356 GLU A C 1
ATOM 2816 O O . GLU A 1 356 ? -18.970 2.730 1.990 1.00 87.44 356 GLU A O 1
ATOM 2821 N N . LEU A 1 357 ? -17.758 2.768 0.099 1.00 90.94 357 LEU A N 1
ATOM 2822 C CA . LEU A 1 357 ? -16.555 3.351 0.678 1.00 90.94 357 LEU A CA 1
ATOM 2823 C C . LEU A 1 357 ? -16.059 4.466 -0.244 1.00 90.94 357 LEU A C 1
ATOM 2825 O O . LEU A 1 357 ? -15.999 4.289 -1.460 1.00 90.94 357 LEU A O 1
ATOM 2829 N N . ALA A 1 358 ? -15.712 5.612 0.334 1.00 91.31 358 ALA A N 1
ATOM 2830 C CA . ALA A 1 358 ? -15.194 6.745 -0.420 1.00 91.31 358 ALA A CA 1
ATOM 2831 C C . ALA A 1 358 ? -13.728 6.522 -0.811 1.00 91.31 358 ALA A C 1
ATOM 2833 O O . ALA A 1 358 ? -12.936 6.081 0.019 1.00 91.31 358 ALA A O 1
ATOM 2834 N N . ASP A 1 359 ? -13.375 6.880 -2.049 1.00 90.94 359 ASP A N 1
ATOM 2835 C CA . ASP A 1 359 ? -11.993 6.914 -2.560 1.00 90.94 359 ASP A CA 1
ATOM 2836 C C . ASP A 1 359 ? -11.177 5.647 -2.219 1.00 90.94 359 ASP A C 1
ATOM 2838 O O . ASP A 1 359 ? -10.186 5.681 -1.488 1.00 90.94 359 ASP A O 1
ATOM 2842 N N . ILE A 1 360 ? -11.673 4.496 -2.688 1.00 93.69 360 ILE A N 1
ATOM 2843 C CA . ILE A 1 360 ? -11.096 3.175 -2.412 1.00 93.69 360 ILE A CA 1
ATOM 2844 C C . ILE A 1 360 ? -9.736 3.038 -3.096 1.00 93.69 360 ILE A C 1
ATOM 2846 O O . ILE A 1 360 ? -9.633 3.237 -4.307 1.00 93.69 360 ILE A O 1
ATOM 2850 N N . GLN A 1 361 ? -8.738 2.576 -2.343 1.00 94.44 361 GLN A N 1
ATOM 2851 C CA . GLN A 1 361 ? -7.486 2.067 -2.903 1.00 94.44 361 GLN A CA 1
ATOM 2852 C C . GLN A 1 361 ? -7.155 0.704 -2.307 1.00 94.44 361 GLN A C 1
ATOM 2854 O O . GLN A 1 361 ? -7.190 0.513 -1.089 1.00 94.44 361 GLN A O 1
ATOM 2859 N N . LEU A 1 362 ? -6.842 -0.266 -3.154 1.00 96.56 362 LEU A N 1
ATOM 2860 C CA . LEU A 1 362 ? -6.587 -1.628 -2.709 1.00 96.56 362 LEU A CA 1
ATOM 2861 C C . LEU A 1 362 ? -5.188 -1.743 -2.092 1.00 96.56 362 LEU A C 1
ATOM 2863 O O . LEU A 1 362 ? -4.246 -1.064 -2.488 1.00 96.56 362 LEU A O 1
ATOM 2867 N N . GLN A 1 363 ? -5.027 -2.639 -1.125 1.00 95.50 363 GLN A N 1
ATOM 2868 C CA . GLN A 1 363 ? -3.727 -3.002 -0.556 1.00 95.50 363 GLN A CA 1
ATOM 2869 C C . GLN A 1 363 ? -3.371 -4.440 -0.905 1.00 95.50 363 GLN A C 1
ATOM 2871 O O . GLN A 1 363 ? -2.301 -4.662 -1.443 1.00 95.50 363 GLN A O 1
ATOM 2876 N N . GLY A 1 364 ? -4.273 -5.402 -0.714 1.00 95.50 364 GLY A N 1
ATOM 2877 C CA . GLY A 1 364 ? -3.986 -6.813 -0.982 1.00 95.50 364 GLY A CA 1
ATOM 2878 C C . GLY A 1 364 ? -5.241 -7.676 -1.027 1.00 95.50 364 GLY A C 1
ATOM 2879 O O . GLY A 1 364 ? -6.328 -7.215 -0.683 1.00 95.50 364 GLY A O 1
ATOM 2880 N N . PHE A 1 365 ? -5.096 -8.930 -1.451 1.00 95.75 365 PHE A N 1
ATOM 2881 C CA . PHE A 1 365 ? -6.165 -9.927 -1.396 1.00 95.75 365 PHE A CA 1
ATOM 2882 C C . PHE A 1 365 ? -5.588 -11.255 -0.901 1.00 95.75 365 PHE A C 1
ATOM 2884 O O . PHE A 1 365 ? -5.055 -12.044 -1.678 1.00 95.75 365 PHE A O 1
ATOM 2891 N N . ILE A 1 366 ? -5.662 -11.458 0.411 1.00 95.25 366 ILE A N 1
ATOM 2892 C CA . ILE A 1 366 ? -5.021 -12.568 1.124 1.00 95.25 366 ILE A CA 1
ATOM 2893 C C . ILE A 1 366 ? -6.008 -13.186 2.110 1.00 95.25 366 ILE A C 1
ATOM 2895 O O . ILE A 1 366 ? -6.908 -12.499 2.597 1.00 95.25 366 ILE A O 1
ATOM 2899 N N . ASP A 1 367 ? -5.869 -14.481 2.380 1.00 92.88 367 ASP A N 1
ATOM 2900 C CA . ASP A 1 367 ? -6.702 -15.228 3.332 1.00 92.88 367 ASP A CA 1
ATOM 2901 C C . ASP A 1 367 ? -8.214 -15.058 3.090 1.00 92.88 367 ASP A C 1
ATOM 2903 O O . ASP A 1 367 ? -9.024 -14.995 4.020 1.00 92.88 367 ASP A O 1
ATOM 2907 N N . GLY A 1 368 ? -8.605 -14.944 1.816 1.00 93.06 368 GLY A N 1
ATOM 2908 C CA . GLY A 1 368 ? -9.998 -14.734 1.414 1.00 93.06 368 GLY A CA 1
ATOM 2909 C C . GLY A 1 368 ? -10.568 -13.349 1.752 1.00 93.06 368 GLY A C 1
ATOM 2910 O O . GLY A 1 368 ? -11.787 -13.179 1.714 1.00 93.06 368 GLY A O 1
ATOM 2911 N N . GLN A 1 369 ? -9.724 -12.360 2.061 1.00 95.62 369 GLN A N 1
ATOM 2912 C CA . GLN A 1 369 ? -10.125 -10.990 2.388 1.00 95.62 369 GLN A CA 1
ATOM 2913 C C . GLN A 1 369 ? -9.446 -9.973 1.467 1.00 95.62 369 GLN A C 1
ATOM 2915 O O . GLN A 1 369 ? -8.235 -10.009 1.249 1.00 95.62 369 GLN A O 1
ATOM 2920 N N . VAL A 1 370 ? -10.222 -9.017 0.957 1.00 97.00 370 VAL A N 1
ATOM 2921 C CA . VAL A 1 370 ? -9.692 -7.842 0.258 1.00 97.00 370 VAL A CA 1
ATOM 2922 C C . VAL A 1 370 ? -9.331 -6.790 1.301 1.00 97.00 370 VAL A C 1
ATOM 2924 O O . VAL A 1 370 ? -10.202 -6.273 2.001 1.00 97.00 370 VAL A O 1
ATOM 2927 N N . HIS A 1 371 ? -8.048 -6.466 1.393 1.00 96.75 371 HIS A N 1
ATOM 2928 C CA . HIS A 1 371 ? -7.526 -5.364 2.190 1.00 96.75 371 HIS A CA 1
ATOM 2929 C C . HIS A 1 371 ? -7.491 -4.104 1.335 1.00 96.75 371 HIS A C 1
ATOM 2931 O O . HIS A 1 371 ? -6.965 -4.121 0.220 1.00 96.75 371 HIS A O 1
ATOM 2937 N N . LEU A 1 372 ? -8.027 -3.009 1.859 1.00 96.50 372 LEU A N 1
ATOM 2938 C CA . LEU A 1 372 ? -8.096 -1.726 1.169 1.00 96.50 372 LEU A CA 1
ATOM 2939 C C . LEU A 1 372 ? -8.021 -0.574 2.167 1.00 96.50 372 LEU A C 1
ATOM 2941 O O . LEU A 1 372 ? -8.243 -0.761 3.363 1.00 96.50 372 LEU A O 1
ATOM 2945 N N . ILE A 1 373 ? -7.758 0.622 1.661 1.00 95.69 373 ILE A N 1
ATOM 2946 C CA . ILE A 1 373 ? -7.934 1.875 2.388 1.00 95.69 373 ILE A CA 1
ATOM 2947 C C . ILE A 1 373 ? -9.080 2.670 1.769 1.00 95.69 373 ILE A C 1
ATOM 2949 O O . ILE A 1 373 ? -9.358 2.554 0.574 1.00 95.69 373 ILE A O 1
ATOM 2953 N N . HIS A 1 374 ? -9.754 3.463 2.592 1.00 94.81 374 HIS A N 1
ATOM 2954 C CA . HIS A 1 374 ? -10.833 4.338 2.153 1.00 94.81 374 HIS A CA 1
ATOM 2955 C C . HIS A 1 374 ? -10.781 5.676 2.884 1.00 94.81 374 HIS A C 1
ATOM 2957 O O . HIS A 1 374 ? -10.326 5.751 4.030 1.00 94.81 374 HIS A O 1
ATOM 2963 N N . LEU A 1 375 ? -11.244 6.730 2.217 1.00 93.69 375 LEU A N 1
ATOM 2964 C CA . LEU A 1 375 ? -11.319 8.071 2.780 1.00 93.69 375 LEU A CA 1
ATOM 2965 C C . LEU A 1 375 ? -12.353 8.099 3.912 1.00 93.69 375 LEU A C 1
ATOM 2967 O O . LEU A 1 375 ? -13.422 7.490 3.818 1.00 93.69 375 LEU A O 1
ATOM 2971 N N . LEU A 1 376 ? -12.023 8.812 4.984 1.00 91.25 376 LEU A N 1
ATOM 2972 C CA . LEU A 1 376 ? -12.924 9.105 6.098 1.00 91.25 376 LEU A CA 1
ATOM 2973 C C . LEU A 1 376 ? -13.389 10.560 6.102 1.00 91.25 376 LEU A C 1
ATOM 2975 O O . LEU A 1 376 ? -14.505 10.851 6.530 1.00 91.25 376 LEU A O 1
ATOM 2979 N N . GLY A 1 377 ? -12.529 11.471 5.653 1.00 91.19 377 GLY A N 1
ATOM 2980 C CA . GLY A 1 377 ? -12.775 12.904 5.704 1.00 91.19 377 GLY A CA 1
ATOM 2981 C C . GLY A 1 377 ? -11.502 13.719 5.499 1.00 91.19 377 GLY A C 1
ATOM 2982 O O . GLY A 1 377 ? -10.460 13.202 5.082 1.00 91.19 377 GLY A O 1
ATOM 2983 N N . LEU A 1 378 ? -11.593 15.003 5.826 1.00 89.19 378 LEU A N 1
ATOM 2984 C CA . LEU A 1 378 ? -10.505 15.965 5.719 1.00 89.19 378 LEU A CA 1
ATOM 2985 C C . LEU A 1 378 ? -10.142 16.533 7.090 1.00 89.19 378 LEU A C 1
ATOM 2987 O O . LEU A 1 378 ? -10.993 16.696 7.968 1.00 89.19 378 LEU A O 1
ATOM 2991 N N . ARG A 1 379 ? -8.868 16.879 7.250 1.00 85.56 379 ARG A N 1
ATOM 2992 C CA . ARG A 1 379 ? -8.296 17.441 8.474 1.00 85.56 379 ARG A CA 1
ATOM 2993 C C . ARG A 1 379 ? -7.328 18.564 8.131 1.00 85.56 379 ARG A C 1
ATOM 2995 O O . ARG A 1 379 ? -6.538 18.415 7.211 1.00 85.56 379 ARG A O 1
ATOM 3002 N N . ARG A 1 380 ? -7.345 19.674 8.859 1.00 83.81 380 ARG A N 1
ATOM 3003 C CA . ARG A 1 380 ? -6.362 20.749 8.708 1.00 83.81 380 ARG A CA 1
ATOM 3004 C C . ARG A 1 380 ? -4.977 20.247 9.054 1.00 83.81 380 ARG A C 1
ATOM 3006 O O . ARG A 1 380 ? -4.782 19.545 10.046 1.00 83.81 380 ARG A O 1
ATOM 3013 N N . GLU A 1 381 ? -4.018 20.652 8.238 1.00 75.62 381 GLU A N 1
ATOM 3014 C CA . GLU A 1 381 ? -2.616 20.516 8.596 1.00 75.62 381 GLU A CA 1
ATOM 3015 C C . GLU A 1 381 ? -2.335 21.372 9.838 1.00 75.62 381 GLU A C 1
ATOM 3017 O O . GLU A 1 381 ? -2.719 22.541 9.890 1.00 75.62 381 GLU A O 1
ATOM 3022 N N . ARG A 1 382 ? -1.716 20.765 10.854 1.00 70.31 382 ARG A N 1
ATOM 3023 C CA . ARG A 1 382 ? -1.315 21.436 12.095 1.00 70.31 382 ARG A CA 1
ATOM 3024 C C . ARG A 1 382 ? 0.177 21.238 12.305 1.00 70.31 382 ARG A C 1
ATOM 3026 O O . ARG A 1 382 ? 0.688 20.132 12.118 1.00 70.31 382 ARG A O 1
ATOM 3033 N N . HIS A 1 383 ? 0.868 22.298 12.693 1.00 67.56 383 HIS A N 1
ATOM 3034 C CA . HIS A 1 383 ? 2.314 22.271 12.893 1.00 67.56 383 HIS A CA 1
ATOM 3035 C C . HIS A 1 383 ? 2.675 21.798 14.303 1.00 67.56 383 HIS A C 1
ATOM 3037 O O . HIS A 1 383 ? 1.877 21.875 15.239 1.00 67.56 383 HIS A O 1
ATOM 3043 N N . PHE A 1 384 ? 3.905 21.306 14.456 1.00 56.91 384 PHE A N 1
ATOM 3044 C CA . PHE A 1 384 ? 4.443 20.919 15.756 1.00 56.91 384 PHE A CA 1
ATOM 3045 C C . PHE A 1 384 ? 4.293 22.060 16.774 1.00 56.91 384 PHE A C 1
ATOM 3047 O O . PHE A 1 384 ? 4.705 23.190 16.514 1.00 56.91 384 PHE A O 1
ATOM 3054 N N . GLY A 1 385 ? 3.711 21.757 17.937 1.00 56.31 385 GLY A N 1
ATOM 3055 C CA . GLY A 1 385 ? 3.474 22.729 19.009 1.00 56.31 385 GLY A CA 1
ATOM 3056 C C . GLY A 1 385 ? 2.161 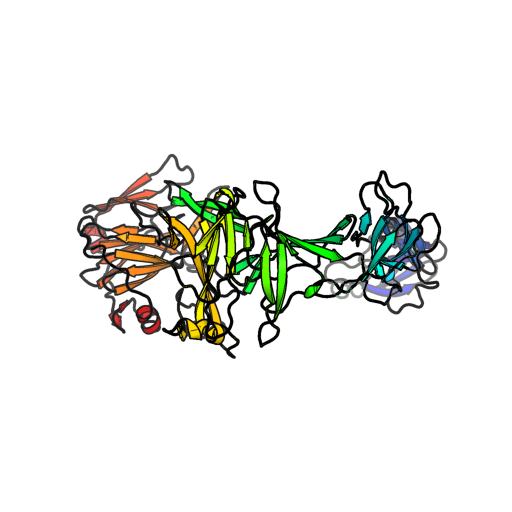23.515 18.906 1.00 56.31 385 GLY A C 1
ATOM 3057 O O . GLY A 1 385 ? 1.833 24.245 19.842 1.00 56.31 385 GLY A O 1
ATOM 3058 N N . GLU A 1 386 ? 1.378 23.357 17.834 1.00 52.53 386 GLU A N 1
ATOM 3059 C CA . GLU A 1 386 ? 0.016 23.899 17.780 1.00 52.53 386 GLU A CA 1
ATOM 3060 C C . GLU A 1 386 ? -0.945 23.078 18.670 1.00 52.53 386 GLU A C 1
ATOM 3062 O O . GLU A 1 386 ? -0.797 21.854 18.792 1.00 52.53 386 GLU A O 1
ATOM 3067 N N . PRO A 1 387 ? -1.959 23.711 19.297 1.00 49.25 387 PRO A N 1
ATOM 3068 C CA . PRO A 1 387 ? -3.002 22.995 20.026 1.00 49.25 387 PRO A CA 1
ATOM 3069 C C . PRO A 1 387 ? -3.660 21.918 19.154 1.00 49.25 387 PRO A C 1
ATOM 3071 O O . PRO A 1 387 ? -4.156 22.197 18.063 1.00 49.25 387 PRO A O 1
ATOM 3074 N N . GLY A 1 388 ? -3.659 20.673 19.639 1.00 49.84 388 GLY A N 1
ATOM 3075 C CA . GLY A 1 388 ? -4.158 19.525 18.883 1.00 49.84 388 GLY A CA 1
ATOM 3076 C C . GLY A 1 388 ? -3.220 19.065 17.760 1.00 49.84 388 GLY A C 1
ATOM 3077 O O . GLY A 1 388 ? -3.687 18.626 16.719 1.00 49.84 388 GLY A O 1
ATOM 3078 N N . TRP A 1 389 ? -1.902 19.181 17.929 1.00 50.25 389 TRP A N 1
ATOM 3079 C CA . TRP A 1 389 ? -0.930 18.470 17.088 1.00 50.25 389 TRP A CA 1
ATOM 3080 C C . TRP A 1 389 ? -1.007 16.938 17.304 1.00 50.25 389 TRP A C 1
ATOM 3082 O O . TRP A 1 389 ? -1.043 16.177 16.339 1.00 50.25 389 TRP A O 1
ATOM 3092 N N . ASN A 1 390 ? -1.179 16.489 18.556 1.00 56.50 390 ASN A N 1
ATOM 3093 C CA . ASN A 1 390 ? -1.459 15.089 18.919 1.00 56.50 390 ASN A CA 1
ATOM 3094 C C . ASN A 1 390 ? -2.965 14.789 18.832 1.00 56.50 390 ASN A C 1
ATOM 3096 O O . ASN A 1 390 ? -3.671 14.754 19.844 1.00 56.50 390 ASN A O 1
ATOM 3100 N N . ASN A 1 391 ? -3.483 14.645 17.615 1.00 63.03 391 ASN A N 1
ATOM 3101 C CA . ASN A 1 391 ? -4.910 14.421 17.384 1.00 63.03 391 ASN A CA 1
ATOM 3102 C C . ASN A 1 391 ? -5.373 13.010 17.752 1.00 63.03 391 ASN A C 1
ATOM 3104 O O . ASN A 1 391 ? -4.621 12.040 17.663 1.00 63.03 391 ASN A O 1
ATOM 3108 N N . LEU A 1 392 ? -6.653 12.914 18.111 1.00 69.50 392 LEU A N 1
ATOM 3109 C CA . LEU A 1 392 ? -7.337 11.632 18.230 1.00 69.50 392 LEU A CA 1
ATOM 3110 C C . LEU A 1 392 ? -7.344 10.925 16.858 1.00 69.50 392 LEU A C 1
ATOM 3112 O O . LEU A 1 392 ? -7.555 11.583 15.829 1.00 69.50 392 LEU A O 1
ATOM 3116 N N . PRO A 1 393 ? -7.160 9.594 16.815 1.00 74.56 393 PRO A N 1
ATOM 3117 C CA . PRO A 1 393 ? -7.476 8.800 15.640 1.00 74.56 393 PRO A CA 1
ATOM 3118 C C . PRO A 1 393 ? -8.893 9.118 15.168 1.00 74.56 393 PRO A C 1
ATOM 3120 O O . PRO A 1 393 ? -9.795 9.300 15.985 1.00 74.56 393 PRO A O 1
ATOM 3123 N N . TYR A 1 394 ? -9.084 9.188 13.852 1.00 72.50 394 TYR A N 1
ATOM 3124 C CA . TYR A 1 394 ? -10.384 9.468 13.225 1.00 72.50 394 TYR A CA 1
ATOM 3125 C C . TYR A 1 394 ? -10.967 10.865 13.464 1.00 72.50 394 TYR A C 1
ATOM 3127 O O . TYR A 1 394 ? -12.114 11.108 13.096 1.00 72.50 394 TYR A O 1
ATOM 3135 N N . GLN A 1 395 ? -10.191 11.802 14.014 1.00 76.44 395 GLN A N 1
ATOM 3136 C CA . GLN A 1 395 ? -10.590 13.206 14.050 1.00 76.44 395 GLN A CA 1
ATOM 3137 C C . GLN A 1 395 ? -10.591 13.812 12.645 1.00 76.44 395 GLN A C 1
ATOM 3139 O O . GLN A 1 395 ? -9.601 13.727 11.909 1.00 76.44 395 GLN A O 1
ATOM 3144 N N . LEU A 1 396 ? -11.695 14.478 12.312 1.00 81.00 396 LEU A N 1
ATOM 3145 C CA . LEU A 1 396 ? -11.921 15.115 11.023 1.00 81.00 396 LEU A CA 1
ATOM 3146 C C . LEU A 1 396 ? -12.450 16.527 11.263 1.00 81.00 396 LEU A C 1
ATOM 3148 O O . LEU A 1 396 ? -13.374 16.721 12.046 1.00 81.00 396 LEU A O 1
ATOM 3152 N N . ASP A 1 397 ? -11.880 17.510 10.570 1.00 81.69 397 ASP A N 1
ATOM 3153 C CA . ASP A 1 397 ? -12.461 18.855 10.514 1.00 81.69 397 ASP A CA 1
ATOM 3154 C C . ASP A 1 397 ? -13.655 18.885 9.546 1.00 81.69 397 ASP A C 1
ATOM 3156 O O . ASP A 1 397 ? -14.550 19.719 9.684 1.00 81.69 397 ASP A O 1
ATOM 3160 N N . GLN A 1 398 ? -13.670 17.980 8.560 1.00 87.56 398 GLN A N 1
ATOM 3161 C CA . GLN A 1 398 ? -14.792 17.769 7.649 1.00 87.56 398 GLN A CA 1
ATOM 3162 C C . GLN A 1 398 ? -15.023 16.273 7.441 1.00 87.56 398 GLN A C 1
ATOM 3164 O O . GLN A 1 398 ? -14.154 15.560 6.936 1.00 87.56 398 GLN A O 1
ATOM 3169 N N . HIS A 1 399 ? -16.209 15.805 7.816 1.00 87.12 399 HIS A N 1
ATOM 3170 C CA . HIS A 1 399 ? -16.656 14.448 7.519 1.00 87.12 399 HIS A CA 1
ATOM 3171 C C . HIS A 1 399 ? -17.075 14.326 6.052 1.00 87.12 399 HIS A C 1
ATOM 3173 O O . HIS A 1 399 ? -17.395 15.325 5.403 1.00 87.12 399 HIS A O 1
ATOM 3179 N N . LEU A 1 400 ? -17.096 13.092 5.545 1.00 88.12 400 LEU A N 1
ATOM 3180 C CA . LEU A 1 400 ? -17.701 12.806 4.249 1.00 88.12 400 LEU A CA 1
ATOM 3181 C C . LEU A 1 400 ? -19.148 13.336 4.192 1.00 88.12 400 LEU A C 1
ATOM 3183 O O . LEU A 1 400 ? -19.887 13.183 5.169 1.00 88.12 400 LEU A O 1
ATOM 3187 N N . PRO A 1 401 ? -19.572 13.918 3.057 1.00 88.44 401 PRO A N 1
ATOM 3188 C CA . PRO A 1 401 ? -20.973 14.244 2.816 1.00 88.44 401 PRO A CA 1
ATOM 3189 C C . PRO A 1 401 ? -21.880 13.016 2.982 1.00 88.44 401 PRO A C 1
ATOM 3191 O O . PRO A 1 401 ? -21.480 11.904 2.634 1.00 88.44 401 PRO A O 1
ATOM 3194 N N . GLU A 1 402 ? -23.112 13.228 3.458 1.00 87.38 402 GLU A N 1
ATOM 3195 C CA . GLU A 1 402 ? -24.110 12.154 3.604 1.00 87.38 402 GLU A CA 1
ATOM 3196 C C . GLU A 1 402 ? -24.470 11.501 2.263 1.00 87.38 402 GLU A C 1
ATOM 3198 O O . GLU A 1 402 ? -24.754 10.309 2.231 1.00 87.38 402 GLU A O 1
ATOM 3203 N N . ASP A 1 403 ? -24.447 12.274 1.171 1.00 88.31 403 ASP A N 1
ATOM 3204 C CA . ASP A 1 403 ? -24.699 11.791 -0.186 1.00 88.31 403 ASP A CA 1
ATOM 3205 C C . ASP A 1 403 ? -23.411 11.230 -0.822 1.00 88.31 403 ASP A C 1
ATOM 3207 O O . ASP A 1 403 ? -22.489 12.008 -1.122 1.00 88.31 403 ASP A O 1
ATOM 3211 N N . PRO A 1 404 ? -23.347 9.911 -1.096 1.00 86.81 404 PRO A N 1
ATOM 3212 C CA . PRO A 1 404 ? -22.196 9.280 -1.729 1.00 86.81 404 PRO A CA 1
ATOM 3213 C C . PRO A 1 404 ? -21.812 9.899 -3.075 1.00 86.81 404 PRO A C 1
ATOM 3215 O O . PRO A 1 404 ? -20.627 9.961 -3.407 1.00 86.81 404 PRO A O 1
ATOM 3218 N N . ALA A 1 405 ? -22.777 10.440 -3.827 1.00 86.00 405 ALA A N 1
ATOM 3219 C CA . ALA A 1 405 ? -22.525 11.059 -5.129 1.00 86.00 405 ALA A CA 1
ATOM 3220 C C . ALA A 1 405 ? -21.551 12.253 -5.071 1.00 86.00 405 ALA A C 1
ATOM 3222 O O . ALA A 1 405 ? -20.923 12.606 -6.074 1.00 86.00 405 ALA A O 1
ATOM 3223 N N . SER A 1 406 ? -21.399 12.863 -3.891 1.00 87.88 406 SER A N 1
ATOM 3224 C CA . SER A 1 406 ? -20.499 13.996 -3.651 1.00 87.88 406 SER A CA 1
ATOM 3225 C C . SER A 1 406 ? -19.093 13.583 -3.200 1.00 87.88 406 SER A C 1
ATOM 3227 O O . SER A 1 406 ? -18.196 14.431 -3.142 1.00 87.88 406 SER A O 1
ATOM 3229 N N . TRP A 1 407 ? -18.861 12.301 -2.892 1.00 88.38 407 TRP A N 1
ATOM 3230 C CA . TRP A 1 407 ? -17.577 11.827 -2.361 1.00 88.38 407 TRP A CA 1
ATOM 3231 C C . TRP A 1 407 ? -16.426 12.029 -3.340 1.00 88.38 407 TRP A C 1
ATOM 3233 O O . TRP A 1 407 ? -15.335 12.408 -2.920 1.00 88.38 407 TRP A O 1
ATOM 3243 N N . HIS A 1 408 ? -16.665 11.838 -4.641 1.00 83.12 408 HIS A N 1
ATOM 3244 C CA . HIS A 1 408 ? -15.613 12.015 -5.639 1.00 83.12 408 HIS A CA 1
ATOM 3245 C C . HIS A 1 408 ? -15.096 13.462 -5.676 1.00 83.12 408 HIS A C 1
ATOM 3247 O O . HIS A 1 408 ? -13.890 13.684 -5.626 1.00 83.12 408 HIS A O 1
ATOM 3253 N N . SER A 1 409 ? -15.993 14.454 -5.685 1.00 82.44 409 SER A N 1
ATOM 3254 C CA . SER A 1 409 ? -15.607 15.870 -5.602 1.00 82.44 409 SER A CA 1
ATOM 3255 C C . SER A 1 409 ? -14.978 16.231 -4.257 1.00 82.44 409 SER A C 1
ATOM 3257 O O . SER A 1 409 ? -14.026 17.003 -4.223 1.00 82.44 409 SER A O 1
ATOM 3259 N N . PHE A 1 410 ? -15.474 15.652 -3.161 1.00 86.81 410 PHE A N 1
ATOM 3260 C CA . PHE A 1 410 ? -14.950 15.889 -1.817 1.00 86.81 410 PHE A CA 1
ATOM 3261 C C . PHE A 1 410 ? -13.513 15.369 -1.644 1.00 86.81 410 PHE A C 1
ATOM 3263 O O . PHE A 1 410 ? -12.708 15.987 -0.954 1.00 86.81 410 PHE A O 1
ATOM 3270 N N . ALA A 1 411 ? -13.160 14.265 -2.306 1.00 82.94 411 ALA A N 1
ATOM 3271 C CA . ALA A 1 411 ? -11.811 13.702 -2.271 1.00 82.94 411 ALA A CA 1
ATOM 3272 C C . ALA A 1 411 ? -10.766 14.534 -3.049 1.00 82.94 411 ALA A C 1
ATOM 3274 O O . ALA A 1 411 ? -9.563 14.307 -2.885 1.00 82.94 411 ALA A O 1
ATOM 3275 N N . ARG A 1 412 ? -11.181 15.489 -3.897 1.00 79.25 412 ARG A N 1
ATOM 3276 C CA . ARG A 1 412 ? -10.260 16.342 -4.677 1.00 79.25 412 ARG A CA 1
ATOM 3277 C C . ARG A 1 412 ? -9.714 17.504 -3.839 1.00 79.25 412 ARG A C 1
ATOM 3279 O O . ARG A 1 412 ? -10.238 17.797 -2.776 1.00 79.25 412 ARG A O 1
ATOM 3286 N N . CYS A 1 413 ? -8.609 18.111 -4.285 1.00 59.88 413 CYS A N 1
ATOM 3287 C CA . CYS A 1 413 ? -7.788 19.077 -3.538 1.00 59.88 413 CYS A CA 1
ATOM 3288 C C . CYS A 1 413 ? -8.562 20.117 -2.717 1.00 59.88 413 CYS A C 1
ATOM 3290 O O . CYS A 1 413 ? -9.423 20.822 -3.236 1.00 59.88 413 CYS A O 1
ATOM 3292 N N . HIS A 1 414 ? -8.145 20.267 -1.461 1.00 68.44 414 HIS A N 1
ATOM 3293 C CA . HIS A 1 414 ? -8.572 21.331 -0.564 1.00 68.44 414 HIS A CA 1
ATOM 3294 C C . HIS A 1 414 ? -7.325 21.982 0.041 1.00 68.44 414 HIS A C 1
ATOM 3296 O O . HIS A 1 414 ? -6.566 21.322 0.754 1.00 68.44 414 HIS A O 1
ATOM 3302 N N . ASP A 1 415 ? -7.102 23.264 -0.243 1.00 72.62 415 ASP A N 1
ATOM 3303 C CA . ASP A 1 415 ? -5.946 23.989 0.288 1.00 72.62 415 ASP A CA 1
ATOM 3304 C C . ASP A 1 415 ? -5.963 23.994 1.824 1.00 72.62 415 ASP A C 1
ATOM 3306 O O . ASP A 1 415 ? -6.971 24.310 2.459 1.00 72.62 415 ASP A O 1
ATOM 3310 N N . GLY A 1 416 ? -4.835 23.612 2.430 1.00 79.31 416 GLY A N 1
ATOM 3311 C CA . GLY A 1 416 ? -4.671 23.540 3.886 1.00 79.31 416 GLY A CA 1
ATOM 3312 C C . GLY A 1 416 ? -5.367 22.356 4.574 1.00 79.31 416 GLY A C 1
ATOM 3313 O O . GLY A 1 416 ? -5.298 22.256 5.802 1.00 79.31 416 GLY A O 1
ATOM 3314 N N . LEU A 1 417 ? -6.014 21.454 3.823 1.00 86.38 417 LEU A N 1
ATOM 3315 C CA . LEU A 1 417 ? -6.615 20.224 4.343 1.00 86.38 417 LEU A CA 1
ATOM 3316 C C . LEU A 1 417 ? -5.904 18.974 3.801 1.00 86.38 417 LEU A C 1
ATOM 3318 O O . LEU A 1 417 ? -5.631 18.828 2.612 1.00 86.38 417 LEU A O 1
ATOM 3322 N N . ARG A 1 418 ? -5.644 18.028 4.697 1.00 87.12 418 ARG A N 1
ATOM 3323 C CA . ARG A 1 418 ? -5.115 16.689 4.448 1.00 87.12 418 ARG A CA 1
ATOM 3324 C C . ARG A 1 418 ? -6.251 15.670 4.454 1.00 87.12 418 ARG A C 1
ATOM 3326 O O . ARG A 1 418 ? -7.204 15.781 5.224 1.00 87.12 418 ARG A O 1
ATOM 3333 N N . ARG A 1 419 ? -6.136 14.657 3.597 1.00 89.94 419 ARG A N 1
ATOM 3334 C CA . ARG A 1 419 ? -7.079 13.534 3.505 1.00 89.94 419 ARG A CA 1
ATOM 3335 C C . ARG A 1 419 ? -6.723 12.479 4.542 1.00 89.94 419 ARG A C 1
ATOM 3337 O O . ARG A 1 419 ? -5.570 12.053 4.602 1.00 89.94 419 ARG A O 1
ATOM 3344 N N . VAL A 1 420 ? -7.710 12.054 5.322 1.00 90.31 420 VAL A N 1
ATOM 3345 C CA . VAL A 1 420 ? -7.543 11.021 6.348 1.00 90.31 420 VAL A CA 1
ATOM 3346 C C . VAL A 1 420 ? -8.250 9.754 5.893 1.00 90.31 420 VAL A C 1
ATOM 3348 O O . VAL A 1 420 ? -9.443 9.773 5.598 1.00 90.31 420 VAL A O 1
ATOM 3351 N N . TYR A 1 421 ? -7.510 8.655 5.863 1.00 92.94 421 TYR A N 1
ATOM 3352 C CA . TYR A 1 421 ? -7.959 7.340 5.435 1.00 92.94 421 TYR A CA 1
ATOM 3353 C C . TYR A 1 421 ? -7.947 6.354 6.602 1.00 92.94 421 TYR A C 1
ATOM 3355 O O . TYR A 1 421 ? -7.261 6.557 7.609 1.00 92.94 421 TYR A O 1
ATOM 3363 N N . ALA A 1 422 ? -8.672 5.254 6.434 1.00 91.81 422 ALA A N 1
ATOM 3364 C CA . ALA A 1 422 ? -8.567 4.076 7.279 1.00 91.81 422 ALA A CA 1
ATOM 3365 C C . ALA A 1 422 ? -8.527 2.802 6.447 1.00 91.81 422 ALA A C 1
ATOM 3367 O O . ALA A 1 422 ? -9.105 2.721 5.361 1.00 91.81 422 ALA A O 1
ATOM 3368 N N . GLN A 1 423 ? -7.855 1.797 6.991 1.00 92.94 423 GLN A N 1
ATOM 3369 C CA . GLN A 1 423 ? -7.842 0.454 6.459 1.00 92.94 423 GLN A CA 1
ATOM 3370 C C . GLN A 1 423 ? -9.173 -0.240 6.766 1.00 92.94 423 GLN A C 1
ATOM 3372 O O . GLN A 1 423 ? -9.706 -0.179 7.876 1.00 92.94 423 GLN A O 1
ATOM 3377 N N . ALA A 1 424 ? -9.699 -0.948 5.776 1.00 93.56 424 ALA A N 1
ATOM 3378 C CA . ALA A 1 424 ? -10.829 -1.845 5.922 1.00 93.56 424 ALA A CA 1
ATOM 3379 C C . ALA A 1 424 ? -10.522 -3.187 5.254 1.00 93.56 424 ALA A C 1
ATOM 3381 O O . ALA A 1 424 ? -9.635 -3.315 4.407 1.00 93.56 424 ALA A O 1
ATOM 3382 N N . ARG A 1 425 ? -11.274 -4.206 5.665 1.00 94.75 425 ARG A N 1
ATOM 3383 C CA . ARG A 1 425 ? -11.201 -5.555 5.108 1.00 94.75 425 ARG A CA 1
ATOM 3384 C C . ARG A 1 425 ? -12.583 -5.947 4.630 1.00 94.75 425 ARG A C 1
ATOM 3386 O O . ARG A 1 425 ? -13.550 -5.735 5.361 1.00 94.75 425 ARG A O 1
ATOM 3393 N N . ILE A 1 426 ? -12.672 -6.506 3.432 1.00 96.25 426 ILE A N 1
ATOM 3394 C CA . ILE A 1 426 ? -13.906 -7.048 2.863 1.00 96.25 426 ILE A CA 1
ATOM 3395 C C . ILE A 1 426 ? -13.730 -8.559 2.730 1.00 96.25 426 ILE A C 1
ATOM 3397 O O . ILE A 1 426 ? -12.828 -9.014 2.030 1.00 96.25 426 ILE A O 1
ATOM 3401 N N . GLY A 1 427 ? -14.562 -9.329 3.422 1.00 94.88 427 GLY A N 1
ATOM 3402 C CA . GLY A 1 427 ? -14.543 -10.791 3.409 1.00 94.88 427 GLY A CA 1
ATOM 3403 C C . GLY A 1 427 ? -15.848 -11.359 2.864 1.00 94.88 427 GLY A C 1
ATOM 3404 O O . GLY A 1 427 ? -16.854 -10.652 2.780 1.00 94.88 427 GLY A O 1
ATOM 3405 N N . LEU A 1 428 ? -15.828 -12.635 2.490 1.00 92.00 428 LEU A N 1
ATOM 3406 C CA . LEU A 1 428 ? -17.030 -13.355 2.085 1.00 92.00 428 LEU A CA 1
ATOM 3407 C C . LEU A 1 428 ? -17.793 -13.830 3.332 1.00 92.00 428 LEU A C 1
ATOM 3409 O O . LEU A 1 428 ? -17.294 -14.682 4.065 1.00 92.00 428 LEU A O 1
ATOM 3413 N N . ASP A 1 429 ? -19.000 -13.306 3.545 1.00 88.25 429 ASP A N 1
ATOM 3414 C CA . ASP A 1 429 ? -19.956 -13.812 4.534 1.00 88.25 429 ASP A CA 1
ATOM 3415 C C . ASP A 1 429 ? -21.146 -14.456 3.811 1.00 88.25 429 ASP A C 1
ATOM 3417 O O . ASP A 1 429 ? -21.899 -13.811 3.072 1.00 88.25 429 ASP A O 1
ATOM 3421 N N . GLY A 1 430 ? -21.265 -15.777 3.947 1.00 86.12 430 GLY A N 1
ATOM 3422 C CA . GLY A 1 430 ? -22.177 -16.587 3.147 1.00 86.12 430 GLY A CA 1
ATOM 3423 C C . GLY A 1 430 ? -21.912 -16.432 1.645 1.00 86.12 430 GLY A C 1
ATOM 3424 O O . GLY A 1 430 ? -20.999 -17.045 1.097 1.00 86.12 430 GLY A O 1
ATOM 3425 N N . MET A 1 431 ? -22.741 -15.628 0.972 1.00 84.44 431 MET A N 1
ATOM 3426 C CA . MET A 1 431 ? -22.657 -15.364 -0.473 1.00 84.44 431 MET A CA 1
ATOM 3427 C C . MET A 1 431 ? -22.338 -13.904 -0.820 1.00 84.44 431 MET A C 1
ATOM 3429 O O . MET A 1 431 ? -22.232 -13.591 -2.010 1.00 84.44 431 MET A O 1
ATOM 3433 N N . ALA A 1 432 ? -22.200 -13.033 0.182 1.00 90.69 432 ALA A N 1
ATOM 3434 C CA . ALA A 1 432 ? -22.023 -11.597 0.014 1.00 90.69 432 ALA A CA 1
ATOM 3435 C C . ALA A 1 432 ? -20.632 -11.148 0.474 1.00 90.69 432 ALA A C 1
ATOM 3437 O O . ALA A 1 432 ? -20.077 -11.672 1.438 1.00 90.69 432 ALA A O 1
ATOM 3438 N N . TRP A 1 433 ? -20.067 -10.163 -0.223 1.00 94.56 433 TRP A N 1
ATOM 3439 C CA . TRP A 1 433 ? -18.800 -9.547 0.163 1.00 94.56 433 TRP A CA 1
ATOM 3440 C C . TRP A 1 433 ? -19.081 -8.344 1.053 1.00 94.56 433 TRP A C 1
ATOM 3442 O O . TRP A 1 433 ? -19.636 -7.340 0.600 1.00 94.56 433 TRP A O 1
ATOM 3452 N N . GLN A 1 434 ? -18.706 -8.452 2.324 1.00 94.62 434 GLN A N 1
ATOM 3453 C CA . GLN A 1 434 ? -19.073 -7.491 3.359 1.00 94.62 434 GLN A CA 1
ATOM 3454 C C . GLN A 1 434 ? -17.859 -7.047 4.165 1.00 94.62 434 GLN A C 1
ATOM 3456 O O . GLN A 1 434 ? -16.845 -7.746 4.250 1.00 94.62 434 GLN A O 1
ATOM 3461 N N . ARG A 1 435 ? -17.954 -5.856 4.761 1.00 93.00 435 ARG A N 1
ATOM 3462 C CA . ARG A 1 435 ? -16.913 -5.348 5.650 1.00 93.00 435 ARG A CA 1
ATOM 3463 C C . ARG A 1 435 ? -16.749 -6.284 6.844 1.00 93.00 435 ARG A C 1
ATOM 3465 O O . ARG A 1 435 ? -17.692 -6.504 7.597 1.00 93.00 435 ARG A O 1
ATOM 3472 N N . VAL A 1 436 ? -15.531 -6.782 7.037 1.00 91.50 436 VAL A N 1
ATOM 3473 C CA . VAL A 1 436 ? -15.164 -7.570 8.214 1.00 91.50 436 VAL A CA 1
ATOM 3474 C C . VAL A 1 436 ? -15.334 -6.672 9.444 1.00 91.50 436 VAL A C 1
ATOM 3476 O O . VAL A 1 436 ? -14.722 -5.595 9.493 1.00 91.50 436 VAL A O 1
ATOM 3479 N N . PRO A 1 437 ? -16.166 -7.065 10.422 1.00 88.50 437 PRO A N 1
ATOM 3480 C CA . PRO A 1 437 ? -16.441 -6.236 11.584 1.00 88.50 437 PRO A CA 1
ATOM 3481 C C . PRO A 1 437 ? -15.194 -6.048 12.453 1.00 88.50 437 PRO A C 1
ATOM 3483 O O . PRO A 1 437 ? -14.245 -6.839 12.419 1.00 88.50 437 PRO A O 1
ATOM 3486 N N . ILE A 1 438 ? -15.214 -4.992 13.271 1.00 87.25 438 ILE A N 1
ATOM 3487 C CA . ILE A 1 438 ? -14.221 -4.803 14.334 1.00 87.25 438 ILE A CA 1
ATOM 3488 C C . ILE A 1 438 ? -14.265 -6.028 15.250 1.00 87.25 438 ILE A C 1
ATOM 3490 O O . ILE A 1 438 ? -15.338 -6.526 15.595 1.00 87.25 438 ILE A O 1
ATOM 3494 N N . ARG A 1 439 ? -13.087 -6.516 15.643 1.00 88.25 439 ARG A N 1
ATOM 3495 C CA . ARG A 1 439 ? -12.952 -7.730 16.448 1.00 88.25 439 ARG A CA 1
ATOM 3496 C C . ARG A 1 439 ? -13.686 -7.580 17.782 1.00 88.25 439 ARG A C 1
ATOM 3498 O O . ARG A 1 439 ? -13.437 -6.631 18.521 1.00 88.25 439 ARG A O 1
ATOM 3505 N N . LEU A 1 440 ? -14.524 -8.554 18.117 1.00 91.50 440 LEU A N 1
ATOM 3506 C CA . LEU A 1 440 ? -15.080 -8.703 19.459 1.00 91.50 440 LEU A CA 1
ATOM 3507 C C . LEU A 1 440 ? -14.072 -9.450 20.345 1.00 91.50 440 LEU A C 1
ATOM 3509 O O . LEU A 1 440 ? -13.666 -10.568 20.028 1.00 91.50 440 LEU A O 1
ATOM 3513 N N . ALA A 1 441 ? -13.652 -8.834 21.444 1.00 91.06 441 ALA A N 1
ATOM 3514 C CA . ALA A 1 441 ? -12.778 -9.438 22.438 1.00 91.06 441 ALA A CA 1
ATOM 3515 C C . ALA A 1 441 ? -13.58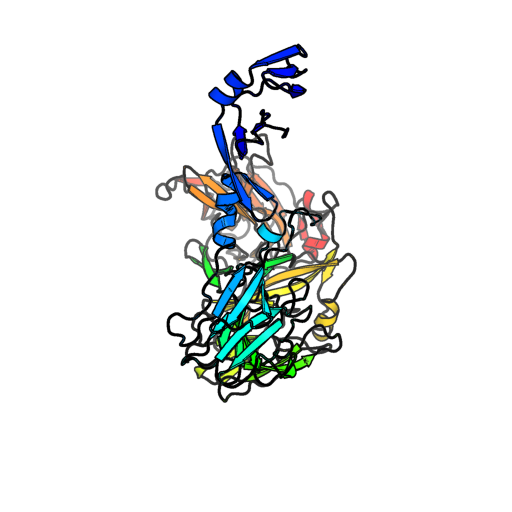3 -10.400 23.323 1.00 91.06 441 ALA A C 1
ATOM 3517 O O . ALA A 1 441 ? -14.425 -9.979 24.112 1.00 91.06 441 ALA A O 1
ATOM 3518 N N . THR A 1 442 ? -13.311 -11.699 23.197 1.00 87.19 442 THR A N 1
ATOM 3519 C CA . THR A 1 442 ? -13.945 -12.764 23.997 1.00 87.19 442 THR A CA 1
ATOM 3520 C C . THR A 1 442 ? -13.137 -13.154 25.236 1.00 87.19 442 THR A C 1
ATOM 3522 O O . THR A 1 442 ? -13.606 -13.917 26.075 1.00 87.19 442 THR A O 1
ATOM 3525 N N . GLN A 1 443 ? -11.923 -12.620 25.359 1.00 88.38 443 GLN A N 1
ATOM 3526 C CA . GLN A 1 443 ? -11.018 -12.791 26.491 1.00 88.38 443 GLN A CA 1
ATOM 3527 C C . GLN A 1 443 ? -10.299 -11.464 26.773 1.00 88.38 443 GLN A C 1
ATOM 3529 O O . GLN A 1 443 ? -10.248 -10.611 25.878 1.00 88.38 443 GLN A O 1
ATOM 3534 N N . PRO A 1 444 ? -9.729 -11.273 27.977 1.00 91.81 444 PRO A N 1
ATOM 3535 C CA . PRO A 1 444 ? -8.948 -10.083 28.285 1.00 91.81 444 PRO A CA 1
ATOM 3536 C C . PRO A 1 444 ? -7.799 -9.900 27.277 1.00 91.81 444 PRO A C 1
ATOM 3538 O O . PRO A 1 444 ? -7.006 -10.830 27.092 1.00 91.81 444 PRO A O 1
ATOM 3541 N N . PRO A 1 445 ? -7.686 -8.727 26.629 1.00 92.56 445 PRO A N 1
ATOM 3542 C CA . PRO A 1 445 ? -6.575 -8.431 25.741 1.00 92.56 445 PRO A CA 1
ATOM 3543 C C . PRO A 1 445 ? -5.216 -8.593 26.424 1.00 92.56 445 PRO A C 1
ATOM 3545 O O . PRO A 1 445 ? -5.040 -8.228 27.588 1.00 92.56 445 PRO A O 1
ATOM 3548 N N . ALA A 1 446 ? -4.233 -9.093 25.679 1.00 89.75 446 ALA A N 1
ATOM 3549 C CA . ALA A 1 446 ? -2.835 -9.097 26.100 1.00 89.75 446 ALA A CA 1
ATOM 3550 C C . ALA A 1 446 ? -2.099 -7.865 25.555 1.00 89.75 446 ALA A C 1
ATOM 3552 O O . ALA A 1 446 ? -2.545 -7.259 24.588 1.00 89.75 446 ALA A O 1
ATOM 3553 N N . ALA A 1 447 ? -0.935 -7.537 26.123 1.00 89.56 447 ALA A N 1
ATOM 3554 C CA . ALA A 1 447 ? -0.167 -6.335 25.776 1.00 89.56 447 ALA A CA 1
ATOM 3555 C C . ALA A 1 447 ? 0.259 -6.252 24.298 1.00 89.56 447 ALA A C 1
ATOM 3557 O O . ALA A 1 447 ? 0.439 -5.166 23.759 1.00 89.56 447 ALA A O 1
ATOM 3558 N N . TRP A 1 448 ? 0.396 -7.399 23.635 1.00 86.50 448 TRP A N 1
ATOM 3559 C CA . TRP A 1 448 ? 0.746 -7.518 22.217 1.00 86.50 448 TRP A CA 1
ATOM 3560 C C . TRP A 1 448 ? -0.468 -7.600 21.286 1.00 86.50 448 TRP A C 1
ATOM 3562 O O . TRP A 1 448 ? -0.300 -7.854 20.093 1.00 86.50 448 TRP A O 1
ATOM 3572 N N . TRP A 1 449 ? -1.697 -7.462 21.795 1.00 87.69 449 TRP A N 1
ATOM 3573 C CA . TRP A 1 449 ? -2.854 -7.337 20.911 1.00 87.69 449 TRP A CA 1
ATOM 3574 C C . TRP A 1 449 ? -2.694 -6.082 20.065 1.00 87.69 449 TRP A C 1
ATOM 3576 O O . TRP A 1 449 ? -2.462 -5.010 20.599 1.00 87.69 449 TRP A O 1
ATOM 3586 N N . GLN A 1 450 ? -2.828 -6.230 18.752 1.00 85.44 450 GLN A N 1
ATOM 3587 C CA . GLN A 1 450 ? -2.713 -5.131 17.797 1.00 85.44 450 GLN A CA 1
ATOM 3588 C C . GLN A 1 450 ? -4.066 -4.840 17.151 1.00 85.44 450 GLN A C 1
ATOM 3590 O O . GLN A 1 450 ? -4.895 -5.747 16.990 1.00 85.44 450 GLN A O 1
ATOM 3595 N N . GLY A 1 451 ? -4.243 -3.589 16.732 1.00 84.50 451 GLY A N 1
ATOM 3596 C CA . GLY A 1 451 ? -5.447 -3.111 16.062 1.00 84.50 451 GLY A CA 1
ATOM 3597 C C . GLY A 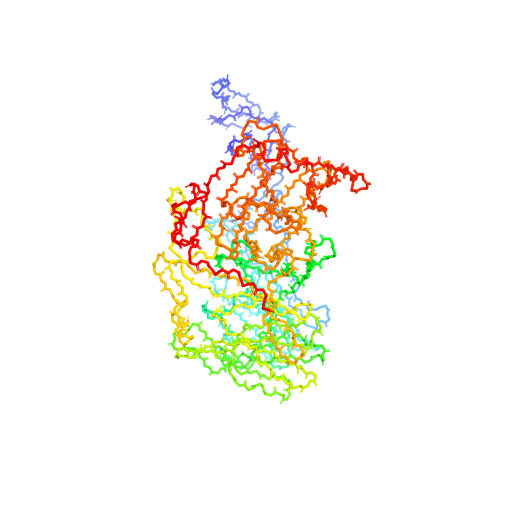1 451 ? -6.639 -2.914 16.998 1.00 84.50 451 GLY A C 1
ATOM 3598 O O . GLY A 1 451 ? -6.542 -3.006 18.222 1.00 84.50 451 GLY A O 1
ATOM 3599 N N . GLU A 1 452 ? -7.784 -2.620 16.395 1.00 89.62 452 GLU A N 1
ATOM 3600 C CA . GLU A 1 452 ? -8.995 -2.245 17.121 1.00 89.62 452 GLU A CA 1
ATOM 3601 C C . GLU A 1 452 ? -9.806 -3.447 17.584 1.00 89.62 452 GLU A C 1
ATOM 3603 O O . GLU A 1 452 ? -9.848 -4.498 16.932 1.00 89.62 452 GLU A O 1
ATOM 3608 N N . PHE A 1 453 ? -10.508 -3.272 18.699 1.00 91.94 453 PHE A N 1
ATOM 3609 C CA . PHE A 1 453 ? -11.438 -4.269 19.205 1.00 91.94 453 PHE A CA 1
ATOM 3610 C C . PHE A 1 453 ? -12.532 -3.638 20.064 1.00 91.94 453 PHE A C 1
ATOM 3612 O O . PHE A 1 453 ? -12.404 -2.519 20.562 1.00 91.94 453 PHE A O 1
ATOM 3619 N N . THR A 1 454 ? -13.614 -4.383 20.258 1.00 94.62 454 THR A N 1
ATOM 3620 C CA . THR A 1 454 ? -14.639 -4.065 21.251 1.00 94.62 454 THR A CA 1
ATOM 3621 C C . THR A 1 454 ? -14.627 -5.090 22.377 1.00 94.62 454 THR A C 1
ATOM 3623 O O . THR A 1 454 ? -14.444 -6.276 22.129 1.00 94.62 454 THR A O 1
ATOM 3626 N N . LEU A 1 455 ? -14.808 -4.646 23.619 1.00 95.38 455 LEU A N 1
ATOM 3627 C CA . LEU A 1 455 ? -14.877 -5.485 24.813 1.00 95.38 455 LEU A CA 1
ATOM 3628 C C . LEU A 1 455 ? -16.213 -5.225 25.537 1.00 95.38 455 LEU A C 1
ATOM 3630 O O . LEU A 1 455 ? -16.355 -4.183 26.189 1.00 95.38 455 LEU A O 1
ATOM 3634 N N . PRO A 1 456 ? -17.205 -6.126 25.420 1.00 95.62 456 PRO A N 1
ATOM 3635 C CA . PRO A 1 456 ? -18.503 -5.962 26.068 1.00 95.62 456 PRO A CA 1
ATOM 3636 C C . PRO A 1 456 ? -18.387 -6.139 27.586 1.00 95.62 456 PRO A C 1
ATOM 3638 O O . PRO A 1 456 ? -17.605 -6.966 28.064 1.00 95.62 456 PRO A O 1
ATOM 3641 N N . ALA A 1 457 ? -19.169 -5.370 28.343 1.00 95.75 457 ALA A N 1
ATOM 3642 C CA . ALA A 1 457 ? -19.311 -5.584 29.776 1.00 95.75 457 ALA A CA 1
ATOM 3643 C C . ALA A 1 457 ? -20.101 -6.884 30.039 1.00 95.75 457 ALA A C 1
ATOM 3645 O O . ALA A 1 457 ? -21.053 -7.172 29.308 1.00 95.75 457 ALA A O 1
ATOM 3646 N N . PRO A 1 458 ? -19.749 -7.677 31.071 1.00 94.56 458 PRO A N 1
ATOM 3647 C CA . PRO A 1 458 ? -20.425 -8.942 31.370 1.00 94.56 458 PRO A CA 1
ATOM 3648 C C . PRO A 1 458 ? -21.930 -8.826 31.650 1.00 94.56 458 PRO A C 1
ATOM 3650 O O . PRO A 1 458 ? -22.660 -9.794 31.458 1.00 94.56 458 PRO A O 1
ATOM 3653 N N . ASP A 1 459 ? -22.396 -7.661 32.102 1.00 91.88 459 ASP A N 1
ATOM 3654 C CA . ASP A 1 459 ? -23.806 -7.368 32.383 1.00 91.88 459 ASP A CA 1
ATOM 3655 C C . ASP A 1 459 ? -24.599 -6.895 31.145 1.00 91.88 459 ASP A C 1
ATOM 3657 O O . ASP A 1 459 ? -25.812 -6.678 31.225 1.00 91.88 459 ASP A O 1
ATOM 3661 N N . GLY A 1 460 ? -23.920 -6.719 30.005 1.00 92.12 460 GLY A N 1
ATOM 3662 C CA . GLY A 1 460 ? -24.486 -6.215 28.754 1.00 92.12 460 GLY A CA 1
ATOM 3663 C C . GLY A 1 460 ? -24.889 -4.736 28.777 1.00 92.12 460 GLY A C 1
ATOM 3664 O O . GLY A 1 460 ? -25.480 -4.267 27.807 1.00 92.12 460 GLY A O 1
ATOM 3665 N N . GLN A 1 461 ? -24.598 -3.994 29.852 1.00 93.00 461 GLN A N 1
ATOM 3666 C CA . GLN A 1 461 ? -25.018 -2.592 29.997 1.00 93.00 461 GLN A CA 1
ATOM 3667 C C . GLN A 1 461 ? -24.001 -1.596 29.430 1.00 93.00 461 GLN A C 1
ATOM 3669 O O . GLN A 1 461 ? -24.336 -0.431 29.209 1.00 93.00 461 GLN A O 1
ATOM 3674 N N . ASP A 1 462 ? -22.768 -2.037 29.177 1.00 95.25 462 ASP A N 1
ATOM 3675 C CA . ASP A 1 462 ? -21.726 -1.219 28.561 1.00 95.25 462 ASP A CA 1
ATOM 3676 C C . ASP A 1 462 ? -20.863 -2.024 27.573 1.00 95.25 462 ASP A C 1
ATOM 3678 O O . ASP A 1 462 ? -20.902 -3.256 27.495 1.00 95.25 462 ASP A O 1
ATOM 3682 N N . ARG A 1 463 ? -20.067 -1.307 26.784 1.00 95.94 463 ARG A N 1
ATOM 3683 C CA . ARG A 1 463 ? -19.076 -1.839 25.855 1.00 95.94 463 ARG A CA 1
ATOM 3684 C C . ARG A 1 463 ? -17.943 -0.847 25.696 1.00 95.94 463 ARG A C 1
ATOM 3686 O O . ARG A 1 463 ? -18.175 0.311 25.378 1.00 95.94 463 ARG A O 1
ATOM 3693 N N . ALA A 1 464 ? -16.719 -1.330 25.819 1.00 96.25 464 ALA A N 1
ATOM 3694 C CA . ALA A 1 464 ? -15.511 -0.586 25.504 1.00 96.25 464 ALA A CA 1
ATOM 3695 C C . ALA A 1 464 ? -15.144 -0.761 24.022 1.00 96.25 464 ALA A C 1
ATOM 3697 O O . ALA A 1 464 ? -15.027 -1.891 23.560 1.00 96.25 464 ALA A O 1
ATOM 3698 N N . TRP A 1 465 ? -14.928 0.322 23.279 1.00 95.81 465 TRP A N 1
ATOM 3699 C CA . TRP A 1 465 ? -14.236 0.303 21.987 1.00 95.81 465 TRP A CA 1
ATOM 3700 C C . TRP A 1 465 ? -12.824 0.839 22.178 1.00 95.81 465 TRP A C 1
ATOM 3702 O O . TRP A 1 465 ? -12.652 1.977 22.613 1.00 95.81 465 TRP A O 1
ATOM 3712 N N . ALA A 1 466 ? -11.831 0.004 21.881 1.00 94.31 466 ALA A N 1
ATOM 3713 C CA . ALA A 1 466 ? -10.421 0.326 22.003 1.00 94.31 466 ALA A CA 1
ATOM 3714 C C . ALA A 1 466 ? -9.794 0.465 20.607 1.00 94.31 466 ALA A C 1
ATOM 3716 O O . ALA A 1 466 ? -9.956 -0.425 19.764 1.00 94.31 466 ALA A O 1
ATOM 3717 N N . PHE A 1 467 ? -9.100 1.575 20.356 1.00 91.69 467 PHE A N 1
ATOM 3718 C CA . PHE A 1 467 ? -8.636 1.950 19.017 1.00 91.69 467 PHE A CA 1
ATOM 3719 C C . PHE A 1 467 ? -7.370 2.815 19.032 1.00 91.69 467 PHE A C 1
ATOM 3721 O O . PHE A 1 467 ? -6.962 3.332 20.071 1.00 91.69 467 PHE A O 1
ATOM 3728 N N . GLY A 1 468 ? -6.746 2.971 17.860 1.00 87.81 468 GLY A N 1
ATOM 3729 C CA . GLY A 1 468 ? -5.623 3.893 17.663 1.00 87.81 468 GLY A CA 1
ATOM 3730 C C . GLY A 1 468 ? -4.325 3.536 18.382 1.00 87.81 468 GLY A C 1
ATOM 3731 O O . GLY A 1 468 ? -3.539 4.432 18.661 1.00 87.81 468 GLY A O 1
ATOM 3732 N N . PHE A 1 469 ? -4.118 2.263 18.715 1.00 88.06 469 PHE A N 1
ATOM 3733 C CA . PHE A 1 469 ? -2.881 1.814 19.345 1.00 88.06 469 PHE A CA 1
ATOM 3734 C C . PHE A 1 469 ? -1.683 1.925 18.400 1.00 88.06 469 PHE A C 1
ATOM 3736 O O . PHE A 1 469 ? -1.777 1.580 17.221 1.00 88.06 469 PHE A O 1
ATOM 3743 N N . GLU A 1 470 ? -0.550 2.328 18.960 1.00 86.31 470 GLU A N 1
ATOM 3744 C CA . GLU A 1 470 ? 0.753 2.345 18.303 1.00 86.31 470 GLU A CA 1
ATOM 3745 C C . GLU A 1 470 ? 1.520 1.069 18.655 1.00 86.31 470 GLU A C 1
ATOM 3747 O O . GLU A 1 470 ? 1.535 0.640 19.816 1.00 86.31 470 GLU A O 1
ATOM 3752 N N . ARG A 1 471 ? 2.163 0.464 17.651 1.00 85.75 471 ARG A N 1
ATOM 3753 C CA . ARG A 1 471 ? 3.032 -0.701 17.837 1.00 85.75 471 ARG A CA 1
ATOM 3754 C C . ARG A 1 471 ? 4.404 -0.228 18.300 1.00 85.75 471 ARG A C 1
ATOM 3756 O O . ARG A 1 471 ? 5.066 0.523 17.592 1.00 85.75 471 ARG A O 1
ATOM 3763 N N . ASP A 1 472 ? 4.838 -0.728 19.446 1.00 86.44 472 ASP A N 1
ATOM 3764 C CA . ASP A 1 472 ? 6.143 -0.426 20.031 1.00 86.44 472 ASP A CA 1
ATOM 3765 C C . ASP A 1 472 ? 6.881 -1.725 20.393 1.00 86.44 472 ASP A C 1
ATOM 3767 O O . ASP A 1 472 ? 6.304 -2.821 20.338 1.00 86.44 472 ASP A O 1
ATOM 3771 N N . ARG A 1 473 ? 8.176 -1.633 20.704 1.00 86.25 473 ARG A N 1
ATOM 3772 C CA . ARG A 1 473 ? 9.037 -2.778 21.013 1.00 86.25 473 ARG A CA 1
ATOM 3773 C C . ARG A 1 473 ? 9.866 -2.514 22.259 1.00 86.25 473 ARG A C 1
ATOM 3775 O O . ARG A 1 473 ? 10.557 -1.510 22.348 1.00 86.25 473 ARG A O 1
ATOM 3782 N N . LEU A 1 474 ? 9.860 -3.477 23.173 1.00 79.62 474 LEU A N 1
ATOM 3783 C CA . LEU A 1 474 ? 10.697 -3.465 24.367 1.00 79.62 474 LEU A CA 1
ATOM 3784 C C . LEU A 1 474 ? 11.723 -4.597 24.286 1.00 79.62 474 LEU A C 1
ATOM 3786 O O . LEU A 1 474 ? 11.378 -5.737 23.954 1.00 79.62 474 LEU A O 1
ATOM 3790 N N . GLU A 1 475 ? 12.977 -4.287 24.602 1.00 76.50 475 GLU A N 1
ATOM 3791 C CA . GLU A 1 475 ? 14.035 -5.283 24.749 1.00 76.50 475 GLU A CA 1
ATOM 3792 C C . GLU A 1 475 ? 13.903 -5.973 26.110 1.00 76.50 475 GLU A C 1
ATOM 3794 O O . GLU A 1 475 ? 13.895 -5.329 27.159 1.00 76.50 475 GLU A O 1
ATOM 3799 N N . VAL A 1 476 ? 13.779 -7.300 26.105 1.00 68.31 476 VAL A N 1
ATOM 3800 C CA . VAL A 1 476 ? 13.702 -8.104 27.328 1.00 68.31 476 VAL A CA 1
ATOM 3801 C C . VAL A 1 476 ? 14.708 -9.245 27.225 1.00 68.31 476 VAL A C 1
ATOM 3803 O O . VAL A 1 476 ? 14.479 -10.248 26.548 1.00 68.31 476 VAL A O 1
ATOM 3806 N N . GLY A 1 477 ? 15.842 -9.097 27.912 1.00 73.19 477 GLY A N 1
ATOM 3807 C CA . GLY A 1 477 ? 16.975 -10.009 27.756 1.00 73.19 477 GLY A CA 1
ATOM 3808 C C . GLY A 1 477 ? 17.641 -9.809 26.394 1.00 73.19 477 GLY A C 1
ATOM 3809 O O . GLY A 1 477 ? 18.144 -8.728 26.134 1.00 73.19 477 GLY A O 1
ATOM 3810 N N . ASN A 1 478 ? 17.620 -10.837 25.539 1.00 71.31 478 ASN A N 1
ATOM 3811 C CA . ASN A 1 478 ? 18.176 -10.791 24.176 1.00 71.31 478 ASN A CA 1
ATOM 3812 C C . ASN A 1 478 ? 17.085 -10.817 23.084 1.00 71.31 478 ASN A C 1
ATOM 3814 O O . ASN A 1 478 ? 17.383 -11.085 21.920 1.00 71.31 478 ASN A O 1
ATOM 3818 N N . GLU A 1 479 ? 15.814 -10.619 23.447 1.00 69.75 479 GLU A N 1
ATOM 3819 C CA . GLU A 1 479 ? 14.685 -10.640 22.514 1.00 69.75 479 GLU A CA 1
ATOM 3820 C C . GLU A 1 479 ? 13.941 -9.306 22.520 1.00 69.75 479 GLU A C 1
ATOM 3822 O O . GLU A 1 479 ? 13.652 -8.738 23.574 1.00 69.75 479 GLU A O 1
ATOM 3827 N N . TRP A 1 480 ? 13.547 -8.855 21.330 1.00 76.75 480 TRP A N 1
ATOM 3828 C CA . TRP A 1 480 ? 12.589 -7.767 21.174 1.00 76.75 480 TRP A CA 1
ATOM 3829 C C . TRP A 1 480 ? 11.172 -8.315 21.244 1.00 76.75 480 TRP A C 1
ATOM 3831 O O . TRP A 1 480 ? 10.824 -9.268 20.541 1.00 76.75 480 TRP A O 1
ATOM 3841 N N . ARG A 1 481 ? 10.337 -7.693 22.073 1.00 79.06 481 ARG A N 1
ATOM 3842 C CA . ARG A 1 481 ? 8.924 -8.048 22.197 1.00 79.06 481 ARG A CA 1
ATOM 3843 C C . ARG A 1 481 ? 8.048 -6.856 21.895 1.00 79.06 481 ARG A C 1
ATOM 3845 O O . ARG A 1 481 ? 8.275 -5.755 22.382 1.00 79.06 481 ARG A O 1
ATOM 3852 N N . GLU A 1 482 ? 7.042 -7.108 21.077 1.00 86.44 482 GLU A N 1
ATOM 3853 C CA . GLU A 1 482 ? 6.160 -6.069 20.577 1.00 86.44 482 GLU A CA 1
ATOM 3854 C C . GLU A 1 482 ? 4.933 -5.897 21.455 1.00 86.44 482 GLU A C 1
ATOM 3856 O O . GLU A 1 482 ? 4.404 -6.865 22.012 1.00 86.44 482 GLU A O 1
ATOM 3861 N N . PHE A 1 483 ? 4.451 -4.664 21.521 1.00 88.25 483 PHE A N 1
ATOM 3862 C CA . PHE A 1 483 ? 3.272 -4.305 22.284 1.00 88.25 483 PHE A CA 1
ATOM 3863 C C . PHE A 1 483 ? 2.524 -3.134 21.684 1.00 88.25 483 PHE A C 1
ATOM 3865 O O . PHE A 1 483 ? 2.961 -2.538 20.704 1.00 88.25 483 PHE A O 1
ATOM 3872 N N . ALA A 1 484 ? 1.351 -2.874 22.240 1.00 89.31 484 ALA A N 1
ATOM 3873 C CA . ALA A 1 484 ? 0.470 -1.803 21.828 1.00 89.31 484 ALA A CA 1
ATOM 3874 C C . ALA A 1 484 ? 0.326 -0.786 22.967 1.00 89.31 484 ALA A C 1
ATOM 3876 O O . ALA A 1 484 ? -0.079 -1.144 24.080 1.00 89.31 484 ALA A O 1
ATOM 3877 N N . ARG A 1 485 ? 0.649 0.479 22.684 1.00 89.69 485 ARG A N 1
ATOM 3878 C CA . ARG A 1 485 ? 0.559 1.614 23.621 1.00 89.69 485 ARG A CA 1
ATOM 3879 C C . ARG A 1 485 ? -0.166 2.796 22.983 1.00 89.69 485 ARG A C 1
ATOM 3881 O O . ARG A 1 485 ? -0.571 2.726 21.826 1.00 89.69 485 ARG A O 1
ATOM 3888 N N . ASN A 1 486 ? -0.327 3.871 23.755 1.00 88.50 486 ASN A N 1
ATOM 3889 C CA . ASN A 1 486 ? -0.874 5.155 23.305 1.00 88.50 486 ASN A CA 1
ATOM 3890 C C . ASN A 1 486 ? -2.272 5.090 22.663 1.00 88.50 486 ASN A C 1
ATOM 3892 O O . ASN A 1 486 ? -2.684 6.017 21.973 1.00 88.50 486 ASN A O 1
ATOM 3896 N N . GLY A 1 487 ? -3.029 4.024 22.925 1.00 91.88 487 GLY A N 1
ATOM 3897 C CA . GLY A 1 487 ? -4.371 3.859 22.395 1.00 91.88 487 GLY A CA 1
ATOM 3898 C C . GLY A 1 487 ? -5.431 4.624 23.172 1.00 91.88 487 GLY A C 1
ATOM 3899 O O . GLY A 1 487 ? -5.194 5.242 24.217 1.00 91.88 487 GLY A O 1
ATOM 3900 N N . TYR A 1 488 ? -6.638 4.520 22.640 1.00 93.62 488 TYR A N 1
ATOM 3901 C CA . TYR A 1 488 ? -7.820 5.248 23.061 1.00 93.62 488 TYR A CA 1
ATOM 3902 C C . TYR A 1 488 ? -8.935 4.273 23.403 1.00 93.62 488 TYR A C 1
ATOM 3904 O O . TYR A 1 488 ? -9.011 3.173 22.852 1.00 93.62 488 TYR A O 1
ATOM 3912 N N . LEU A 1 489 ? -9.814 4.691 24.305 1.00 95.81 489 LEU A N 1
ATOM 3913 C CA . LEU A 1 489 ? -10.995 3.938 24.704 1.00 95.81 489 LEU A CA 1
ATOM 3914 C C . LEU A 1 489 ? -12.212 4.853 24.689 1.00 95.81 489 LEU A C 1
ATOM 3916 O O . LEU A 1 489 ? -12.168 5.929 25.279 1.00 95.81 489 LEU A O 1
ATOM 3920 N N . LEU A 1 490 ? -13.303 4.391 24.081 1.00 96.12 490 LEU A N 1
ATOM 3921 C CA . LEU A 1 490 ? -14.628 4.993 24.200 1.00 96.12 490 LEU A CA 1
ATOM 3922 C C . LEU A 1 490 ? -15.627 3.936 24.679 1.00 96.12 490 LEU A C 1
ATOM 3924 O O . LEU A 1 490 ? -15.787 2.906 24.027 1.00 96.12 490 LEU A O 1
ATOM 3928 N N . THR A 1 491 ? -16.306 4.172 25.801 1.00 97.00 491 THR A N 1
ATOM 3929 C CA . THR A 1 491 ? -17.377 3.281 26.281 1.00 97.00 491 THR A CA 1
ATOM 3930 C C . THR A 1 491 ? -18.737 3.640 25.671 1.00 97.00 491 THR A C 1
ATOM 3932 O O . THR A 1 491 ? -18.951 4.769 25.216 1.00 97.00 491 THR A O 1
ATOM 3935 N N . ALA A 1 492 ? -19.699 2.714 25.694 1.00 95.19 492 ALA A N 1
ATOM 3936 C CA . ALA A 1 492 ? -21.072 2.964 25.253 1.00 95.19 492 ALA A CA 1
ATOM 3937 C C . ALA A 1 492 ? -21.776 3.975 26.173 1.00 95.19 492 ALA A C 1
ATOM 3939 O O . ALA A 1 492 ? -22.575 4.791 25.713 1.00 95.19 492 ALA A O 1
ATOM 3940 N N . SER A 1 493 ? -21.395 4.001 27.453 1.00 94.50 493 SER A N 1
ATOM 3941 C CA . SER A 1 493 ? -21.784 5.038 28.419 1.00 94.50 493 SER A CA 1
ATOM 3942 C C . SER A 1 493 ? -21.131 6.415 28.183 1.00 94.50 493 SER A C 1
ATOM 3944 O O . SER A 1 493 ? -21.449 7.381 28.884 1.00 94.50 493 SER A O 1
ATOM 3946 N N . GLY A 1 494 ? -20.256 6.537 27.178 1.00 95.38 494 GLY A N 1
ATOM 3947 C CA . GLY A 1 494 ? -19.672 7.797 26.721 1.00 95.38 494 GLY A CA 1
ATOM 3948 C C . GLY A 1 494 ? -18.429 8.247 27.485 1.00 95.38 494 GLY A C 1
ATOM 3949 O O . GLY A 1 494 ? -18.146 9.444 27.496 1.00 95.38 494 GLY A O 1
ATOM 3950 N N . ILE A 1 495 ? -17.702 7.336 28.131 1.00 97.38 495 ILE A N 1
ATOM 3951 C CA . ILE A 1 495 ? -16.428 7.628 28.798 1.00 97.38 495 ILE A CA 1
ATOM 3952 C C . ILE A 1 495 ? -15.287 7.508 27.789 1.00 97.38 495 ILE A C 1
ATOM 3954 O O . ILE A 1 495 ? -15.134 6.461 27.163 1.00 97.38 495 ILE A O 1
ATOM 3958 N N . GLY A 1 496 ? -14.501 8.576 27.648 1.00 95.62 496 GLY A N 1
ATOM 3959 C CA . GLY A 1 496 ? -13.319 8.633 26.789 1.00 95.62 496 GLY A CA 1
ATOM 3960 C C . GLY A 1 496 ? -12.033 8.642 27.613 1.00 95.62 496 GLY A C 1
ATOM 3961 O O . GLY A 1 496 ? -11.908 9.449 28.535 1.00 95.62 496 GLY A O 1
ATOM 3962 N N . LEU A 1 497 ? -11.086 7.760 27.287 1.00 95.56 497 LEU A N 1
ATOM 3963 C CA . LEU A 1 497 ? -9.762 7.685 27.916 1.00 95.56 497 LEU A CA 1
ATOM 3964 C C . LEU A 1 497 ? -8.651 7.584 26.865 1.00 95.56 497 LEU A C 1
ATOM 3966 O O . LEU A 1 497 ? -8.862 7.075 25.763 1.00 95.56 497 LEU A O 1
ATOM 3970 N N . THR A 1 498 ? -7.457 8.047 27.230 1.00 93.06 498 THR A N 1
ATOM 3971 C CA . THR A 1 498 ? -6.278 8.139 26.348 1.00 93.06 498 THR A CA 1
ATOM 3972 C C . THR A 1 498 ? -5.053 7.475 26.965 1.00 93.06 498 THR A C 1
ATOM 3974 O O . THR A 1 498 ? -5.060 7.128 28.148 1.00 93.06 498 THR A O 1
ATOM 3977 N N . HIS A 1 499 ? -3.984 7.342 26.172 1.00 90.50 499 HIS A N 1
ATOM 3978 C CA . HIS A 1 499 ? -2.686 6.826 26.618 1.00 90.50 499 HIS A CA 1
ATOM 3979 C C . HIS A 1 499 ? -2.782 5.429 27.234 1.00 90.50 499 HIS A C 1
ATOM 3981 O O . HIS A 1 499 ? -2.132 5.112 28.231 1.00 90.50 499 HIS A O 1
ATOM 3987 N N . LEU A 1 500 ? -3.630 4.591 26.642 1.00 94.75 500 LEU A N 1
ATOM 3988 C CA . LEU A 1 500 ? -3.865 3.238 27.111 1.00 94.75 500 LEU A CA 1
ATOM 3989 C C . LEU A 1 500 ? -2.962 2.251 26.386 1.00 94.75 500 LEU A C 1
ATOM 3991 O O . LEU A 1 500 ? -2.634 2.399 25.209 1.00 94.75 500 LEU A O 1
ATOM 3995 N N . ALA A 1 501 ? -2.604 1.199 27.099 1.00 94.31 501 ALA A N 1
ATOM 3996 C CA . ALA A 1 501 ? -2.179 -0.038 26.485 1.00 94.31 501 ALA A CA 1
ATOM 3997 C C . ALA A 1 501 ? -3.381 -0.976 26.332 1.00 94.31 501 ALA A C 1
ATOM 3999 O O . ALA A 1 501 ? -4.459 -0.746 26.885 1.00 94.31 501 ALA A O 1
ATOM 4000 N N . THR A 1 502 ? -3.207 -2.042 25.563 1.00 93.75 502 THR A N 1
ATOM 4001 C CA . THR A 1 502 ? -4.311 -2.948 25.236 1.00 93.75 502 THR A CA 1
ATOM 4002 C C . THR A 1 502 ? -4.890 -3.757 26.394 1.00 93.75 502 THR A C 1
ATOM 4004 O O . THR A 1 502 ? -6.098 -3.988 26.336 1.00 93.75 502 THR A O 1
ATOM 4007 N N . PRO A 1 503 ? -4.147 -4.190 27.437 1.00 94.94 503 PRO A N 1
ATOM 4008 C CA . PRO A 1 503 ? -4.726 -5.040 28.469 1.00 94.94 503 PRO A CA 1
ATOM 4009 C C . PRO A 1 503 ? -5.846 -4.349 29.237 1.00 94.94 503 PRO A C 1
ATOM 4011 O O . PRO A 1 503 ? -5.658 -3.284 29.831 1.00 94.94 503 PRO A O 1
ATOM 4014 N N . MET A 1 504 ? -7.009 -4.997 29.253 1.00 96.88 504 MET A N 1
ATOM 4015 C CA . MET A 1 504 ? -8.194 -4.505 29.945 1.00 96.88 504 MET A CA 1
ATOM 4016 C C . MET A 1 504 ? -9.148 -5.635 30.338 1.00 96.88 504 MET A C 1
ATOM 4018 O O . MET A 1 504 ? -9.215 -6.665 29.671 1.00 96.88 504 MET A O 1
ATOM 4022 N N . ILE A 1 505 ? -9.870 -5.472 31.445 1.00 97.88 505 ILE A N 1
ATOM 4023 C CA . ILE A 1 505 ? -10.856 -6.457 31.905 1.00 97.88 505 ILE A CA 1
ATOM 4024 C C . ILE A 1 505 ? -11.967 -5.789 32.717 1.00 97.88 505 ILE A C 1
ATOM 4026 O O . ILE A 1 505 ? -11.707 -4.974 33.605 1.00 97.88 505 ILE A O 1
ATOM 4030 N N . TRP A 1 506 ? -13.211 -6.155 32.423 1.00 97.94 506 TRP A N 1
ATOM 4031 C CA . TRP A 1 506 ? -14.371 -5.751 33.211 1.00 97.94 506 TRP A CA 1
ATOM 4032 C C . TRP A 1 506 ? -14.463 -6.544 34.511 1.00 97.94 506 TRP A C 1
ATOM 4034 O O . TRP A 1 506 ? -14.172 -7.744 34.537 1.00 97.94 506 TRP A O 1
ATOM 4044 N N . SER A 1 507 ? -14.930 -5.899 35.576 1.00 97.69 507 SER A N 1
ATOM 4045 C CA . SER A 1 507 ? -15.419 -6.616 36.744 1.00 97.69 507 SER A CA 1
ATOM 4046 C C . SER A 1 507 ? -16.635 -7.458 36.373 1.00 97.69 507 SER A C 1
ATOM 4048 O O . SER A 1 507 ? -17.380 -7.144 35.444 1.00 97.69 507 SER A O 1
ATOM 4050 N N . SER A 1 508 ? -16.857 -8.542 37.112 1.00 95.75 508 SER A N 1
ATOM 4051 C CA . SER A 1 508 ? -17.960 -9.474 36.854 1.00 95.75 508 SER A CA 1
ATOM 4052 C C . SER A 1 508 ? -19.350 -8.833 36.903 1.00 95.75 508 SER A C 1
ATOM 4054 O O . SER A 1 508 ? -20.288 -9.391 36.350 1.00 95.75 508 SER A O 1
ATOM 4056 N N . ASP A 1 509 ? -19.487 -7.697 37.587 1.00 94.94 509 ASP A N 1
ATOM 4057 C CA . ASP A 1 509 ? -20.719 -6.911 37.690 1.00 94.94 509 ASP A CA 1
ATOM 4058 C C . ASP A 1 509 ? -20.808 -5.767 36.663 1.00 94.94 509 ASP A C 1
ATOM 4060 O O . ASP A 1 509 ? -21.735 -4.971 36.740 1.00 94.94 509 ASP A O 1
ATOM 4064 N N . GLY A 1 510 ? -19.837 -5.641 35.748 1.00 95.25 510 GLY A N 1
ATOM 4065 C CA . GLY A 1 510 ? -19.804 -4.609 34.704 1.00 95.25 510 GLY A CA 1
ATOM 4066 C C . GLY A 1 510 ? -19.497 -3.186 35.188 1.00 95.25 510 GLY A C 1
ATOM 4067 O O . GLY A 1 510 ? -19.334 -2.285 34.370 1.00 95.25 510 GLY A O 1
ATOM 4068 N N . ARG A 1 511 ? -19.367 -2.951 36.501 1.00 96.31 511 ARG A N 1
ATOM 4069 C CA . ARG A 1 511 ? -19.186 -1.598 37.054 1.00 96.31 511 ARG A CA 1
ATOM 4070 C C . ARG A 1 511 ? -17.791 -1.025 36.817 1.00 96.31 511 ARG A C 1
ATOM 4072 O O . ARG A 1 511 ? -17.648 0.172 36.553 1.00 96.31 511 ARG A O 1
ATOM 4079 N N . TYR A 1 512 ? -16.769 -1.853 36.991 1.00 98.06 512 TYR A N 1
ATOM 4080 C CA . TYR A 1 512 ? -15.378 -1.437 36.947 1.00 98.06 512 TYR A CA 1
ATOM 4081 C C . TYR A 1 512 ? -14.689 -1.967 35.698 1.00 98.06 512 TYR A C 1
ATOM 4083 O O . TYR A 1 512 ? -14.840 -3.133 35.344 1.00 98.06 512 TYR A O 1
ATOM 4091 N N . LEU A 1 513 ? -13.849 -1.141 35.084 1.00 98.25 513 LEU A N 1
ATOM 4092 C CA . LEU A 1 513 ? -12.948 -1.555 34.015 1.00 98.25 513 LEU A CA 1
ATOM 4093 C C . LEU A 1 513 ? -11.509 -1.322 34.475 1.00 98.25 513 LEU A C 1
ATOM 4095 O O . LEU A 1 513 ? -11.084 -0.185 34.695 1.00 98.25 513 LEU A O 1
ATOM 4099 N N . ALA A 1 514 ? -10.767 -2.412 34.664 1.00 98.31 514 ALA A N 1
ATOM 4100 C CA . ALA A 1 514 ? -9.332 -2.353 34.896 1.00 98.31 514 ALA A CA 1
ATOM 4101 C C . ALA A 1 514 ? -8.625 -2.182 33.547 1.00 98.31 514 ALA A C 1
ATOM 4103 O O . ALA A 1 514 ? -8.904 -2.919 32.602 1.00 98.31 514 ALA A O 1
ATOM 4104 N N . LEU A 1 515 ? -7.731 -1.201 33.466 1.00 97.88 515 LEU A N 1
ATOM 4105 C CA . LEU A 1 515 ? -7.028 -0.782 32.252 1.00 97.88 515 LEU A CA 1
ATOM 4106 C C . LEU A 1 515 ? -5.544 -0.632 32.566 1.00 97.88 515 LEU A C 1
ATOM 4108 O O . LEU A 1 515 ? -5.187 -0.312 33.700 1.00 97.88 515 LEU A O 1
ATOM 4112 N N . LEU A 1 516 ? -4.684 -0.784 31.566 1.00 96.44 516 LEU A N 1
ATOM 4113 C CA . LEU A 1 516 ? -3.263 -0.486 31.714 1.00 96.44 516 LEU A CA 1
ATOM 4114 C C . LEU A 1 516 ? -2.828 0.685 30.844 1.00 96.44 516 LEU A C 1
ATOM 4116 O O . LEU A 1 516 ? -3.392 0.936 29.783 1.00 96.44 516 LEU A O 1
ATOM 4120 N N . ARG A 1 517 ? -1.764 1.352 31.286 1.00 93.69 517 ARG A N 1
ATOM 4121 C CA . ARG A 1 517 ? -0.950 2.246 30.462 1.00 93.69 517 ARG A CA 1
ATOM 4122 C C . ARG A 1 517 ? 0.515 1.840 30.543 1.00 93.69 517 ARG A C 1
ATOM 4124 O O . ARG A 1 517 ? 0.975 1.418 31.605 1.00 93.69 517 ARG A O 1
ATOM 4131 N N . HIS A 1 518 ? 1.224 2.009 29.437 1.00 92.31 518 HIS A N 1
ATOM 4132 C CA . HIS A 1 518 ? 2.679 1.951 29.410 1.00 92.31 518 HIS A CA 1
ATOM 4133 C C . HIS A 1 518 ? 3.230 3.347 29.711 1.00 92.31 518 HIS A C 1
ATOM 4135 O O . HIS A 1 518 ? 2.719 4.326 29.167 1.00 92.31 518 HIS A O 1
ATOM 4141 N N . VAL A 1 519 ? 4.224 3.445 30.590 1.00 89.88 519 VAL A N 1
ATOM 4142 C CA . VAL A 1 519 ? 4.935 4.691 30.893 1.00 89.88 519 VAL A CA 1
ATOM 4143 C C . VAL A 1 519 ? 6.398 4.478 30.548 1.00 89.88 519 VAL A C 1
ATOM 4145 O O . VAL A 1 519 ? 7.063 3.646 31.160 1.00 89.88 519 VAL A O 1
ATOM 4148 N N . ASP A 1 520 ? 6.856 5.225 29.555 1.00 85.88 520 ASP A N 1
ATOM 4149 C CA . ASP A 1 520 ? 8.219 5.183 29.044 1.00 85.88 520 ASP A CA 1
ATOM 4150 C C . ASP A 1 520 ? 9.143 6.014 29.942 1.00 85.88 520 ASP A C 1
ATOM 4152 O O . ASP A 1 520 ? 8.812 7.150 30.304 1.00 85.88 520 ASP A O 1
ATOM 4156 N N . ARG A 1 521 ? 10.308 5.473 30.305 1.00 84.38 521 ARG A N 1
ATOM 4157 C CA . ARG A 1 521 ? 11.296 6.180 31.136 1.00 84.38 521 ARG A CA 1
ATOM 4158 C C . ARG A 1 521 ? 11.873 7.429 30.466 1.00 84.38 521 ARG A C 1
ATOM 4160 O O . ARG A 1 521 ? 12.393 8.303 31.152 1.00 84.38 521 ARG A O 1
ATOM 4167 N N . ILE A 1 522 ? 11.797 7.524 29.137 1.00 81.25 522 ILE A N 1
ATOM 4168 C CA . ILE A 1 522 ? 12.202 8.715 28.379 1.00 81.25 522 ILE A CA 1
ATOM 4169 C C . ILE A 1 522 ? 11.158 9.832 28.538 1.00 81.25 522 ILE A C 1
ATOM 4171 O O . ILE A 1 522 ? 11.505 11.013 28.549 1.00 81.25 522 ILE A O 1
ATOM 4175 N N . GLU A 1 523 ? 9.880 9.475 28.679 1.00 77.88 523 GLU A N 1
ATOM 4176 C CA . GLU A 1 523 ? 8.793 10.432 28.916 1.00 77.88 523 GLU A CA 1
ATOM 4177 C C . GLU A 1 523 ? 8.725 10.862 30.390 1.00 77.88 523 GLU A C 1
ATOM 4179 O O . GLU A 1 523 ? 8.444 12.025 30.689 1.00 77.88 523 GLU A O 1
ATOM 4184 N N . ASP A 1 524 ? 9.012 9.940 31.312 1.00 83.00 524 ASP A N 1
ATOM 4185 C CA . ASP A 1 524 ? 9.078 10.181 32.753 1.00 83.00 524 ASP A CA 1
ATOM 4186 C C . ASP A 1 524 ? 10.488 9.884 33.282 1.00 83.00 524 ASP A C 1
ATOM 4188 O O . ASP A 1 524 ? 10.780 8.795 33.774 1.00 83.00 524 ASP A O 1
ATOM 4192 N N . ASN A 1 525 ? 11.350 10.906 33.242 1.00 80.38 525 ASN A N 1
ATOM 4193 C CA . ASN A 1 525 ? 12.749 10.836 33.688 1.00 80.38 525 ASN A CA 1
ATOM 4194 C C . ASN A 1 525 ? 12.931 10.453 35.173 1.00 80.38 525 ASN A C 1
ATOM 4196 O O . ASN A 1 525 ? 14.066 10.339 35.637 1.00 80.38 525 ASN A O 1
ATOM 4200 N N . SER A 1 526 ? 11.849 10.332 35.953 1.00 86.06 526 SER A N 1
ATOM 4201 C CA . SER A 1 526 ? 11.916 9.832 37.331 1.00 86.06 526 SER A CA 1
ATOM 4202 C C . SER A 1 526 ? 11.992 8.304 37.419 1.00 86.06 526 SER A C 1
ATOM 4204 O O . SER A 1 526 ? 12.226 7.774 38.507 1.00 86.06 526 SER A O 1
ATOM 4206 N N . LEU A 1 527 ? 11.801 7.600 36.301 1.00 85.62 527 LEU A N 1
ATOM 4207 C CA . LEU A 1 527 ? 11.795 6.143 36.234 1.00 85.62 527 LEU A CA 1
ATOM 4208 C C . LEU A 1 527 ? 13.161 5.591 35.835 1.00 85.62 527 LEU A C 1
ATOM 4210 O O . LEU A 1 527 ? 13.810 6.092 34.922 1.00 85.62 527 LEU A O 1
ATOM 4214 N N . GLU A 1 528 ? 13.583 4.525 36.516 1.00 83.88 528 GLU A N 1
ATOM 4215 C CA . GLU A 1 528 ? 14.784 3.766 36.139 1.00 83.88 528 GLU A CA 1
ATOM 4216 C C . GLU A 1 528 ? 14.522 2.905 34.887 1.00 83.88 528 GLU A C 1
ATOM 4218 O O . GLU A 1 528 ? 15.354 2.841 33.977 1.00 83.88 528 GLU A O 1
ATOM 4223 N N . ASP A 1 529 ? 13.324 2.319 34.813 1.00 84.50 529 ASP A N 1
ATOM 4224 C CA . ASP A 1 529 ? 12.852 1.442 33.743 1.00 84.50 529 ASP A CA 1
ATOM 4225 C C . ASP A 1 529 ? 11.407 1.778 33.352 1.00 84.50 529 ASP A C 1
ATOM 4227 O O . ASP A 1 529 ? 10.661 2.380 34.131 1.00 84.50 529 ASP A O 1
ATOM 4231 N N . ASP A 1 530 ? 11.008 1.350 32.155 1.00 88.56 530 ASP A N 1
ATOM 4232 C CA . ASP A 1 530 ? 9.631 1.453 31.673 1.00 88.56 530 ASP A CA 1
ATOM 4233 C C . ASP A 1 530 ? 8.667 0.688 32.589 1.00 88.56 530 ASP A C 1
ATOM 4235 O O . ASP A 1 530 ? 8.985 -0.382 33.115 1.00 88.56 530 ASP A O 1
ATOM 4239 N N . GLN A 1 531 ? 7.459 1.225 32.771 1.00 91.00 531 GLN A N 1
ATOM 4240 C CA . GLN A 1 531 ? 6.481 0.684 33.716 1.00 91.00 531 GLN A CA 1
ATOM 4241 C C . GLN A 1 531 ? 5.118 0.433 33.085 1.00 91.00 531 GLN A C 1
ATOM 4243 O O . GLN A 1 531 ? 4.630 1.199 32.251 1.00 91.00 531 GLN A O 1
ATOM 4248 N N . TRP A 1 532 ? 4.430 -0.586 33.596 1.00 92.81 532 TRP A N 1
ATOM 4249 C CA . TRP A 1 532 ? 3.024 -0.843 33.315 1.00 92.81 532 TRP A CA 1
ATOM 4250 C C . TRP A 1 532 ? 2.185 -0.404 34.508 1.00 92.81 532 TRP A C 1
ATOM 4252 O O . TRP A 1 532 ? 2.215 -1.032 35.563 1.00 92.81 532 TRP A O 1
ATOM 4262 N N . ARG A 1 533 ? 1.397 0.662 34.360 1.00 94.62 533 ARG A N 1
ATOM 4263 C CA . ARG A 1 533 ? 0.593 1.202 35.468 1.00 94.62 533 ARG A CA 1
ATOM 4264 C C . ARG A 1 533 ? -0.884 0.879 35.313 1.00 94.62 533 ARG A C 1
ATOM 4266 O O . ARG A 1 533 ? -1.458 1.030 34.234 1.00 94.62 533 ARG A O 1
ATOM 4273 N N . LEU A 1 534 ? -1.499 0.472 36.422 1.00 97.38 534 LEU A N 1
ATOM 4274 C CA . LEU A 1 534 ? -2.917 0.142 36.497 1.00 97.38 534 LEU A CA 1
ATOM 4275 C C . LEU A 1 534 ? -3.785 1.396 36.638 1.00 97.38 534 LEU A C 1
ATOM 4277 O O . LEU A 1 534 ? -3.519 2.282 37.453 1.00 97.38 534 LEU A O 1
ATOM 4281 N N . LEU A 1 535 ? -4.880 1.419 35.888 1.00 97.81 535 LEU A N 1
ATOM 4282 C CA . LEU A 1 535 ? -5.983 2.352 36.039 1.00 97.81 535 LEU A CA 1
ATOM 4283 C C . LEU A 1 535 ? -7.252 1.558 36.375 1.00 97.81 535 LEU A C 1
ATOM 4285 O O . LEU A 1 535 ? -7.480 0.478 35.830 1.00 97.81 535 LEU A O 1
ATOM 4289 N N . LEU A 1 536 ? -8.085 2.097 37.261 1.00 98.25 536 LEU A N 1
ATOM 4290 C CA . LEU A 1 536 ? -9.410 1.552 37.550 1.00 98.25 536 LEU A CA 1
ATOM 4291 C C . LEU A 1 536 ? -10.461 2.602 37.205 1.00 98.25 536 LEU A C 1
ATOM 4293 O O . LEU A 1 536 ? -10.545 3.636 37.875 1.00 98.25 536 LEU A O 1
ATOM 4297 N N . LEU A 1 537 ? -11.247 2.325 36.171 1.00 98.44 537 LEU A N 1
ATOM 4298 C CA . LEU A 1 537 ? -12.396 3.131 35.789 1.00 98.44 537 LEU A CA 1
ATOM 4299 C C . LEU A 1 537 ? -13.638 2.626 36.530 1.00 98.44 537 LEU A C 1
ATOM 4301 O O . LEU A 1 537 ? -13.982 1.454 36.412 1.00 98.44 537 LEU A O 1
ATOM 4305 N N . ASP A 1 538 ? -14.312 3.505 37.268 1.00 97.88 538 ASP A N 1
ATOM 4306 C CA . ASP A 1 538 ? -15.678 3.284 37.749 1.00 97.88 538 ASP A CA 1
ATOM 4307 C C . ASP A 1 538 ? -16.641 3.945 36.761 1.00 97.88 538 ASP A C 1
ATOM 4309 O O . ASP A 1 538 ? -16.696 5.175 36.661 1.00 97.88 538 ASP A O 1
ATOM 4313 N N . VAL A 1 539 ? -17.363 3.125 36.003 1.00 96.88 539 VAL A N 1
ATOM 4314 C CA . VAL A 1 539 ? -18.253 3.591 34.934 1.00 96.88 539 VAL A CA 1
ATOM 4315 C C . VAL A 1 539 ? -19.524 4.227 35.490 1.00 96.88 539 VAL A C 1
ATOM 4317 O O . VAL A 1 539 ? -20.053 5.171 34.902 1.00 96.88 539 VAL A O 1
ATOM 4320 N N . GLN A 1 540 ? -19.995 3.759 36.648 1.00 95.25 540 GLN A N 1
ATOM 4321 C CA . GLN A 1 540 ? -21.200 4.285 37.289 1.00 95.25 540 GLN A CA 1
ATOM 4322 C C . GLN A 1 540 ? -20.921 5.643 37.936 1.00 95.25 540 GLN A C 1
ATOM 4324 O O . GLN A 1 540 ? -21.652 6.606 37.696 1.00 95.25 540 GLN A O 1
ATOM 4329 N N . ASP A 1 541 ? -19.820 5.742 38.686 1.00 96.62 541 ASP A N 1
ATOM 4330 C CA . ASP A 1 541 ? -19.417 6.988 39.351 1.00 96.62 541 ASP A CA 1
ATOM 4331 C C . ASP A 1 541 ? -18.667 7.948 38.410 1.00 96.62 541 ASP A C 1
ATOM 4333 O O . ASP A 1 541 ? -18.376 9.082 38.795 1.00 96.62 541 ASP A O 1
ATOM 4337 N N . ARG A 1 542 ? -18.347 7.510 37.181 1.00 97.75 542 ARG A N 1
ATOM 4338 C CA . ARG A 1 542 ? -17.581 8.259 36.165 1.00 97.75 542 ARG A CA 1
ATOM 4339 C C . ARG A 1 542 ? -16.294 8.823 36.755 1.00 97.75 542 ARG A C 1
ATOM 4341 O O . ARG A 1 542 ? -16.031 10.024 36.702 1.00 97.75 542 ARG A O 1
ATOM 4348 N N . SER A 1 543 ? -15.498 7.948 37.358 1.00 97.94 543 SER A N 1
ATOM 4349 C CA . SER A 1 543 ? -14.250 8.335 38.014 1.00 97.94 543 SER A CA 1
ATOM 4350 C C . SER A 1 543 ? -13.114 7.382 37.675 1.00 97.94 543 SER A C 1
ATOM 4352 O O . SER A 1 543 ? -13.328 6.195 37.440 1.00 97.94 543 SER A O 1
ATOM 4354 N N . LEU A 1 544 ? -11.894 7.911 37.655 1.00 98.06 544 LEU A N 1
ATOM 4355 C CA . LEU A 1 544 ? -10.683 7.166 37.336 1.00 98.06 544 LEU A CA 1
ATOM 4356 C C . LEU A 1 544 ? -9.737 7.168 38.536 1.00 98.06 544 LEU A C 1
ATOM 4358 O O . LEU A 1 544 ? -9.436 8.221 39.105 1.00 98.06 544 LEU A O 1
ATOM 4362 N N . ARG A 1 545 ? -9.233 5.992 38.910 1.00 97.81 545 ARG A N 1
ATOM 4363 C CA . ARG A 1 545 ? -8.177 5.822 39.920 1.00 97.81 545 ARG A CA 1
ATOM 4364 C C . ARG A 1 545 ? -6.895 5.387 39.226 1.00 97.81 545 ARG A C 1
ATOM 4366 O O . ARG A 1 545 ? -6.943 4.555 38.323 1.00 97.81 545 ARG A O 1
ATOM 4373 N N . ARG A 1 546 ? -5.753 5.935 39.649 1.00 95.38 546 ARG A N 1
ATOM 4374 C CA . ARG A 1 546 ? -4.433 5.634 39.068 1.00 95.38 546 ARG A CA 1
ATOM 4375 C C . ARG A 1 546 ? -3.542 4.993 40.111 1.00 95.38 546 ARG A C 1
ATOM 4377 O O . ARG A 1 546 ? -3.317 5.583 41.165 1.00 95.38 546 ARG A O 1
ATOM 4384 N N . PHE A 1 547 ? -3.048 3.802 39.816 1.00 93.31 547 PHE A N 1
ATOM 4385 C CA . PHE A 1 547 ? -2.143 3.077 40.689 1.00 93.31 547 PHE A CA 1
ATOM 4386 C C . PHE A 1 547 ? -0.693 3.430 40.342 1.00 93.31 547 PHE A C 1
ATOM 4388 O O . PHE A 1 547 ? -0.330 3.485 39.166 1.00 93.31 547 PHE A O 1
ATOM 4395 N N . ALA A 1 548 ? 0.107 3.743 41.364 1.00 87.19 548 ALA A N 1
ATOM 4396 C CA . ALA A 1 548 ? 1.493 4.174 41.184 1.00 87.19 548 ALA A CA 1
ATOM 4397 C C . ALA A 1 548 ? 2.444 2.993 40.961 1.00 87.19 548 ALA A C 1
ATOM 4399 O O . ALA A 1 548 ? 3.416 3.138 40.225 1.00 87.19 548 ALA A O 1
ATOM 4400 N N . ASP A 1 549 ? 2.143 1.850 41.578 1.00 89.81 549 ASP A N 1
ATOM 4401 C CA . ASP A 1 549 ? 2.995 0.670 41.522 1.00 89.81 549 ASP A CA 1
ATOM 4402 C C . ASP A 1 549 ? 3.037 0.083 40.110 1.00 89.81 549 ASP A C 1
ATOM 4404 O O . ASP A 1 549 ? 2.012 -0.017 39.424 1.00 89.81 549 ASP A O 1
ATOM 4408 N N . ASP A 1 550 ? 4.232 -0.342 39.709 1.00 91.50 550 ASP A N 1
ATOM 4409 C CA . ASP A 1 550 ? 4.429 -1.088 38.477 1.00 91.50 550 ASP A CA 1
ATOM 4410 C C . ASP A 1 550 ? 3.791 -2.482 38.584 1.00 91.50 550 ASP A C 1
ATOM 4412 O O . ASP A 1 550 ? 3.978 -3.233 39.551 1.00 91.50 550 ASP A O 1
ATOM 4416 N N . MET A 1 551 ? 3.035 -2.836 37.552 1.00 91.06 551 MET A N 1
ATOM 4417 C CA . MET A 1 551 ? 2.433 -4.151 37.396 1.00 91.06 551 MET A CA 1
ATOM 4418 C C . MET A 1 551 ? 3.483 -5.197 37.011 1.00 91.06 551 MET A C 1
ATOM 4420 O O . MET A 1 551 ? 3.242 -6.381 37.231 1.00 91.06 551 MET A O 1
ATOM 4424 N N . GLY A 1 552 ? 4.665 -4.795 36.536 1.00 87.75 552 GLY A N 1
ATOM 4425 C CA . GLY A 1 552 ? 5.775 -5.662 36.150 1.00 87.75 552 GLY A CA 1
ATOM 4426 C C . GLY A 1 552 ? 5.785 -5.984 34.655 1.00 87.75 552 GLY A C 1
ATOM 4427 O O . GLY A 1 552 ? 5.063 -5.390 33.862 1.00 87.75 552 GLY A O 1
ATOM 4428 N N . LEU A 1 553 ? 6.608 -6.958 34.258 1.00 83.81 553 LEU A N 1
ATOM 4429 C CA . LEU A 1 553 ? 6.792 -7.316 32.848 1.00 83.81 553 LEU A CA 1
ATOM 4430 C C . LEU A 1 553 ? 5.566 -8.036 32.265 1.00 83.81 553 LEU A C 1
ATOM 4432 O O . LEU A 1 553 ? 5.217 -9.139 32.704 1.00 83.81 553 LEU A O 1
ATOM 4436 N N . TRP A 1 554 ? 4.987 -7.454 31.210 1.00 83.19 554 TRP A N 1
ATOM 4437 C CA . TRP A 1 554 ? 3.920 -8.045 30.391 1.00 83.19 554 TRP A CA 1
ATOM 4438 C C . TRP A 1 554 ? 2.698 -8.518 31.191 1.00 83.19 554 TRP A C 1
ATOM 4440 O O . TRP A 1 554 ? 2.352 -9.706 31.153 1.00 83.19 554 TRP A O 1
ATOM 4450 N N . PRO A 1 555 ? 2.040 -7.613 31.930 1.00 89.75 555 PRO A N 1
ATOM 4451 C CA . PRO A 1 555 ? 0.867 -7.957 32.715 1.00 89.75 555 PRO A CA 1
ATOM 4452 C C . PRO A 1 555 ? -0.279 -8.422 31.809 1.00 89.75 555 PRO A C 1
ATOM 4454 O O . PRO A 1 555 ? -0.635 -7.780 30.818 1.00 89.75 555 PRO A O 1
ATOM 4457 N N . ARG A 1 556 ? -0.886 -9.547 32.182 1.00 91.25 556 ARG A N 1
ATOM 4458 C CA . ARG A 1 556 ? -2.063 -10.119 31.524 1.00 91.25 556 ARG A CA 1
ATOM 4459 C C . ARG A 1 556 ? -3.159 -10.340 32.551 1.00 91.25 556 ARG A C 1
ATOM 4461 O O . ARG A 1 556 ? -2.963 -11.095 33.501 1.00 91.25 556 ARG A O 1
ATOM 4468 N N . PHE A 1 557 ? -4.308 -9.706 32.349 1.00 94.75 557 PHE A N 1
ATOM 4469 C CA . PHE A 1 557 ? -5.470 -9.920 33.203 1.00 94.75 557 PHE A CA 1
ATOM 4470 C C . PHE A 1 557 ? -6.070 -11.312 32.991 1.00 94.75 557 PHE A C 1
ATOM 4472 O O . PHE A 1 557 ? -6.159 -11.796 31.867 1.00 94.75 557 PHE A O 1
ATOM 4479 N N . GLU A 1 558 ? -6.485 -11.947 34.086 1.00 94.19 558 GLU A N 1
ATOM 4480 C CA . GLU A 1 558 ? -7.078 -13.290 34.073 1.00 94.19 558 GLU A CA 1
ATOM 4481 C C . GLU A 1 558 ? -8.556 -13.258 34.473 1.00 94.19 558 GLU A C 1
ATOM 4483 O O . GLU A 1 558 ? -9.387 -13.911 33.849 1.00 94.19 558 GLU A O 1
ATOM 4488 N N . SER A 1 559 ? -8.895 -12.511 35.528 1.00 95.81 559 SER A N 1
ATOM 4489 C CA . SER A 1 559 ? -10.260 -12.445 36.062 1.00 95.81 559 SER A CA 1
ATOM 4490 C C . SER A 1 559 ? -10.450 -11.243 36.983 1.00 95.81 559 SER A C 1
ATOM 4492 O O . SER A 1 559 ? -9.501 -10.842 37.661 1.00 95.81 559 SER A O 1
ATOM 4494 N N . PHE A 1 560 ? -11.686 -10.745 37.090 1.00 97.06 560 PHE A N 1
ATOM 4495 C CA . PHE A 1 560 ? -12.032 -9.641 37.987 1.00 97.06 560 PHE A CA 1
ATOM 4496 C C . PHE A 1 560 ? -13.395 -9.856 38.682 1.00 97.06 560 PHE A C 1
ATOM 4498 O O . PHE A 1 560 ? -14.367 -9.144 38.461 1.00 97.06 560 PHE A O 1
ATOM 4505 N N . GLY A 1 561 ? -13.472 -10.874 39.544 1.00 89.75 561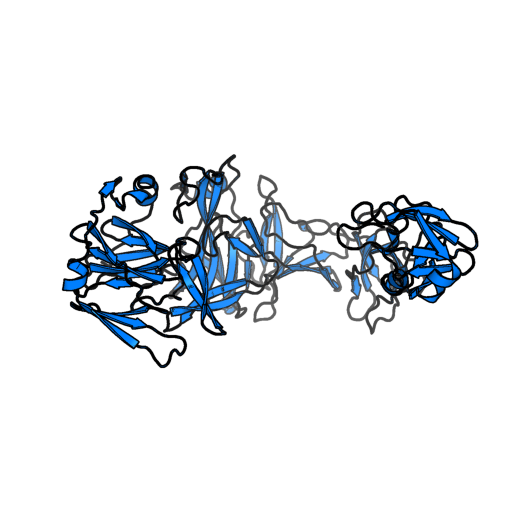 GLY A N 1
ATOM 4506 C CA . GLY A 1 561 ? -14.693 -11.266 40.276 1.00 89.75 561 GLY A CA 1
ATOM 4507 C C . GLY A 1 561 ? -14.809 -10.698 41.698 1.00 89.75 561 GLY A C 1
ATOM 4508 O O . GLY A 1 561 ? -15.383 -11.346 42.567 1.00 89.75 561 GLY A O 1
ATOM 4509 N N . GLY A 1 562 ? -14.173 -9.555 41.968 1.00 86.50 562 GLY A N 1
ATOM 4510 C CA . GLY A 1 562 ? -14.051 -8.939 43.300 1.00 86.50 562 GLY A CA 1
ATOM 4511 C C . GLY A 1 562 ? -12.602 -8.662 43.707 1.00 86.50 562 GLY A C 1
ATOM 4512 O O . GLY A 1 562 ? -12.331 -7.659 44.353 1.00 86.50 562 GLY A O 1
ATOM 4513 N N . ASP A 1 563 ? -11.664 -9.480 43.236 1.00 94.62 563 ASP A N 1
ATOM 4514 C CA . ASP A 1 563 ? -10.231 -9.187 43.241 1.00 94.62 563 ASP A CA 1
ATOM 4515 C C . ASP A 1 563 ? -9.722 -9.226 41.793 1.00 94.62 563 ASP A C 1
ATOM 4517 O O . ASP A 1 563 ? -10.187 -10.035 40.982 1.00 94.62 563 ASP A O 1
ATOM 4521 N N . LEU A 1 564 ? -8.774 -8.351 41.462 1.00 96.94 564 LEU A N 1
ATOM 4522 C CA . LEU A 1 564 ? -8.129 -8.316 40.155 1.00 96.94 564 LEU A CA 1
ATOM 4523 C C . LEU A 1 564 ? -6.985 -9.333 40.136 1.00 96.94 564 LEU A C 1
ATOM 4525 O O . LEU A 1 564 ? -5.969 -9.144 40.810 1.00 96.94 564 LEU A O 1
ATOM 4529 N N . CYS A 1 565 ? -7.155 -10.408 39.366 1.00 96.81 565 CYS A N 1
ATOM 4530 C CA . CYS A 1 565 ? -6.119 -11.415 39.146 1.00 96.81 565 CYS A CA 1
ATOM 4531 C C . CYS A 1 565 ? -5.401 -11.149 37.823 1.00 96.81 565 CYS A C 1
ATOM 4533 O O . CYS A 1 565 ? -6.046 -10.972 36.785 1.00 96.81 565 CYS A O 1
ATOM 4535 N N . TYR A 1 566 ? -4.072 -11.163 37.857 1.00 94.62 566 TYR A N 1
ATOM 4536 C CA . TYR A 1 566 ? -3.239 -11.003 36.671 1.00 94.62 566 TYR A CA 1
ATOM 4537 C C . TYR A 1 566 ? -1.964 -11.837 36.774 1.00 94.62 566 TYR A C 1
ATOM 4539 O O . TYR A 1 566 ? -1.553 -12.242 37.862 1.00 94.62 566 TYR A O 1
ATOM 4547 N N . SER A 1 567 ? -1.327 -12.080 35.637 1.00 91.06 567 SER A N 1
ATOM 4548 C CA . SER A 1 567 ? -0.041 -12.764 35.550 1.00 91.06 567 SER A CA 1
ATOM 4549 C C . SER A 1 567 ? 1.007 -11.872 34.901 1.00 91.06 567 SER A C 1
ATOM 4551 O O . SER A 1 567 ? 0.707 -11.243 33.886 1.00 91.06 567 SER A O 1
ATOM 4553 N N . ASN A 1 568 ? 2.234 -11.901 35.417 1.00 86.31 568 ASN A N 1
ATOM 4554 C CA . ASN A 1 568 ? 3.398 -11.320 34.745 1.00 86.31 568 ASN A CA 1
ATOM 4555 C C . ASN A 1 568 ? 4.125 -12.410 33.983 1.00 86.31 568 ASN A C 1
ATOM 4557 O O . ASN A 1 568 ? 4.520 -13.409 34.583 1.00 86.31 568 ASN A O 1
ATOM 4561 N N . LEU A 1 569 ? 4.304 -12.224 32.680 1.00 72.56 569 LEU A N 1
ATOM 4562 C CA . LEU A 1 569 ? 4.839 -13.274 31.815 1.00 72.56 569 LEU A CA 1
ATOM 4563 C C . LEU A 1 569 ? 6.368 -13.408 31.874 1.00 72.56 569 LEU A C 1
ATOM 4565 O O . LEU A 1 569 ? 6.903 -14.326 31.262 1.00 72.56 569 LEU A O 1
ATOM 4569 N N . GLY A 1 570 ? 7.054 -12.558 32.648 1.00 64.69 570 GLY A N 1
ATOM 4570 C CA . GLY A 1 570 ? 8.495 -12.648 32.897 1.00 64.69 570 GLY A CA 1
ATOM 4571 C C . GLY A 1 570 ? 9.351 -12.644 31.621 1.00 64.69 570 GLY A C 1
ATOM 4572 O O . GLY A 1 570 ? 8.874 -12.379 30.515 1.00 64.69 570 GLY A O 1
ATOM 4573 N N . VAL A 1 571 ? 10.645 -12.941 31.779 1.00 61.38 571 VAL A N 1
ATOM 4574 C CA . VAL A 1 571 ? 11.556 -13.179 30.642 1.00 61.38 571 VAL A CA 1
ATOM 4575 C C . VAL A 1 571 ? 11.260 -14.555 30.021 1.00 61.38 571 VAL A C 1
ATOM 4577 O O . VAL A 1 571 ? 11.104 -14.672 28.804 1.00 61.38 571 VAL A O 1
ATOM 4580 N N . ASP A 1 572 ? 11.075 -15.578 30.864 1.00 59.47 572 ASP A N 1
ATOM 4581 C CA . ASP A 1 572 ? 10.624 -16.921 30.478 1.00 59.47 572 ASP A CA 1
ATOM 4582 C C . ASP A 1 572 ? 9.095 -17.041 30.607 1.00 59.47 572 ASP A C 1
ATOM 4584 O O . ASP A 1 572 ? 8.553 -17.092 31.714 1.00 59.47 572 ASP A O 1
ATOM 4588 N N . LEU A 1 573 ? 8.406 -17.149 29.462 1.00 55.56 573 LEU A N 1
ATOM 4589 C CA . LEU A 1 573 ? 6.942 -17.262 29.357 1.00 55.56 573 LEU A CA 1
ATOM 4590 C C . LEU A 1 573 ? 6.356 -18.457 30.134 1.00 55.56 573 LEU A C 1
ATOM 4592 O O . LEU A 1 573 ? 5.151 -18.498 30.385 1.00 55.56 573 LEU A O 1
ATOM 4596 N N . ARG A 1 574 ? 7.185 -19.441 30.512 1.00 55.66 574 ARG A N 1
ATOM 4597 C CA . ARG A 1 574 ? 6.767 -20.621 31.286 1.00 55.66 574 ARG A CA 1
ATOM 4598 C C . ARG A 1 574 ? 6.667 -20.354 32.789 1.00 55.66 574 ARG A C 1
ATOM 4600 O O . ARG A 1 574 ? 6.097 -21.179 33.500 1.00 55.66 574 ARG A O 1
ATOM 4607 N N . GLN A 1 575 ? 7.184 -19.225 33.276 1.00 61.03 575 GLN A N 1
ATOM 4608 C CA . GLN A 1 575 ? 7.205 -18.863 34.698 1.00 61.03 575 GLN A CA 1
ATOM 4609 C C . GLN A 1 575 ? 6.303 -17.662 34.998 1.00 61.03 575 GLN A C 1
ATOM 4611 O O . GLN A 1 575 ? 6.711 -16.699 35.650 1.00 61.03 575 GLN A O 1
ATOM 4616 N N . ALA A 1 576 ? 5.057 -17.718 34.527 1.00 72.81 576 ALA A N 1
ATOM 4617 C CA . ALA A 1 576 ? 4.081 -16.673 34.796 1.00 72.81 576 ALA A CA 1
ATOM 4618 C C . ALA A 1 576 ? 3.809 -16.557 36.309 1.00 72.81 576 ALA A C 1
ATOM 4620 O O . ALA A 1 576 ? 3.303 -17.490 36.938 1.00 72.81 576 ALA A O 1
ATOM 4621 N N . GLN A 1 577 ? 4.132 -15.408 36.906 1.00 82.38 577 GLN A N 1
ATOM 4622 C CA . GLN A 1 577 ? 3.833 -15.153 38.316 1.00 82.38 577 GLN A CA 1
ATOM 4623 C C . GLN A 1 577 ? 2.431 -14.575 38.444 1.00 82.38 577 GLN A C 1
ATOM 4625 O O . GLN A 1 577 ? 2.178 -13.441 38.034 1.00 82.38 577 GLN A O 1
ATOM 4630 N N . ARG A 1 578 ? 1.525 -15.352 39.039 1.00 90.19 578 ARG A N 1
ATOM 4631 C CA . ARG A 1 578 ? 0.167 -14.899 39.335 1.00 90.19 578 ARG A CA 1
ATOM 4632 C C . ARG A 1 578 ? 0.172 -13.946 40.528 1.00 90.19 578 ARG A C 1
ATOM 4634 O O . ARG A 1 578 ? 0.735 -14.252 41.579 1.00 90.19 578 ARG A O 1
ATOM 4641 N N . ARG A 1 579 ? -0.492 -12.807 40.370 1.00 92.62 579 ARG A N 1
ATOM 4642 C CA . ARG A 1 579 ? -0.649 -11.752 41.370 1.00 92.62 579 ARG A CA 1
ATOM 4643 C C . ARG A 1 579 ? -2.124 -11.398 41.523 1.00 92.62 579 ARG A C 1
ATOM 4645 O O . ARG A 1 579 ? -2.931 -11.585 40.612 1.00 92.62 579 ARG A O 1
ATOM 4652 N N . VAL A 1 580 ? -2.472 -10.904 42.707 1.00 94.94 580 VAL A N 1
ATOM 4653 C CA . VAL A 1 580 ? -3.844 -10.539 43.066 1.00 94.94 580 VAL A CA 1
ATOM 4654 C C . VAL A 1 580 ? -3.822 -9.182 43.749 1.00 94.94 580 VAL A C 1
ATOM 4656 O O . VAL A 1 580 ? -3.094 -8.997 44.724 1.00 94.94 580 VAL A O 1
ATOM 4659 N N . ILE A 1 581 ? -4.638 -8.250 43.261 1.00 95.38 581 ILE A N 1
ATOM 4660 C CA . ILE A 1 581 ? -4.887 -6.969 43.924 1.00 95.38 581 ILE A CA 1
ATOM 4661 C C . ILE A 1 581 ? -6.351 -6.942 44.332 1.00 95.38 581 ILE A C 1
ATOM 4663 O O . ILE A 1 581 ? -7.245 -7.120 43.505 1.00 95.38 581 ILE A O 1
ATOM 4667 N N . ARG A 1 582 ? -6.612 -6.724 45.619 1.00 95.50 582 ARG A N 1
ATOM 4668 C CA . ARG A 1 582 ? -7.988 -6.708 46.106 1.00 95.50 582 ARG A CA 1
ATOM 4669 C C . ARG A 1 582 ? -8.687 -5.430 45.677 1.00 95.50 582 ARG A C 1
ATOM 4671 O O . ARG A 1 582 ? -8.122 -4.347 45.834 1.00 95.50 582 ARG A O 1
ATOM 4678 N N . LEU A 1 583 ? -9.944 -5.519 45.239 1.00 95.06 583 LEU A N 1
ATOM 4679 C CA . LEU A 1 583 ? -10.699 -4.328 44.824 1.00 95.06 583 LEU A CA 1
ATOM 4680 C C . LEU A 1 583 ? -10.786 -3.292 45.945 1.00 95.06 583 LEU A C 1
ATOM 4682 O O . LEU A 1 583 ? -10.612 -2.105 45.704 1.00 95.06 583 LEU A O 1
ATOM 4686 N N . LYS A 1 584 ? -10.962 -3.730 47.197 1.00 94.25 584 LYS A N 1
ATOM 4687 C CA . LYS A 1 584 ? -10.977 -2.820 48.353 1.00 94.25 584 LYS A CA 1
ATOM 4688 C C . LYS A 1 584 ? -9.703 -1.980 48.482 1.00 94.25 584 LYS A C 1
ATOM 4690 O O . LYS A 1 584 ? -9.772 -0.872 49.000 1.00 94.25 584 LYS A O 1
ATOM 4695 N N . ASP A 1 585 ? -8.559 -2.511 48.049 1.00 93.25 585 ASP A N 1
ATOM 4696 C CA . ASP A 1 585 ? -7.281 -1.808 48.099 1.00 93.25 585 ASP A CA 1
ATOM 4697 C C . ASP A 1 585 ? -7.168 -0.844 46.910 1.00 93.25 585 ASP A C 1
ATOM 4699 O O . ASP A 1 585 ? -6.776 0.304 47.103 1.00 93.25 585 ASP A O 1
ATOM 4703 N N . LEU A 1 586 ? -7.661 -1.232 45.725 1.00 93.12 586 LEU A N 1
ATOM 4704 C CA . LEU A 1 586 ? -7.806 -0.318 44.581 1.00 93.12 586 LEU A CA 1
ATOM 4705 C C . LEU A 1 586 ? -8.733 0.869 44.891 1.00 93.12 586 LEU A C 1
ATOM 4707 O O . LEU A 1 586 ? -8.452 2.002 44.504 1.00 93.12 586 LEU A O 1
ATOM 4711 N N . LEU A 1 587 ? -9.825 0.634 45.622 1.00 95.00 587 LEU A N 1
ATOM 4712 C CA . LEU A 1 587 ? -10.799 1.667 45.988 1.00 95.00 587 LEU A CA 1
ATOM 4713 C C . LEU A 1 587 ? -10.280 2.655 47.047 1.00 95.00 587 LEU A C 1
ATOM 4715 O O . LEU A 1 587 ? -10.877 3.720 47.220 1.00 95.00 587 LEU A O 1
ATOM 4719 N N . ARG A 1 588 ? -9.172 2.345 47.738 1.00 94.00 588 ARG A N 1
ATOM 4720 C CA . ARG A 1 588 ? -8.502 3.284 48.661 1.00 94.00 588 ARG A CA 1
ATOM 4721 C C . ARG A 1 588 ? -7.701 4.353 47.925 1.00 94.00 588 ARG A C 1
ATOM 4723 O O . ARG A 1 588 ? -7.518 5.441 48.465 1.00 94.00 588 ARG A O 1
ATOM 4730 N N . THR A 1 589 ? -7.243 4.064 46.710 1.00 93.75 589 THR A N 1
ATOM 4731 C CA . THR A 1 589 ? -6.518 5.022 45.869 1.00 93.75 589 THR A CA 1
ATOM 4732 C C . THR A 1 589 ? -7.433 6.178 45.483 1.00 93.75 589 THR A C 1
ATOM 4734 O O . THR A 1 589 ? -8.556 5.904 45.070 1.00 93.75 589 THR A O 1
ATOM 4737 N N . PRO A 1 590 ? -7.013 7.452 45.564 1.00 95.56 590 PRO A N 1
ATOM 4738 C CA . PRO A 1 590 ? -7.877 8.590 45.250 1.00 95.56 590 PRO A CA 1
ATOM 4739 C C . PRO A 1 590 ? -8.538 8.490 43.867 1.00 95.56 590 PRO A C 1
ATOM 4741 O O . PRO A 1 590 ? -7.878 8.187 42.872 1.00 95.56 590 PRO A O 1
ATOM 4744 N N . ALA A 1 591 ? -9.844 8.760 43.808 1.00 96.44 591 ALA A N 1
ATOM 4745 C CA . ALA A 1 591 ? -10.585 8.871 42.555 1.00 96.44 591 ALA A CA 1
ATOM 4746 C C . ALA A 1 591 ? -10.527 10.298 42.018 1.00 96.44 591 ALA A C 1
ATOM 4748 O O . ALA A 1 591 ? -10.780 11.260 42.744 1.00 96.44 591 ALA A O 1
ATOM 4749 N N . THR A 1 592 ? -10.238 10.428 40.727 1.00 97.38 592 THR A N 1
ATOM 4750 C CA . THR A 1 592 ? -10.422 11.669 39.977 1.00 97.38 592 THR A CA 1
ATOM 4751 C C . THR A 1 592 ? -11.763 11.595 39.243 1.00 97.38 592 THR A C 1
ATOM 4753 O O . THR A 1 592 ? -11.940 10.676 38.442 1.00 97.38 592 THR A O 1
ATOM 4756 N N . PRO A 1 593 ? -12.718 12.508 39.491 1.00 97.31 593 PRO A N 1
ATOM 4757 C CA . PRO A 1 593 ? -13.961 12.536 38.730 1.00 97.31 593 PRO A CA 1
ATOM 4758 C C . PRO A 1 593 ? -13.684 12.929 37.275 1.00 97.31 593 PRO A C 1
ATOM 4760 O O . PRO A 1 593 ? -12.896 13.840 37.011 1.00 97.31 593 PRO A O 1
ATOM 4763 N N . LEU A 1 594 ? -14.353 12.259 36.342 1.00 98.06 594 LEU A N 1
ATOM 4764 C CA . LEU A 1 594 ? -14.403 12.661 34.942 1.00 98.06 594 LEU A CA 1
ATOM 4765 C C . LEU A 1 594 ? -15.433 13.779 34.785 1.00 98.06 594 LEU A C 1
ATOM 4767 O O . LEU A 1 594 ? -16.458 13.802 35.475 1.00 98.06 594 LEU A O 1
ATOM 4771 N N . ARG A 1 595 ? -15.185 14.712 33.868 1.00 97.50 595 ARG A N 1
ATOM 4772 C CA . ARG A 1 595 ? -16.110 15.820 33.611 1.00 97.50 595 ARG A CA 1
ATOM 4773 C C . ARG A 1 595 ? -16.910 15.560 32.348 1.00 97.50 595 ARG A C 1
ATOM 4775 O O . ARG A 1 595 ? -16.364 15.113 31.342 1.00 97.50 595 ARG A O 1
ATOM 4782 N N . ASN A 1 596 ? -18.210 15.843 32.413 1.00 96.38 596 ASN A N 1
ATOM 4783 C CA . ASN A 1 596 ? -19.062 15.790 31.236 1.00 96.38 596 ASN A CA 1
ATOM 4784 C C . ASN A 1 596 ? -18.843 17.035 30.377 1.00 96.38 596 ASN A C 1
ATOM 4786 O O . ASN A 1 596 ? -19.059 18.153 30.850 1.00 96.38 596 ASN A O 1
ATOM 4790 N N . GLN A 1 597 ? -18.467 16.837 29.120 1.00 94.50 597 GLN A N 1
ATOM 4791 C CA . GLN A 1 597 ? -18.392 17.894 28.127 1.00 94.50 597 GLN A CA 1
ATOM 4792 C C . GLN A 1 597 ? -18.748 17.333 26.752 1.00 94.50 597 GLN A C 1
ATOM 4794 O O . GLN A 1 597 ? -18.312 16.245 26.388 1.00 94.50 597 GLN A O 1
ATOM 4799 N N . ALA A 1 598 ? -19.579 18.064 26.003 1.00 88.56 598 ALA A N 1
ATOM 4800 C CA . ALA A 1 598 ? -20.072 17.650 24.684 1.00 88.56 598 ALA A CA 1
ATOM 4801 C C . ALA A 1 598 ? -20.688 16.227 24.660 1.00 88.56 598 ALA A C 1
ATOM 4803 O O . ALA A 1 598 ? -20.595 15.511 23.671 1.00 88.56 598 ALA A O 1
ATOM 4804 N N . GLY A 1 599 ? -21.320 15.800 25.763 1.00 91.06 599 GLY A N 1
ATOM 4805 C CA . GLY A 1 599 ? -21.945 14.475 25.867 1.00 91.06 599 GLY A CA 1
ATOM 4806 C C . GLY A 1 599 ? -20.978 13.324 26.173 1.00 91.06 599 GLY A C 1
ATOM 4807 O O . GLY A 1 599 ? -21.408 12.171 26.190 1.00 91.06 599 GLY A O 1
ATOM 4808 N N . ARG A 1 600 ? -19.702 13.614 26.453 1.00 94.81 600 ARG A N 1
ATOM 4809 C CA . ARG A 1 600 ? -18.666 12.633 26.812 1.00 94.81 600 ARG A CA 1
ATOM 4810 C C . ARG A 1 600 ? -18.108 12.898 28.209 1.00 94.81 600 ARG A C 1
ATOM 4812 O O . ARG A 1 600 ? -18.090 14.040 28.658 1.00 94.81 600 ARG A O 1
ATOM 4819 N N . TRP A 1 601 ? -17.666 11.849 28.897 1.00 97.62 601 TRP A N 1
ATOM 4820 C CA . TRP A 1 601 ? -17.017 11.913 30.210 1.00 97.62 601 TRP A CA 1
ATOM 4821 C C . TRP A 1 601 ? -15.513 11.764 30.038 1.00 97.62 601 TRP A C 1
ATOM 4823 O O . TRP A 1 601 ? -15.050 10.703 29.626 1.00 97.62 601 TRP A O 1
ATOM 4833 N N . LEU A 1 602 ? -14.770 12.829 30.336 1.00 96.88 602 LEU A N 1
ATOM 4834 C CA . LEU A 1 602 ? -13.361 12.959 29.973 1.00 96.88 602 LEU A CA 1
ATOM 4835 C C . LEU A 1 602 ? -12.495 13.357 31.173 1.00 96.88 602 LEU A C 1
ATOM 4837 O O . LEU A 1 602 ? -12.966 13.967 32.138 1.00 96.88 602 LEU A O 1
ATOM 4841 N N . GLU A 1 603 ? -11.210 13.014 31.097 1.00 94.88 603 GLU A N 1
ATOM 4842 C CA . GLU A 1 603 ? -10.181 13.527 32.004 1.00 94.88 603 GLU A CA 1
ATOM 4843 C C . GLU A 1 603 ? -9.962 15.035 31.782 1.00 94.88 603 GLU A C 1
ATOM 4845 O O . GLU A 1 603 ? -10.193 15.543 30.688 1.00 94.88 603 GLU A O 1
ATOM 4850 N N . GLU A 1 604 ? -9.467 15.760 32.792 1.00 92.00 604 GLU A N 1
ATOM 4851 C CA . GLU A 1 604 ? -9.256 17.221 32.705 1.00 92.00 604 GLU A CA 1
ATOM 4852 C C . GLU A 1 604 ? -8.410 17.629 31.487 1.00 92.00 604 GLU A C 1
ATOM 4854 O O . GLU A 1 604 ? -8.733 18.586 30.786 1.00 92.00 604 GLU A O 1
ATOM 4859 N N . GLN A 1 605 ? -7.353 16.862 31.207 1.00 88.94 605 GLN A N 1
ATOM 4860 C CA . GLN A 1 605 ? -6.436 17.085 30.084 1.00 88.94 605 GLN A CA 1
ATOM 4861 C C . GLN A 1 605 ? -7.098 16.911 28.702 1.00 88.94 605 GLN A C 1
ATOM 4863 O O . GLN A 1 605 ? -6.617 17.458 27.710 1.00 88.94 605 GLN A O 1
ATOM 4868 N N . GLU A 1 606 ? -8.232 16.207 28.649 1.00 89.88 606 GLU A N 1
ATOM 4869 C CA . GLU A 1 606 ? -8.978 15.887 27.430 1.00 89.88 606 GLU A CA 1
ATOM 4870 C C . GLU A 1 606 ? -10.132 16.850 27.146 1.00 89.88 606 GLU A C 1
ATOM 4872 O O . GLU A 1 606 ? -10.712 16.822 26.062 1.00 89.88 606 GLU A O 1
ATOM 4877 N N . LEU A 1 607 ? -10.456 17.751 28.076 1.00 89.62 607 LEU A N 1
ATOM 4878 C CA . LEU A 1 607 ? -11.576 18.687 27.924 1.00 89.62 607 LEU A CA 1
ATOM 4879 C C . LEU A 1 607 ? -11.395 19.655 26.755 1.00 89.62 607 LEU A C 1
ATOM 4881 O O . LEU A 1 607 ? -12.367 20.038 26.101 1.00 89.62 607 LEU A O 1
ATOM 4885 N N . GLN A 1 608 ? -10.147 20.000 26.434 1.00 85.00 608 GLN A N 1
ATOM 4886 C CA . GLN A 1 608 ? -9.820 20.785 25.242 1.00 85.00 608 GLN A CA 1
ATOM 4887 C C . GLN A 1 608 ? -10.148 20.048 23.929 1.00 85.00 608 GLN A C 1
ATOM 4889 O O . GLN A 1 608 ? -10.386 20.701 22.918 1.00 85.00 608 GLN A O 1
ATOM 4894 N N . ARG A 1 609 ? -10.220 18.707 23.955 1.00 82.38 609 ARG A N 1
ATOM 4895 C CA . ARG A 1 609 ? -10.566 17.826 22.824 1.00 82.38 609 ARG A CA 1
ATOM 4896 C C . ARG A 1 609 ? -12.005 17.296 22.895 1.00 82.38 609 ARG A C 1
ATOM 4898 O O . ARG A 1 609 ? -12.354 16.349 22.199 1.00 82.38 609 ARG A O 1
ATOM 4905 N N . ALA A 1 610 ? -12.875 17.874 23.727 1.00 88.00 610 ALA A N 1
ATOM 4906 C CA . ALA A 1 610 ? -14.210 17.312 23.961 1.00 88.00 610 ALA A CA 1
ATOM 4907 C C . ALA A 1 610 ? -15.092 17.224 22.701 1.00 88.00 610 ALA A C 1
ATOM 4909 O O . ALA A 1 610 ? -15.880 16.290 22.574 1.00 88.00 610 ALA A O 1
ATOM 4910 N N . GLN A 1 611 ? -14.956 18.170 21.766 1.00 84.25 611 GLN A N 1
ATOM 4911 C CA . GLN A 1 611 ? -15.678 18.121 20.488 1.00 84.25 611 GLN A CA 1
ATOM 4912 C C . GLN A 1 611 ? -15.204 16.958 19.609 1.00 84.25 611 GLN A C 1
ATOM 4914 O O . GLN A 1 611 ? -16.021 16.292 18.979 1.00 84.25 611 GLN A O 1
ATOM 4919 N N . ASP A 1 612 ? -13.906 16.658 19.639 1.00 81.19 612 ASP A N 1
ATOM 4920 C CA . ASP A 1 612 ? -13.320 15.550 18.884 1.00 81.19 612 ASP A CA 1
ATOM 4921 C C . ASP A 1 612 ? -13.851 14.206 19.405 1.00 81.19 612 ASP A C 1
ATOM 4923 O O . ASP A 1 612 ? -14.280 13.348 18.637 1.00 81.19 612 ASP A O 1
ATOM 4927 N N . TRP A 1 613 ? -13.935 14.059 20.729 1.00 87.81 613 TRP A N 1
ATOM 4928 C CA . TRP A 1 613 ? -14.560 12.904 21.379 1.00 87.81 613 TRP A CA 1
ATOM 4929 C C . TRP A 1 613 ? -16.062 12.766 21.082 1.00 87.81 613 TRP A C 1
ATOM 4931 O O . TRP A 1 613 ? -16.593 11.652 21.034 1.00 87.81 613 TRP A O 1
ATOM 4941 N N . ALA A 1 614 ? -16.772 13.882 20.917 1.00 87.44 614 ALA A N 1
ATOM 4942 C CA . ALA A 1 614 ? -18.197 13.882 20.596 1.00 87.44 614 ALA A CA 1
ATOM 4943 C C . ALA A 1 614 ? -18.472 13.439 19.149 1.00 87.44 614 ALA A C 1
ATOM 4945 O O . ALA A 1 614 ? -19.505 12.819 18.899 1.00 87.44 614 ALA A O 1
ATOM 4946 N N . ALA A 1 615 ? -17.544 13.708 18.224 1.00 82.88 615 ALA A N 1
ATOM 4947 C CA . ALA A 1 615 ? -17.647 13.315 16.818 1.00 82.88 615 ALA A CA 1
ATOM 4948 C C . ALA A 1 615 ? -17.450 11.805 16.587 1.00 82.88 615 ALA A C 1
ATOM 4950 O O . ALA A 1 615 ? -17.911 11.265 15.580 1.00 82.88 615 ALA A O 1
ATOM 4951 N N . LEU A 1 616 ? -16.787 11.104 17.515 1.00 85.62 616 LEU A N 1
ATOM 4952 C CA . LEU A 1 616 ? -16.593 9.658 17.423 1.00 85.62 616 LEU A CA 1
ATOM 4953 C C . LEU A 1 616 ? -17.916 8.893 17.606 1.00 85.62 616 LEU A C 1
ATOM 4955 O O . LEU A 1 616 ? -18.707 9.229 18.499 1.00 85.62 616 LEU A O 1
ATOM 4959 N N . PRO A 1 617 ? -18.152 7.818 16.829 1.00 83.75 617 PRO A N 1
ATOM 4960 C CA . PRO A 1 617 ? -19.333 6.985 16.995 1.00 83.75 617 PRO A CA 1
ATOM 4961 C C . PRO A 1 617 ? -19.298 6.263 18.346 1.00 83.75 617 PRO A C 1
ATOM 4963 O O . PRO A 1 617 ? -18.294 5.673 18.736 1.00 83.75 617 PRO A O 1
ATOM 4966 N N . THR A 1 618 ? -20.422 6.275 19.062 1.00 83.75 618 THR A N 1
ATOM 4967 C CA . THR A 1 618 ? -20.567 5.494 20.297 1.00 83.75 618 THR A CA 1
ATOM 4968 C C . THR A 1 618 ? -20.649 4.001 19.953 1.00 83.75 618 THR A C 1
ATOM 4970 O O . THR A 1 618 ? -21.412 3.643 19.046 1.00 83.75 618 THR A O 1
ATOM 4973 N N . PRO A 1 619 ? -19.931 3.109 20.660 1.00 84.06 619 PRO A N 1
ATOM 4974 C CA . PRO A 1 619 ? -20.077 1.676 20.442 1.00 84.06 619 PRO A CA 1
ATOM 4975 C C . PRO A 1 619 ? -21.509 1.232 20.754 1.00 84.06 619 PRO A C 1
ATOM 4977 O O . PRO A 1 619 ? -22.087 1.600 21.775 1.00 84.06 619 PRO A O 1
ATOM 4980 N N . ARG A 1 620 ? -22.094 0.441 19.851 1.00 80.75 620 ARG A N 1
ATOM 4981 C CA . ARG A 1 620 ? -23.440 -0.112 20.035 1.00 80.75 620 ARG A CA 1
ATOM 4982 C C . ARG A 1 620 ? -23.394 -1.259 21.043 1.00 80.75 620 ARG A C 1
ATOM 4984 O O . ARG A 1 620 ? -22.500 -2.098 20.966 1.00 80.75 620 ARG A O 1
ATOM 4991 N N . LEU A 1 621 ? -24.366 -1.297 21.949 1.00 80.44 621 LEU A N 1
ATOM 4992 C CA . LEU A 1 621 ? -24.656 -2.485 22.753 1.00 80.44 621 LEU A CA 1
ATOM 4993 C C . LEU A 1 621 ? -25.256 -3.558 21.833 1.00 80.44 621 LEU A C 1
ATOM 4995 O O . LEU A 1 621 ? -25.962 -3.211 20.881 1.00 80.44 621 LEU A O 1
ATOM 4999 N N . ASP A 1 622 ? -24.951 -4.834 22.078 1.00 61.81 622 ASP A N 1
ATOM 5000 C CA . ASP A 1 622 ? -25.647 -5.909 21.358 1.00 61.81 622 ASP A CA 1
ATOM 5001 C C . ASP A 1 622 ? -27.111 -5.900 21.819 1.00 61.81 622 ASP A C 1
ATOM 5003 O O . ASP A 1 622 ? -27.376 -5.799 23.019 1.00 61.81 622 ASP A O 1
ATOM 5007 N N . GLN A 1 623 ? -28.042 -5.919 20.862 1.00 39.34 623 GLN A N 1
ATOM 5008 C CA . GLN A 1 623 ? -29.467 -6.125 21.133 1.00 39.34 623 GLN A CA 1
ATOM 5009 C C . GLN A 1 623 ? -29.769 -7.604 21.328 1.00 39.34 623 GLN A C 1
ATOM 5011 O O . GLN A 1 623 ? -29.199 -8.415 20.560 1.00 39.34 623 GLN A O 1
#